Protein AF-A0A1G1E2H9-F1 (afdb_monomer_lite)

Foldseek 3Di:
DVLLCVLVVCLPDLAFEDEEDQPCVDPDLVLVLVLLLVQLVLQQPFDRYQYEYADPPVCLQVSLVSCVSTSYAYEHADFDLDQDDPDPPDDHLVVCVVSRHQAYEAPDPCCCVVVVCQQRLLSRLVSCLVSNHQYAYEAEAAAQDPDPDLVVGLVRRCSRPVSNCPPHALVSNVVSLHAYEYEYRNQAPALADDQLVVVQSNLVSNLVSCVVVNNNSCSAAHAYAYEGNDWLVHVVSNVPPPAVDCPVVGRNYRYYYYYNNSSDCRSSSNSVVVSVVVVVRDDPPDDDDDDDDDDDDDDDDDDDDDDDPDQWAKFWEADDPFWTKIFTHWDDDPFKTKIFIWTWGDDPVDTFTDRQAIWIAGNVQDTDRPPDDDPPDRDPPDLWDQHPNDIDRVNVLVVVCNPDVPVSVVVCVVVVRYQPHDPDVQVSVCSVVVPHDDD

Sequence (439 aa):
MNVFRKVWGIFSSKSWWLIGNPKVEQTQRLEILDHAQAIVKAAQDLESIAVGYAPLAELLFPVGEIFKDRPVGLGSQRIPWEPSGLHTGGTSPVILKEAGVIFGLIGHREARDDLGEGPHLNKQIRIALDYGIIPILCCGEPKGSLVESETTREKALKAELLPALEGFTAEELLQGQLTIAYEPGHVIGLDQPADMGYIRSGFSLIKKILLKHNLEGLAKKGRLLYGGGVNSDTIQQVWGLDRPTKVFSGENWAGFLVGRASASPDFMDMMEKWQAKLGRYRDRSKVFLMEEDKTGVERLEIPQIAPPQKKVRVAVYGIGEVGVGFITSVFKEDKIDIVQLFNMEVDAEDIRARIYKSLFIDKDKVFIDDHHVVIKDEVAVQDEIEIDGEIFNLRSLLNSMVNDHSKITKVLREQKMLVTPAHDPREAASQLVKDIDIV

Structure (mmCIF, N/CA/C/O backbone):
data_AF-A0A1G1E2H9-F1
#
_entry.id   AF-A0A1G1E2H9-F1
#
loop_
_atom_site.group_PDB
_atom_site.id
_atom_site.type_symbol
_atom_site.label_atom_id
_atom_site.label_alt_id
_atom_site.label_comp_id
_atom_site.label_asym_id
_atom_site.label_entity_id
_atom_site.label_seq_id
_atom_site.pdbx_PDB_ins_code
_atom_site.Cartn_x
_atom_site.Cartn_y
_atom_site.Cartn_z
_atom_site.occupancy
_atom_site.B_iso_or_equiv
_atom_site.auth_seq_id
_atom_site.auth_comp_id
_atom_site.auth_asym_id
_atom_site.auth_atom_id
_atom_site.pdbx_PDB_model_num
ATOM 1 N N . MET A 1 1 ? -14.304 -13.156 -14.893 1.00 29.22 1 MET A N 1
ATOM 2 C CA . MET A 1 1 ? -15.099 -13.114 -13.637 1.00 29.22 1 MET A CA 1
ATOM 3 C C . MET A 1 1 ? -14.547 -13.994 -12.501 1.00 29.22 1 MET A C 1
ATOM 5 O O . MET A 1 1 ? -14.810 -13.670 -11.351 1.00 29.22 1 MET A O 1
ATOM 9 N N . ASN A 1 2 ? -13.758 -15.052 -12.767 1.00 33.97 2 ASN A N 1
ATOM 10 C CA . ASN A 1 2 ? -13.226 -15.945 -11.715 1.00 33.97 2 ASN A CA 1
ATOM 11 C C . ASN A 1 2 ? -11.899 -15.502 -11.056 1.00 33.97 2 ASN A C 1
ATOM 13 O O . ASN A 1 2 ? -11.647 -15.892 -9.920 1.00 33.97 2 ASN A O 1
ATOM 17 N N . VAL A 1 3 ? -11.072 -14.663 -11.695 1.00 35.69 3 VAL A N 1
ATOM 18 C CA . VAL A 1 3 ? -9.745 -14.290 -11.149 1.00 35.69 3 VAL A CA 1
ATOM 19 C C . VAL A 1 3 ? -9.754 -12.995 -10.325 1.00 35.69 3 VAL A C 1
ATOM 21 O O . VAL A 1 3 ? -9.107 -12.941 -9.282 1.00 35.69 3 VAL A O 1
ATOM 24 N N . PHE A 1 4 ? -10.620 -12.028 -10.663 1.00 32.81 4 PHE A N 1
ATOM 25 C CA . PHE A 1 4 ? -10.966 -10.910 -9.765 1.00 32.81 4 PHE A CA 1
ATOM 26 C C . PHE A 1 4 ? -11.415 -11.412 -8.378 1.00 32.81 4 PHE A C 1
ATOM 28 O O . PHE A 1 4 ? -11.089 -10.796 -7.371 1.00 32.81 4 PHE A O 1
ATOM 35 N N . ARG A 1 5 ? -12.080 -12.579 -8.301 1.00 36.69 5 ARG A N 1
ATOM 36 C CA . ARG A 1 5 ? -12.411 -13.256 -7.033 1.00 36.69 5 ARG A CA 1
ATOM 37 C C . ARG A 1 5 ? -11.203 -13.877 -6.317 1.00 36.69 5 ARG A C 1
ATOM 39 O O . ARG A 1 5 ? -11.248 -13.968 -5.097 1.00 36.69 5 ARG A O 1
ATOM 46 N N . LYS A 1 6 ? -10.135 -14.282 -7.021 1.00 43.16 6 LYS A N 1
ATOM 47 C CA . LYS A 1 6 ? -8.913 -14.849 -6.413 1.00 43.16 6 LYS A CA 1
ATOM 48 C C . LYS A 1 6 ? -8.038 -13.775 -5.767 1.00 43.16 6 LYS A C 1
ATOM 50 O O . LYS A 1 6 ? -7.685 -13.934 -4.605 1.00 43.16 6 LYS A O 1
ATOM 55 N N . VAL A 1 7 ? -7.753 -12.666 -6.457 1.00 45.12 7 VAL A N 1
ATOM 56 C CA . VAL A 1 7 ? -6.952 -11.566 -5.876 1.00 45.12 7 VAL A CA 1
ATOM 57 C C . VAL A 1 7 ? -7.753 -10.830 -4.800 1.00 45.12 7 VAL A C 1
ATOM 59 O O . VAL A 1 7 ? -7.260 -10.648 -3.692 1.00 45.12 7 VAL A O 1
ATOM 62 N N . TRP A 1 8 ? -9.039 -10.535 -5.037 1.00 42.50 8 TRP A N 1
ATOM 63 C CA . TRP A 1 8 ? -9.923 -10.048 -3.969 1.00 42.50 8 TRP A CA 1
ATOM 64 C C . TRP A 1 8 ? -10.013 -11.045 -2.807 1.00 42.50 8 TRP A C 1
ATOM 66 O O . TRP A 1 8 ? -10.083 -10.635 -1.656 1.00 42.50 8 TRP A O 1
ATOM 76 N N . GLY A 1 9 ? -9.950 -12.352 -3.079 1.00 47.19 9 GLY A N 1
ATOM 77 C CA . GLY A 1 9 ? -9.850 -13.429 -2.089 1.00 47.19 9 GLY A CA 1
ATOM 78 C C . GLY A 1 9 ? -8.614 -13.325 -1.189 1.00 47.19 9 GLY A C 1
ATOM 79 O O . GLY A 1 9 ? -8.739 -13.473 0.020 1.00 47.19 9 GLY A O 1
ATOM 80 N N . ILE A 1 10 ? -7.451 -12.999 -1.763 1.00 51.09 10 ILE A N 1
ATOM 81 C CA . ILE A 1 10 ? -6.168 -12.830 -1.053 1.00 51.09 10 ILE A CA 1
ATOM 82 C C . ILE A 1 10 ? -6.190 -11.599 -0.131 1.00 51.09 10 ILE A C 1
ATOM 84 O O . ILE A 1 10 ? -5.690 -11.650 0.993 1.00 51.09 10 ILE A O 1
ATOM 88 N N . PHE A 1 11 ? -6.809 -10.503 -0.575 1.00 54.84 11 PHE A N 1
ATOM 89 C CA . PHE A 1 11 ? -6.974 -9.307 0.255 1.00 54.84 11 PHE A CA 1
ATOM 90 C C . PHE A 1 11 ? -8.167 -9.436 1.223 1.00 54.84 11 PHE A C 1
ATOM 92 O O . PHE A 1 11 ? -8.150 -8.863 2.305 1.00 54.84 11 PHE A O 1
ATOM 99 N N . SER A 1 12 ? -9.172 -10.265 0.930 1.00 47.94 12 SER A N 1
ATOM 100 C CA . SER A 1 12 ? -10.311 -10.516 1.831 1.00 47.94 12 SER A CA 1
ATOM 101 C C . SER A 1 12 ? -10.083 -11.635 2.856 1.00 47.94 12 SER A C 1
ATOM 103 O O . SER A 1 12 ? -10.829 -11.712 3.834 1.00 47.94 12 SER A O 1
ATOM 105 N N . SER A 1 13 ? -9.034 -12.452 2.715 1.00 53.34 13 SER A N 1
ATOM 106 C CA . SER A 1 13 ? -8.652 -13.493 3.677 1.00 53.34 13 SER A CA 1
ATOM 107 C C . SER A 1 13 ? -7.919 -12.941 4.912 1.00 53.34 13 SER A C 1
ATOM 109 O O . SER A 1 13 ? -7.622 -11.748 5.032 1.00 53.34 13 SER A O 1
ATOM 111 N N . LYS A 1 14 ? -7.611 -13.832 5.869 1.00 56.53 14 LYS A N 1
ATOM 112 C CA . LYS A 1 14 ? -6.777 -13.565 7.064 1.00 56.53 14 LYS A CA 1
ATOM 113 C C . LYS A 1 14 ? -5.277 -13.418 6.739 1.00 56.53 14 LYS A C 1
ATOM 115 O O . LYS A 1 14 ? -4.440 -13.690 7.597 1.00 56.53 14 LYS A O 1
ATOM 120 N N . SER A 1 15 ? -4.942 -13.069 5.502 1.00 67.75 15 SER A N 1
ATOM 121 C CA . SER A 1 15 ? -3.559 -12.914 5.062 1.00 67.75 15 SER A CA 1
ATOM 122 C C . SER A 1 15 ? -2.968 -11.628 5.625 1.00 67.75 15 SER A C 1
ATOM 124 O O . SER A 1 15 ? -3.672 -10.631 5.795 1.00 67.75 15 SER A O 1
ATOM 126 N N . TRP A 1 16 ? -1.669 -11.657 5.897 1.00 85.56 16 TRP A N 1
ATOM 127 C CA . TRP A 1 16 ? -0.894 -10.455 6.180 1.00 85.56 16 TRP A CA 1
ATOM 128 C C . TRP A 1 16 ? -0.722 -9.639 4.901 1.00 85.56 16 TRP A C 1
ATOM 130 O O . TRP A 1 16 ? -0.721 -10.215 3.826 1.00 85.56 16 TRP A O 1
ATOM 140 N N . TRP A 1 17 ? -0.611 -8.320 4.975 1.00 90.69 17 TRP A N 1
ATOM 141 C CA . TRP A 1 17 ? -0.518 -7.428 3.823 1.00 90.69 17 TRP A CA 1
ATOM 142 C C . TRP A 1 17 ? 0.853 -6.767 3.780 1.00 90.69 17 TRP A C 1
ATOM 144 O O . TRP A 1 17 ? 1.293 -6.169 4.763 1.00 90.69 17 TRP A O 1
ATOM 154 N N . LEU A 1 18 ? 1.505 -6.844 2.626 1.00 94.38 18 LEU A N 1
ATOM 155 C CA . LEU A 1 18 ? 2.709 -6.088 2.313 1.00 94.38 18 LEU A CA 1
ATOM 156 C C . LEU A 1 18 ? 2.390 -5.158 1.142 1.00 94.38 18 LEU A C 1
ATOM 158 O O . LEU A 1 18 ? 2.311 -5.602 -0.002 1.00 94.38 18 LEU A O 1
ATOM 162 N N . ILE A 1 19 ? 2.144 -3.883 1.438 1.00 97.50 19 ILE A N 1
ATOM 163 C CA . ILE A 1 19 ? 1.735 -2.888 0.443 1.00 97.50 19 ILE A CA 1
ATOM 164 C C . ILE A 1 19 ? 2.920 -1.993 0.108 1.00 97.50 19 ILE A C 1
ATOM 166 O O . ILE A 1 19 ? 3.430 -1.303 0.983 1.00 97.50 19 ILE A O 1
ATOM 170 N N . GLY A 1 20 ? 3.346 -1.988 -1.149 1.00 97.88 20 GLY A N 1
ATOM 171 C CA . GLY A 1 20 ? 4.383 -1.106 -1.664 1.0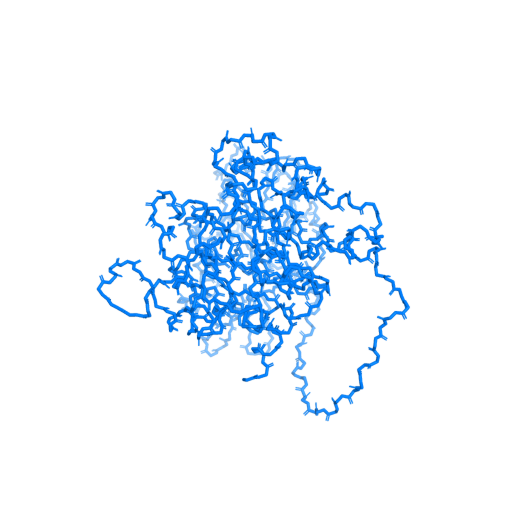0 97.88 20 GLY A CA 1
ATOM 172 C C . GLY A 1 20 ? 3.809 0.203 -2.202 1.00 97.88 20 GLY A C 1
ATOM 173 O O . GLY A 1 20 ? 2.966 0.192 -3.100 1.00 97.88 20 GLY A O 1
ATOM 174 N N . ASN A 1 21 ? 4.289 1.320 -1.665 1.00 97.38 21 ASN A N 1
ATOM 175 C CA . ASN A 1 21 ? 4.105 2.665 -2.190 1.00 97.38 21 ASN A CA 1
ATOM 176 C C . ASN A 1 21 ? 5.478 3.248 -2.591 1.00 97.38 21 ASN A C 1
ATOM 178 O O . ASN A 1 21 ? 6.122 3.906 -1.767 1.00 97.38 21 ASN A O 1
ATOM 182 N N . PRO A 1 22 ? 5.937 3.042 -3.838 1.00 95.44 22 PRO A N 1
ATOM 183 C CA . PRO A 1 22 ? 7.225 3.548 -4.313 1.00 95.44 22 PRO A CA 1
ATOM 184 C C . PRO A 1 22 ? 7.271 5.080 -4.415 1.00 95.44 22 PRO A C 1
ATOM 186 O O . PRO A 1 22 ? 8.345 5.640 -4.634 1.00 95.44 22 PRO A O 1
ATOM 189 N N . LYS A 1 23 ? 6.132 5.776 -4.259 1.00 93.50 23 LYS A N 1
ATOM 190 C CA . LYS A 1 23 ? 6.006 7.221 -4.490 1.00 93.50 23 LYS A CA 1
ATOM 191 C C . LYS A 1 23 ? 6.534 7.563 -5.890 1.00 93.50 23 LYS A C 1
ATOM 193 O O . LYS A 1 23 ? 6.144 6.913 -6.858 1.00 93.50 23 LYS A O 1
ATOM 198 N N . VAL A 1 24 ? 7.437 8.540 -5.975 1.00 92.56 24 VAL A N 1
ATOM 199 C CA . VAL A 1 24 ? 8.159 8.946 -7.191 1.00 92.56 24 VAL A CA 1
ATOM 200 C C . VAL A 1 24 ? 9.664 8.646 -7.055 1.00 92.56 24 VAL A C 1
ATOM 202 O O . VAL A 1 24 ? 10.495 9.343 -7.622 1.00 92.56 24 VAL A O 1
ATOM 205 N N . GLU A 1 25 ? 10.041 7.632 -6.263 1.00 89.81 25 GLU A N 1
ATOM 206 C CA . GLU A 1 25 ? 11.447 7.193 -6.148 1.00 89.81 25 GLU A CA 1
ATOM 207 C C . GLU A 1 25 ? 11.911 6.487 -7.433 1.00 89.81 25 GLU A C 1
ATOM 209 O O . GLU A 1 25 ? 13.059 6.618 -7.850 1.00 89.81 25 GLU A O 1
ATOM 214 N N . GLN A 1 26 ? 11.001 5.778 -8.107 1.00 84.44 26 GLN A N 1
ATOM 215 C CA . GLN A 1 26 ? 11.252 5.203 -9.427 1.00 84.44 26 GLN A CA 1
ATOM 216 C C . GLN A 1 26 ? 10.816 6.204 -10.490 1.00 84.44 26 GLN A C 1
ATOM 218 O O . GLN A 1 26 ? 9.676 6.667 -10.485 1.00 84.44 26 GLN A O 1
ATOM 223 N N . THR A 1 27 ? 11.723 6.533 -11.404 1.00 79.06 27 THR A N 1
ATOM 224 C CA . THR A 1 27 ? 11.508 7.603 -12.394 1.00 79.06 27 THR A CA 1
ATOM 225 C C . THR A 1 27 ? 11.585 7.113 -13.835 1.00 79.06 27 THR A C 1
ATOM 227 O O . THR A 1 27 ? 11.136 7.809 -14.745 1.00 79.06 27 THR A O 1
ATOM 230 N N . GLN A 1 28 ? 12.096 5.900 -14.060 1.00 83.75 28 GLN A N 1
ATOM 231 C CA . GLN A 1 28 ? 12.219 5.317 -15.389 1.00 83.75 28 GLN A CA 1
ATOM 232 C C . GLN A 1 28 ? 11.152 4.252 -15.621 1.00 83.75 28 GLN A C 1
ATOM 234 O O . GLN A 1 28 ? 11.002 3.304 -14.852 1.00 83.75 28 GLN A O 1
ATOM 239 N N . ARG A 1 29 ? 10.425 4.379 -16.737 1.00 86.25 29 ARG A N 1
ATOM 240 C CA . ARG A 1 29 ? 9.350 3.449 -17.110 1.00 86.25 29 ARG A CA 1
ATOM 241 C C . ARG A 1 29 ? 9.815 1.993 -17.124 1.00 86.25 29 ARG A C 1
ATOM 243 O O . ARG A 1 29 ? 9.108 1.152 -16.587 1.00 86.25 29 ARG A O 1
ATOM 250 N N . LEU A 1 30 ? 10.943 1.691 -17.772 1.00 80.75 30 LEU A N 1
ATOM 251 C CA . LEU A 1 30 ? 11.404 0.306 -17.933 1.00 80.75 30 LEU A CA 1
ATOM 252 C C . LEU A 1 30 ? 11.763 -0.328 -16.585 1.00 80.75 30 LEU A C 1
ATOM 254 O O . LEU A 1 30 ? 11.279 -1.415 -16.300 1.00 80.75 30 LEU A O 1
ATOM 258 N N . GLU A 1 31 ? 12.459 0.404 -15.713 1.00 82.12 31 GLU A N 1
ATOM 259 C CA . GLU A 1 31 ? 12.788 -0.061 -14.359 1.00 82.12 31 GLU A CA 1
ATOM 260 C C . GLU A 1 31 ? 11.536 -0.397 -13.537 1.00 82.12 31 GLU A C 1
ATOM 262 O O . GLU A 1 31 ? 11.511 -1.397 -12.826 1.00 82.12 31 GLU A O 1
ATOM 267 N N . ILE A 1 32 ? 10.464 0.395 -13.657 1.00 83.75 32 ILE A N 1
ATOM 268 C CA . ILE A 1 32 ? 9.198 0.128 -12.953 1.00 83.75 32 ILE A CA 1
ATOM 269 C C . ILE A 1 32 ? 8.525 -1.144 -13.481 1.00 83.75 32 ILE A C 1
ATOM 271 O O . ILE A 1 32 ? 7.952 -1.906 -12.700 1.00 83.75 32 ILE A O 1
ATOM 275 N N . LEU A 1 33 ? 8.585 -1.394 -14.793 1.00 85.00 33 LEU A N 1
ATOM 276 C CA . LEU A 1 33 ? 8.020 -2.608 -15.387 1.00 85.00 33 LEU A CA 1
ATOM 277 C C . LEU A 1 33 ? 8.833 -3.851 -15.005 1.00 85.00 33 LEU A C 1
ATOM 279 O O . LEU A 1 33 ? 8.237 -4.860 -14.628 1.00 85.00 33 LEU A O 1
ATOM 283 N N . ASP A 1 34 ? 10.163 -3.762 -15.025 1.00 81.31 34 ASP A N 1
ATOM 284 C CA . ASP A 1 34 ? 11.055 -4.842 -14.590 1.00 81.31 34 ASP A CA 1
ATOM 285 C C . ASP A 1 34 ? 10.845 -5.150 -13.103 1.00 81.31 34 ASP A C 1
ATOM 287 O O . ASP A 1 34 ? 10.695 -6.308 -12.701 1.00 81.31 34 ASP A O 1
ATOM 291 N N . HIS A 1 35 ? 10.724 -4.105 -12.281 1.00 88.88 35 HIS A N 1
ATOM 292 C CA . HIS A 1 35 ? 10.420 -4.237 -10.861 1.00 88.88 35 HIS A CA 1
ATOM 293 C C . HIS A 1 35 ? 9.055 -4.891 -10.628 1.00 88.88 35 HIS A C 1
ATOM 295 O O . HIS A 1 35 ? 8.944 -5.817 -9.828 1.00 88.88 35 HIS A O 1
ATOM 301 N N . ALA A 1 36 ? 8.015 -4.494 -11.367 1.00 89.44 36 ALA A N 1
ATOM 302 C CA . ALA A 1 36 ? 6.698 -5.126 -11.293 1.00 89.44 36 ALA A CA 1
ATOM 303 C C . ALA A 1 36 ? 6.749 -6.627 -11.640 1.00 89.44 36 ALA A C 1
ATOM 305 O O . ALA A 1 36 ? 6.133 -7.446 -10.951 1.00 89.44 36 ALA A O 1
ATOM 306 N N . GLN A 1 37 ? 7.515 -7.021 -12.660 1.00 88.62 37 GLN A N 1
ATOM 307 C CA . GLN A 1 37 ? 7.720 -8.437 -12.985 1.00 88.62 37 GLN A CA 1
ATOM 308 C C . GLN A 1 37 ? 8.442 -9.181 -11.853 1.00 88.62 37 GLN A C 1
ATOM 310 O O . GLN A 1 37 ? 8.050 -10.297 -11.494 1.00 88.62 37 GLN A O 1
ATOM 315 N N . ALA A 1 38 ? 9.451 -8.555 -11.243 1.00 88.75 38 ALA A N 1
ATOM 316 C CA . ALA A 1 38 ? 10.149 -9.112 -10.092 1.00 88.75 38 ALA A CA 1
ATOM 317 C C . ALA A 1 38 ? 9.215 -9.282 -8.876 1.00 88.75 38 ALA A C 1
ATOM 319 O O . ALA A 1 38 ? 9.267 -10.325 -8.221 1.00 88.75 38 ALA A O 1
ATOM 320 N N . ILE A 1 39 ? 8.297 -8.334 -8.624 1.00 92.88 39 ILE A N 1
ATOM 321 C CA . ILE A 1 39 ? 7.251 -8.453 -7.588 1.00 92.88 39 ILE A CA 1
ATOM 322 C C . ILE A 1 39 ? 6.380 -9.678 -7.860 1.00 92.88 39 ILE A C 1
ATOM 324 O O . ILE A 1 39 ? 6.169 -10.492 -6.964 1.00 92.88 39 ILE A O 1
ATOM 328 N N . VAL A 1 40 ? 5.898 -9.845 -9.097 1.00 89.62 40 VAL A N 1
ATOM 329 C CA . VAL A 1 40 ? 5.081 -11.008 -9.478 1.00 89.62 40 VAL A CA 1
ATOM 330 C C . VAL A 1 40 ? 5.825 -12.313 -9.232 1.00 89.62 40 VAL A C 1
ATOM 332 O O . VAL A 1 40 ? 5.230 -13.256 -8.716 1.00 89.62 40 VAL A O 1
ATOM 335 N N . LYS A 1 41 ? 7.109 -12.386 -9.592 1.00 84.94 41 LYS A N 1
ATOM 336 C CA . LYS A 1 41 ? 7.926 -13.584 -9.387 1.00 84.94 41 LYS A CA 1
ATOM 337 C C . LYS A 1 41 ? 8.100 -13.899 -7.901 1.00 84.94 41 LYS A C 1
ATOM 339 O O . LYS A 1 41 ? 7.861 -15.033 -7.504 1.00 84.94 41 LYS A O 1
ATOM 344 N N . ALA A 1 42 ? 8.455 -12.907 -7.086 1.00 86.75 42 ALA A N 1
ATOM 345 C CA . ALA A 1 42 ? 8.633 -13.085 -5.645 1.00 86.75 42 ALA A CA 1
ATOM 346 C C . ALA A 1 42 ? 7.322 -13.458 -4.930 1.00 86.75 42 ALA A C 1
ATOM 348 O O . ALA A 1 42 ? 7.332 -14.227 -3.973 1.00 86.75 42 ALA A O 1
ATOM 349 N N . ALA A 1 43 ? 6.184 -12.952 -5.414 1.00 88.12 43 ALA A N 1
ATOM 350 C CA . ALA A 1 43 ? 4.878 -13.198 -4.813 1.00 88.12 43 ALA A CA 1
ATOM 351 C C . ALA A 1 43 ? 4.262 -14.572 -5.147 1.00 88.12 43 ALA A C 1
ATOM 353 O O . ALA A 1 43 ? 3.324 -14.981 -4.464 1.00 88.12 43 ALA A O 1
ATOM 354 N N . GLN A 1 44 ? 4.748 -15.286 -6.175 1.00 80.69 44 GLN A N 1
ATOM 355 C CA . GLN A 1 44 ? 4.144 -16.544 -6.654 1.00 80.69 44 GLN A CA 1
ATOM 356 C C . GLN A 1 44 ? 4.054 -17.636 -5.585 1.00 80.69 44 GLN A C 1
ATOM 358 O O . GLN A 1 44 ? 3.042 -18.333 -5.519 1.00 80.69 44 GLN A O 1
ATOM 363 N N . ASP A 1 45 ? 5.074 -17.734 -4.734 1.00 76.31 45 ASP A N 1
ATOM 364 C CA . ASP A 1 45 ? 5.200 -18.791 -3.726 1.00 76.31 45 ASP A CA 1
ATOM 365 C C . ASP A 1 45 ? 4.794 -18.320 -2.314 1.00 76.31 45 ASP A C 1
ATOM 367 O O . ASP A 1 45 ? 4.972 -19.032 -1.320 1.00 76.31 45 ASP A O 1
ATOM 371 N N . LEU A 1 46 ? 4.244 -17.105 -2.188 1.00 80.69 46 LEU A N 1
ATOM 372 C CA . LEU A 1 46 ? 3.816 -16.569 -0.899 1.00 80.69 46 LEU A CA 1
ATOM 373 C C . LEU A 1 46 ? 2.451 -17.126 -0.506 1.00 80.69 46 LEU A C 1
ATOM 375 O O . LEU A 1 46 ? 1.439 -16.915 -1.168 1.00 80.69 46 LEU A O 1
ATOM 379 N N . GLU A 1 47 ? 2.404 -17.791 0.645 1.00 74.62 47 GLU A N 1
ATOM 380 C CA . GLU A 1 47 ? 1.170 -18.422 1.119 1.00 74.62 47 GLU A CA 1
ATOM 381 C C . GLU A 1 47 ? 0.480 -17.659 2.258 1.00 74.62 47 GLU A C 1
ATOM 383 O O . GLU A 1 47 ? -0.666 -17.954 2.599 1.00 74.62 47 GLU A O 1
ATOM 388 N N . SER A 1 48 ? 1.193 -16.751 2.933 1.00 78.88 48 SER A N 1
ATOM 389 C CA . SER A 1 48 ? 0.687 -16.061 4.135 1.00 78.88 48 SER A CA 1
ATOM 390 C C . SER A 1 48 ? 0.604 -14.543 3.981 1.00 78.88 48 SER A C 1
ATOM 392 O O . SER A 1 48 ? 0.045 -13.881 4.859 1.00 78.88 48 SER A O 1
ATOM 394 N N . ILE A 1 49 ? 1.142 -14.005 2.884 1.00 84.75 49 ILE A N 1
ATOM 395 C CA . ILE A 1 49 ? 1.255 -12.572 2.620 1.00 84.75 49 ILE A CA 1
ATOM 396 C C . ILE A 1 49 ? 0.534 -12.247 1.308 1.00 84.75 49 ILE A C 1
ATOM 398 O O . ILE A 1 49 ? 0.824 -12.823 0.267 1.00 84.75 49 ILE A O 1
ATOM 402 N N . ALA A 1 50 ? -0.400 -11.308 1.376 1.00 88.88 50 ALA A N 1
ATOM 403 C CA . ALA A 1 50 ? -0.985 -10.591 0.261 1.00 88.88 50 ALA A CA 1
ATOM 404 C C . ALA A 1 50 ? -0.061 -9.427 -0.118 1.00 88.88 50 ALA A C 1
ATOM 406 O O . ALA A 1 50 ? 0.182 -8.539 0.703 1.00 88.88 50 ALA A O 1
ATOM 407 N N . VAL A 1 51 ? 0.448 -9.424 -1.349 1.00 94.94 51 VAL A N 1
ATOM 408 C CA . VAL A 1 51 ? 1.338 -8.367 -1.845 1.00 94.94 51 VAL A CA 1
ATOM 409 C C . VAL A 1 51 ? 0.549 -7.391 -2.701 1.00 94.94 51 VAL A C 1
ATOM 411 O O . VAL A 1 51 ? -0.157 -7.798 -3.623 1.00 94.94 51 VAL A O 1
ATOM 414 N N . GLY A 1 52 ? 0.668 -6.101 -2.400 1.00 97.19 52 GLY A N 1
ATOM 415 C CA . GLY A 1 52 ? 0.112 -5.017 -3.203 1.00 97.19 52 GLY A CA 1
ATOM 416 C C . GLY A 1 52 ? 1.196 -4.031 -3.611 1.00 97.19 52 GLY A C 1
ATOM 417 O O . GLY A 1 52 ? 2.147 -3.827 -2.863 1.00 97.19 52 GLY A O 1
ATOM 418 N N . TYR A 1 53 ? 1.054 -3.399 -4.772 1.00 98.31 53 TYR A N 1
ATOM 419 C CA . TYR A 1 53 ? 2.004 -2.393 -5.243 1.00 98.31 53 TYR A CA 1
ATOM 420 C C . TYR A 1 53 ? 1.293 -1.278 -6.017 1.00 98.31 53 TYR A C 1
ATOM 422 O O . TYR A 1 53 ? 0.459 -1.553 -6.882 1.00 98.31 53 TYR A O 1
ATOM 430 N N . ALA A 1 54 ? 1.594 -0.024 -5.667 1.00 98.12 54 ALA A N 1
ATOM 431 C CA . ALA A 1 54 ? 0.962 1.175 -6.213 1.00 98.12 54 ALA A CA 1
ATOM 432 C C . ALA A 1 54 ? 1.946 1.981 -7.090 1.00 98.12 54 ALA A C 1
ATOM 434 O O . ALA A 1 54 ? 2.619 2.877 -6.576 1.00 98.12 54 ALA A O 1
ATOM 435 N N . PRO A 1 55 ? 2.067 1.684 -8.398 1.00 97.44 55 PRO A N 1
ATOM 436 C CA . PRO A 1 55 ? 2.989 2.396 -9.283 1.00 97.44 55 PRO A CA 1
ATOM 437 C C . PRO A 1 55 ? 2.556 3.852 -9.518 1.00 97.44 55 PRO A C 1
ATOM 439 O O . PRO A 1 55 ? 1.483 4.285 -9.087 1.00 97.44 55 PRO A O 1
ATOM 442 N N . LEU A 1 56 ? 3.383 4.596 -10.258 1.00 95.31 56 LEU A N 1
ATOM 443 C CA . LEU A 1 56 ? 3.000 5.891 -10.823 1.00 95.31 56 LEU A CA 1
ATOM 444 C C . LEU A 1 56 ? 1.713 5.775 -11.655 1.00 95.31 56 LEU A C 1
ATOM 446 O O . LEU A 1 56 ? 1.477 4.760 -12.317 1.00 95.31 56 LEU A O 1
ATOM 450 N N . ALA A 1 57 ? 0.894 6.829 -11.642 1.00 93.81 57 ALA A N 1
ATOM 451 C CA . ALA A 1 57 ? -0.422 6.838 -12.281 1.00 93.81 57 ALA A CA 1
ATOM 452 C C . ALA A 1 57 ? -0.345 6.548 -13.793 1.00 93.81 57 ALA A C 1
ATOM 454 O O . ALA A 1 57 ? -1.180 5.827 -14.338 1.00 93.81 57 ALA A O 1
ATOM 455 N N . GLU A 1 58 ? 0.702 7.045 -14.453 1.00 92.69 58 GLU A N 1
ATOM 456 C CA . GLU A 1 58 ? 0.999 6.860 -15.875 1.00 92.69 58 GLU A CA 1
ATOM 457 C C . GLU A 1 58 ? 1.284 5.394 -16.237 1.00 92.69 58 GLU A C 1
ATOM 459 O O . GLU A 1 58 ? 1.194 5.009 -17.404 1.00 92.69 58 GLU A O 1
ATOM 464 N N . LEU A 1 59 ? 1.624 4.567 -15.244 1.00 95.31 59 LEU A N 1
ATOM 465 C CA . LEU A 1 59 ? 2.011 3.169 -15.416 1.00 95.31 59 LEU A CA 1
ATOM 466 C C . LEU A 1 59 ? 0.979 2.180 -14.864 1.00 95.31 59 LEU A C 1
ATOM 468 O O . LEU A 1 59 ? 1.230 0.977 -14.883 1.00 95.31 59 LEU A O 1
ATOM 472 N N . LEU A 1 60 ? -0.203 2.648 -14.451 1.00 95.06 60 LEU A N 1
ATOM 473 C CA . LEU A 1 60 ? -1.271 1.778 -13.952 1.00 95.06 60 LEU A CA 1
ATOM 474 C C . LEU A 1 60 ? -1.686 0.708 -14.968 1.00 95.06 60 LEU A C 1
ATOM 476 O O . LEU A 1 60 ? -1.759 -0.460 -14.608 1.00 95.06 60 LEU A O 1
ATOM 480 N N . PHE A 1 61 ? -1.908 1.071 -16.234 1.00 94.31 61 PHE A N 1
ATOM 481 C CA . PHE A 1 61 ? -2.269 0.103 -17.278 1.00 94.31 61 PHE A CA 1
ATOM 482 C C . PHE A 1 61 ? -1.167 -0.929 -17.573 1.00 94.31 61 PHE A C 1
ATOM 484 O O . PHE A 1 61 ? -1.456 -2.123 -17.506 1.00 94.31 61 PHE A O 1
ATOM 491 N N . PRO A 1 62 ? 0.088 -0.541 -17.886 1.00 93.06 62 PRO A N 1
ATOM 492 C CA . PRO A 1 62 ? 1.118 -1.530 -18.195 1.00 93.06 62 PRO A CA 1
ATOM 493 C C . PRO A 1 62 ? 1.491 -2.405 -16.987 1.00 93.06 62 PRO A C 1
ATOM 495 O O . PRO A 1 62 ? 1.714 -3.599 -17.166 1.00 93.06 62 PRO A O 1
ATOM 498 N N . VAL A 1 63 ? 1.502 -1.868 -15.760 1.00 93.75 63 VAL A N 1
ATOM 499 C CA . VAL A 1 63 ? 1.699 -2.689 -14.550 1.00 93.75 63 VAL A CA 1
ATOM 500 C C . VAL A 1 63 ? 0.477 -3.574 -14.283 1.00 93.75 63 VAL A C 1
ATOM 502 O O . VAL A 1 63 ? 0.632 -4.733 -13.904 1.00 93.75 63 VAL A O 1
ATOM 505 N N . GLY A 1 64 ? -0.733 -3.074 -14.538 1.00 91.88 64 GLY A N 1
ATOM 506 C CA . GLY A 1 64 ? -1.971 -3.845 -14.446 1.00 91.88 64 GLY A CA 1
ATOM 507 C C . GLY A 1 64 ? -1.981 -5.070 -15.356 1.00 91.88 64 GLY A C 1
ATOM 508 O O . GLY A 1 64 ? -2.343 -6.153 -14.902 1.00 91.88 64 GLY A O 1
ATOM 509 N N . GLU A 1 65 ? -1.497 -4.949 -16.596 1.00 91.06 65 GLU A N 1
ATOM 510 C CA . GLU A 1 65 ? -1.349 -6.105 -17.492 1.00 91.06 65 GLU A CA 1
ATOM 511 C C . GLU A 1 65 ? -0.285 -7.103 -16.997 1.00 91.06 65 GLU A C 1
ATOM 513 O O . GLU A 1 65 ? -0.498 -8.307 -17.117 1.00 91.06 65 GLU A O 1
ATOM 518 N N . ILE A 1 66 ? 0.806 -6.651 -16.362 1.00 92.12 66 ILE A N 1
ATOM 519 C CA . ILE A 1 66 ? 1.796 -7.550 -15.728 1.00 92.12 66 ILE A CA 1
ATOM 520 C C . ILE A 1 66 ? 1.173 -8.315 -14.547 1.00 92.12 66 ILE A C 1
ATOM 522 O O . ILE A 1 66 ? 1.451 -9.500 -14.348 1.00 92.12 66 ILE A O 1
ATOM 526 N N . PHE A 1 67 ? 0.330 -7.653 -13.750 1.00 92.06 67 PHE A N 1
ATOM 527 C CA . PHE A 1 67 ? -0.301 -8.240 -12.559 1.00 92.06 67 PHE A CA 1
ATOM 528 C C . PHE A 1 67 ? -1.546 -9.072 -12.876 1.00 92.06 67 PHE A C 1
ATOM 530 O O . PHE A 1 67 ? -2.051 -9.793 -12.011 1.00 92.06 67 PHE A O 1
ATOM 537 N N . LYS A 1 68 ? -2.045 -9.000 -14.109 1.00 86.56 68 LYS A N 1
ATOM 538 C CA . LYS A 1 68 ? -3.244 -9.702 -14.549 1.00 86.56 68 LYS A CA 1
ATOM 539 C C . LYS A 1 68 ? -3.119 -11.202 -14.323 1.00 86.56 68 LYS A C 1
ATOM 541 O O . LYS A 1 68 ? -2.180 -11.857 -14.767 1.00 86.56 68 LYS A O 1
ATOM 546 N N . ASP A 1 69 ? -4.090 -11.733 -13.593 1.00 84.00 69 ASP A N 1
ATOM 547 C CA . ASP A 1 69 ? -4.163 -13.133 -13.184 1.00 84.00 69 ASP A CA 1
ATOM 548 C C . ASP A 1 69 ? -2.972 -13.638 -12.334 1.00 84.00 69 ASP A C 1
ATOM 550 O O . ASP A 1 69 ? -2.751 -14.846 -12.213 1.00 84.00 69 ASP A O 1
ATOM 554 N N . ARG A 1 70 ? -2.233 -12.725 -11.684 1.00 85.75 70 ARG A N 1
ATOM 555 C CA . ARG A 1 70 ? -1.110 -13.010 -10.771 1.00 85.75 70 ARG A CA 1
ATOM 556 C C . ARG A 1 70 ? -1.477 -12.716 -9.305 1.00 85.75 70 ARG A C 1
ATOM 558 O O . ARG A 1 70 ? -2.437 -11.990 -9.048 1.00 85.75 70 ARG A O 1
ATOM 565 N N . PRO A 1 71 ? -0.743 -13.256 -8.311 1.00 86.38 71 PRO A N 1
ATOM 566 C CA . PRO A 1 71 ? -1.051 -13.068 -6.887 1.00 86.38 71 PRO A CA 1
ATOM 567 C C . PRO A 1 71 ? -0.565 -11.713 -6.335 1.00 86.38 71 PRO A C 1
ATOM 569 O O . PRO A 1 71 ? -0.055 -11.637 -5.221 1.00 86.38 71 PRO A O 1
ATOM 572 N N . VAL A 1 72 ? -0.721 -10.635 -7.108 1.00 92.69 72 VAL A N 1
ATOM 573 C CA . VAL A 1 72 ? -0.310 -9.279 -6.724 1.00 92.69 72 VAL A CA 1
ATOM 574 C C . VAL A 1 72 ? -1.463 -8.312 -6.963 1.00 92.69 72 VAL A C 1
ATOM 576 O O . VAL A 1 72 ? -2.094 -8.321 -8.016 1.00 92.69 72 VAL A O 1
ATOM 579 N N . GLY A 1 73 ? -1.754 -7.479 -5.968 1.00 95.19 73 GLY A N 1
ATOM 580 C CA . GLY A 1 73 ? -2.746 -6.416 -6.074 1.00 95.19 73 GLY A CA 1
ATOM 581 C C . GLY A 1 73 ? -2.177 -5.161 -6.725 1.00 95.19 73 GLY A C 1
ATOM 582 O O . GLY A 1 73 ? -1.179 -4.624 -6.243 1.00 95.19 73 GLY A O 1
ATOM 583 N N . LEU A 1 74 ? -2.846 -4.644 -7.758 1.00 98.12 74 LEU A N 1
ATOM 584 C CA . LEU A 1 74 ? -2.557 -3.309 -8.278 1.00 98.12 74 LEU A CA 1
ATOM 585 C C . LEU A 1 74 ? -3.205 -2.243 -7.386 1.00 98.12 74 LEU A C 1
ATOM 587 O O . LEU A 1 74 ? -4.417 -2.273 -7.138 1.00 98.12 74 LEU A O 1
ATOM 591 N N . GLY A 1 75 ? -2.393 -1.297 -6.926 1.00 98.00 75 GLY A N 1
ATOM 592 C CA . GLY A 1 75 ? -2.823 -0.141 -6.152 1.00 98.00 75 GLY A CA 1
ATOM 593 C C . GLY A 1 75 ? -2.769 1.163 -6.938 1.00 98.00 75 GLY A C 1
ATOM 594 O O . GLY A 1 75 ? -1.998 1.293 -7.881 1.00 98.00 75 GLY A O 1
ATOM 595 N N . SER A 1 76 ? -3.532 2.159 -6.497 1.00 98.06 76 SER A N 1
ATOM 596 C CA . SER A 1 76 ? -3.312 3.560 -6.871 1.00 98.06 76 SER A CA 1
ATOM 597 C C . SER A 1 76 ? -2.704 4.328 -5.700 1.00 98.06 76 SER A C 1
ATOM 599 O O . SER A 1 76 ? -3.148 4.169 -4.561 1.00 98.06 76 SER A O 1
ATOM 601 N N . GLN A 1 77 ? -1.738 5.209 -5.968 1.00 97.12 77 GLN A N 1
ATOM 602 C CA . GLN A 1 77 ? -1.180 6.107 -4.945 1.00 97.12 77 GLN A CA 1
ATOM 603 C C . GLN A 1 77 ? -2.175 7.186 -4.493 1.00 97.12 77 GLN A C 1
ATOM 605 O O . GLN A 1 77 ? -1.936 7.867 -3.498 1.00 97.12 77 GLN A O 1
ATOM 610 N N . ARG A 1 78 ? -3.282 7.358 -5.227 1.00 94.94 78 ARG A N 1
ATOM 611 C CA . ARG A 1 78 ? -4.292 8.382 -4.959 1.00 94.94 78 ARG A CA 1
ATOM 612 C C . ARG A 1 78 ? -5.660 7.984 -5.501 1.00 94.94 78 ARG A C 1
ATOM 614 O O . ARG A 1 78 ? -5.768 7.423 -6.593 1.00 94.94 78 ARG A O 1
ATOM 621 N N . ILE A 1 79 ? -6.714 8.330 -4.770 1.00 96.75 79 ILE A N 1
ATOM 622 C CA . ILE A 1 79 ? -8.100 8.234 -5.236 1.00 96.75 79 ILE A CA 1
ATOM 623 C C . ILE A 1 79 ? -8.610 9.641 -5.580 1.00 96.75 79 ILE A C 1
ATOM 625 O O . ILE A 1 79 ? -8.388 10.573 -4.807 1.00 96.75 79 ILE A O 1
ATOM 629 N N . PRO A 1 80 ? -9.281 9.849 -6.726 1.00 94.81 80 PRO A N 1
ATOM 630 C CA . PRO A 1 80 ? -9.877 11.145 -7.033 1.00 94.81 80 PRO A CA 1
ATOM 631 C C . PRO A 1 80 ? -11.017 11.469 -6.057 1.00 94.81 80 PRO A C 1
ATOM 633 O O . PRO A 1 80 ? -11.730 10.579 -5.606 1.00 94.81 80 PRO A O 1
ATOM 636 N N . TRP A 1 81 ? -11.202 12.749 -5.726 1.00 92.62 81 TRP A N 1
ATOM 637 C CA . TRP A 1 81 ? -12.269 13.202 -4.816 1.00 92.62 81 TRP A CA 1
ATOM 638 C C . TRP A 1 81 ? -13.597 13.501 -5.516 1.00 92.62 81 TRP A C 1
ATOM 640 O O . TRP A 1 81 ? -14.600 13.759 -4.852 1.00 92.62 81 TRP A O 1
ATOM 650 N N . GLU A 1 82 ? -13.604 13.468 -6.846 1.00 91.81 82 GLU A N 1
ATOM 651 C CA . GLU A 1 82 ? -14.791 13.527 -7.693 1.00 91.81 82 GLU A CA 1
ATOM 652 C C . GLU A 1 82 ? -14.664 12.480 -8.808 1.00 91.81 82 GLU A C 1
ATOM 654 O O . GLU A 1 82 ? -13.563 12.266 -9.318 1.00 91.81 82 GLU A O 1
ATOM 659 N N . PRO A 1 83 ? -15.761 11.816 -9.212 1.00 89.06 83 PRO A N 1
ATOM 660 C CA . PRO A 1 83 ? -15.705 10.780 -10.243 1.00 89.06 83 PRO A CA 1
ATOM 661 C C . PRO A 1 83 ? -15.391 11.335 -11.643 1.00 89.06 83 PRO A C 1
ATOM 663 O O . PRO A 1 83 ? -14.868 10.618 -12.494 1.00 89.06 83 PRO A O 1
ATOM 666 N N . SER A 1 84 ? -15.709 12.607 -11.889 1.00 91.69 84 SER A N 1
ATOM 667 C CA . SER A 1 84 ? -15.462 13.327 -13.141 1.00 91.69 84 SER A CA 1
ATOM 668 C C . SER A 1 84 ? -15.577 14.832 -12.902 1.00 91.69 84 SER A C 1
ATOM 670 O O . SER A 1 84 ? -16.321 15.242 -12.015 1.00 91.69 84 SER A O 1
ATOM 672 N N . GLY A 1 85 ? -14.920 15.657 -13.716 1.00 90.44 85 GLY A N 1
ATOM 673 C CA . GLY A 1 85 ? -15.027 17.114 -13.626 1.00 90.44 85 GLY A CA 1
ATOM 674 C C . GLY A 1 85 ? -13.837 17.825 -14.264 1.00 90.44 85 GLY A C 1
ATOM 675 O O . GLY A 1 85 ? -13.022 17.201 -14.943 1.00 90.44 85 GLY A O 1
ATOM 676 N N . LEU A 1 86 ? -13.726 19.132 -14.027 1.00 92.44 86 LEU A N 1
ATOM 677 C CA . LEU A 1 86 ? -12.635 19.976 -14.528 1.00 92.44 86 LEU A CA 1
ATOM 678 C C . LEU A 1 86 ? -11.372 19.835 -13.656 1.00 92.44 86 LEU A C 1
ATOM 680 O O . LEU A 1 86 ? -10.898 20.802 -13.066 1.00 92.44 86 LEU A O 1
ATOM 684 N N . HIS A 1 87 ? -10.842 18.612 -13.573 1.00 88.19 87 HIS A N 1
ATOM 685 C CA . HIS A 1 87 ? -9.702 18.241 -12.724 1.00 88.19 87 HIS A CA 1
ATOM 686 C C . HIS A 1 87 ? -8.476 17.889 -13.574 1.00 88.19 87 HIS A C 1
ATOM 688 O O . HIS A 1 87 ? -8.079 16.728 -13.664 1.00 88.19 87 HIS A O 1
ATOM 694 N N . THR A 1 88 ? -7.890 18.884 -14.244 1.00 89.81 88 THR A N 1
ATOM 695 C CA . THR A 1 88 ? -6.689 18.701 -15.080 1.00 89.81 88 THR A CA 1
ATOM 696 C C . THR A 1 88 ? -5.548 18.064 -14.281 1.00 89.81 88 THR A C 1
ATOM 698 O O . THR A 1 88 ? -5.223 18.525 -13.190 1.00 89.81 88 THR A O 1
ATOM 701 N N . GLY A 1 89 ? -4.940 17.005 -14.825 1.00 87.44 89 GLY A N 1
ATOM 702 C CA . GLY A 1 89 ? -3.897 16.222 -14.145 1.00 87.44 89 GLY A CA 1
ATOM 703 C C . GLY A 1 89 ? -4.425 15.223 -13.106 1.00 87.44 89 GLY A C 1
ATOM 704 O O . GLY A 1 89 ? -3.640 14.522 -12.475 1.00 87.44 89 GLY A O 1
ATOM 705 N N . GLY A 1 90 ? -5.744 15.147 -12.910 1.00 88.00 90 GLY A N 1
ATOM 706 C CA . GLY A 1 90 ? -6.391 14.123 -12.097 1.00 88.00 90 GLY A CA 1
ATOM 707 C C . GLY A 1 90 ? -6.590 12.801 -12.843 1.00 88.00 90 GLY A C 1
ATOM 708 O O . GLY A 1 90 ? -6.353 12.686 -14.043 1.00 88.00 90 GLY A O 1
ATOM 709 N N . THR A 1 91 ? -7.084 11.803 -12.114 1.00 90.38 91 THR A N 1
ATOM 710 C CA . THR A 1 91 ? -7.548 10.522 -12.667 1.00 90.38 91 THR A CA 1
ATOM 711 C C . THR A 1 91 ? -9.048 10.355 -12.416 1.00 90.38 91 THR A C 1
ATOM 713 O O . THR A 1 91 ? -9.645 11.147 -11.686 1.00 90.38 91 THR A O 1
ATOM 716 N N . SER A 1 92 ? -9.668 9.326 -12.991 1.00 92.31 92 SER A N 1
ATOM 717 C CA . SER A 1 92 ? -11.060 8.961 -12.711 1.00 92.31 92 SER A CA 1
ATOM 718 C C . SER A 1 92 ? -11.131 7.576 -12.062 1.00 92.31 92 SER A C 1
ATOM 720 O O . SER A 1 92 ? -10.317 6.704 -12.374 1.00 92.31 92 SER A O 1
ATOM 722 N N . PRO A 1 93 ? -12.110 7.318 -11.178 1.00 93.38 93 PRO A N 1
ATOM 723 C CA . PRO A 1 93 ? -12.260 6.003 -10.563 1.00 93.38 93 PRO A CA 1
ATOM 724 C C . PRO A 1 93 ? -12.618 4.920 -11.593 1.00 93.38 93 PRO A C 1
ATOM 726 O O . PRO A 1 93 ? -12.288 3.756 -11.390 1.00 93.38 93 PRO A O 1
ATOM 729 N N . VAL A 1 94 ? -13.222 5.300 -12.726 1.00 93.81 94 VAL A N 1
ATOM 730 C CA . VAL A 1 94 ? -13.465 4.398 -13.864 1.00 93.81 94 VAL A CA 1
ATOM 731 C C . VAL A 1 94 ? -12.143 3.939 -14.478 1.00 93.81 94 VAL A C 1
ATOM 733 O O . VAL A 1 94 ? -11.934 2.739 -14.614 1.00 93.81 94 VAL A O 1
ATOM 736 N N . ILE A 1 95 ? -11.219 4.867 -14.754 1.00 91.44 95 ILE A N 1
ATOM 737 C CA . ILE A 1 95 ? -9.893 4.544 -15.302 1.00 91.44 95 ILE A CA 1
ATOM 738 C C . ILE A 1 95 ? -9.101 3.656 -14.337 1.00 91.44 95 ILE A C 1
ATOM 740 O O . ILE A 1 95 ? -8.477 2.687 -14.765 1.00 91.44 95 ILE A O 1
ATOM 744 N N . LEU A 1 96 ? -9.172 3.924 -13.027 1.00 95.81 96 LEU A N 1
ATOM 745 C CA . LEU A 1 96 ? -8.555 3.050 -12.024 1.00 95.81 96 LEU A CA 1
ATOM 746 C C . LEU A 1 96 ? -9.102 1.614 -12.119 1.00 95.81 96 LEU A C 1
ATOM 748 O O . LEU A 1 96 ? -8.334 0.653 -12.105 1.00 95.81 96 LEU A O 1
ATOM 752 N N . LYS A 1 97 ? -10.422 1.451 -12.261 1.00 91.88 97 LYS A N 1
ATOM 753 C CA . LYS A 1 97 ? -11.049 0.128 -12.402 1.00 91.88 97 LYS A CA 1
ATOM 754 C C . LYS A 1 97 ? -10.679 -0.570 -13.704 1.00 91.88 97 LYS A C 1
ATOM 756 O O . LYS A 1 97 ? -10.433 -1.773 -13.671 1.00 91.88 97 LYS A O 1
ATOM 761 N N . GLU A 1 98 ? -10.627 0.159 -14.814 1.00 89.25 98 GLU A N 1
ATOM 762 C CA . GLU A 1 98 ? -10.214 -0.375 -16.117 1.00 89.25 98 GLU A CA 1
ATOM 763 C C . GLU A 1 98 ? -8.762 -0.863 -16.103 1.00 89.25 98 GLU A C 1
ATOM 765 O O . GLU A 1 98 ? -8.472 -1.910 -16.674 1.00 89.25 98 GLU A O 1
ATOM 770 N N . ALA A 1 99 ? -7.874 -0.177 -15.376 1.00 91.69 99 ALA A N 1
ATOM 771 C CA . ALA A 1 99 ? -6.495 -0.619 -15.167 1.00 91.69 99 ALA A CA 1
ATOM 772 C C . ALA A 1 99 ? -6.367 -1.837 -14.227 1.00 91.69 99 ALA A C 1
ATOM 774 O O . ALA A 1 99 ? -5.283 -2.397 -14.088 1.00 91.69 99 ALA A O 1
ATOM 775 N N . GLY A 1 100 ? -7.450 -2.260 -13.566 1.00 94.31 100 GLY A N 1
ATOM 776 C CA . GLY A 1 100 ? -7.440 -3.380 -12.624 1.00 94.31 100 GLY A CA 1
ATOM 777 C C . GLY A 1 100 ? -7.029 -3.004 -11.198 1.00 94.31 100 GLY A C 1
ATOM 778 O O . GLY A 1 100 ? -6.664 -3.887 -10.422 1.00 94.31 100 GLY A O 1
ATOM 779 N N . VAL A 1 101 ? -7.100 -1.721 -10.824 1.00 96.44 101 VAL A N 1
ATOM 780 C CA . VAL A 1 101 ? -6.812 -1.268 -9.455 1.00 96.44 101 VAL A CA 1
ATOM 781 C C . VAL A 1 101 ? -7.816 -1.873 -8.476 1.00 96.44 101 VAL A C 1
ATOM 783 O O . VAL A 1 101 ? -9.033 -1.784 -8.665 1.00 96.44 101 VAL A O 1
ATOM 786 N N . ILE A 1 102 ? -7.298 -2.457 -7.395 1.00 95.12 102 ILE A N 1
ATOM 787 C CA . ILE A 1 102 ? -8.107 -3.083 -6.343 1.00 95.12 102 ILE A CA 1
ATOM 788 C C . ILE A 1 102 ? -8.006 -2.380 -4.989 1.00 95.12 102 ILE A C 1
ATOM 790 O O . ILE A 1 102 ? -8.886 -2.575 -4.156 1.00 95.12 102 ILE A O 1
ATOM 794 N N . PHE A 1 103 ? -6.978 -1.558 -4.761 1.00 97.81 103 PHE A N 1
ATOM 795 C CA . PHE A 1 103 ? -6.848 -0.727 -3.563 1.00 97.81 103 PHE A CA 1
ATOM 796 C C . PHE A 1 103 ? -6.316 0.666 -3.910 1.00 97.81 103 PHE A C 1
ATOM 798 O O . PHE A 1 103 ? -5.675 0.860 -4.940 1.00 97.81 103 PHE A O 1
ATOM 805 N N . GLY A 1 104 ? -6.566 1.649 -3.052 1.00 97.88 104 GLY A N 1
ATOM 806 C CA . GLY A 1 104 ? -6.065 3.006 -3.246 1.00 97.88 104 GLY A CA 1
ATOM 807 C C . GLY A 1 104 ? -5.640 3.650 -1.944 1.00 97.88 104 GLY A C 1
ATOM 808 O O . GLY A 1 104 ? -6.328 3.516 -0.931 1.00 97.88 104 GLY A O 1
ATOM 809 N N . LEU A 1 105 ? -4.510 4.348 -1.983 1.00 98.31 105 LEU A N 1
ATOM 810 C CA . LEU A 1 105 ? -4.039 5.144 -0.859 1.00 98.31 105 LEU A CA 1
ATOM 811 C C . LEU A 1 105 ? -4.843 6.446 -0.790 1.00 98.31 105 LEU A C 1
ATOM 813 O O . LEU A 1 105 ? -5.111 7.087 -1.809 1.00 98.31 105 LEU A O 1
ATOM 817 N N . ILE A 1 106 ? -5.249 6.811 0.421 1.00 98.19 106 ILE A N 1
ATOM 818 C CA . ILE A 1 106 ? -6.056 7.996 0.705 1.00 98.19 106 ILE A CA 1
ATOM 819 C C . ILE A 1 106 ? -5.372 8.783 1.808 1.00 98.19 106 ILE A C 1
ATOM 821 O O . ILE A 1 106 ? -5.122 8.264 2.898 1.00 98.19 106 ILE A O 1
ATOM 825 N N . GLY A 1 107 ? -5.096 10.055 1.525 1.00 94.81 107 GLY A N 1
ATOM 826 C CA . GLY A 1 107 ? -4.507 10.963 2.495 1.00 94.81 107 GLY A CA 1
ATOM 827 C C . GLY A 1 107 ? -3.090 10.583 2.886 1.00 94.81 107 GLY A C 1
ATOM 828 O O . GLY A 1 107 ? -2.737 10.752 4.044 1.00 94.81 107 GLY A O 1
ATOM 829 N N . HIS A 1 108 ? -2.265 10.080 1.969 1.00 93.44 108 HIS A N 1
ATOM 830 C CA . HIS A 1 108 ? -0.837 9.934 2.254 1.00 93.44 108 HIS A CA 1
ATOM 831 C C . HIS A 1 108 ? -0.244 11.296 2.657 1.00 93.44 108 HIS A C 1
ATOM 833 O O . HIS A 1 108 ? -0.703 12.340 2.187 1.00 93.44 108 HIS A O 1
ATOM 839 N N . ARG A 1 109 ? 0.756 11.312 3.544 1.00 87.94 109 ARG A N 1
ATOM 840 C CA . ARG A 1 109 ? 1.266 12.556 4.144 1.00 87.94 109 ARG A CA 1
ATOM 841 C C . ARG A 1 109 ? 1.672 13.608 3.102 1.00 87.94 109 ARG A C 1
ATOM 843 O O . ARG A 1 109 ? 1.224 14.744 3.203 1.00 87.94 109 ARG A O 1
ATOM 850 N N . GLU A 1 110 ? 2.467 13.221 2.107 1.00 90.06 110 GLU A N 1
ATOM 851 C CA . GLU A 1 110 ? 2.882 14.078 0.988 1.00 90.06 110 GLU A CA 1
ATOM 852 C C . GLU A 1 110 ? 1.671 14.614 0.217 1.00 90.06 110 GLU A C 1
ATOM 854 O O . GLU A 1 110 ? 1.609 15.796 -0.085 1.00 90.06 110 GLU A O 1
ATOM 859 N N . ALA A 1 111 ? 0.641 13.798 -0.021 1.00 91.25 111 ALA A N 1
ATOM 860 C CA . ALA A 1 111 ? -0.564 14.265 -0.703 1.00 91.25 111 ALA A CA 1
ATOM 861 C C . ALA A 1 111 ? -1.361 15.282 0.139 1.00 91.25 111 ALA A C 1
ATOM 863 O O . ALA A 1 111 ? -1.913 16.245 -0.394 1.00 91.25 111 ALA A O 1
ATOM 864 N N . ARG A 1 112 ? -1.399 15.129 1.469 1.00 90.69 112 ARG A N 1
ATOM 865 C CA . ARG A 1 112 ? -2.038 16.121 2.351 1.00 90.69 112 ARG A CA 1
ATOM 866 C C . ARG A 1 112 ? -1.278 17.443 2.377 1.00 90.69 112 ARG A C 1
ATOM 868 O O . ARG A 1 112 ? -1.920 18.489 2.322 1.00 90.69 112 ARG A O 1
ATOM 875 N N . ASP A 1 113 ? 0.047 17.377 2.466 1.00 89.69 113 ASP A N 1
ATOM 876 C CA . ASP A 1 113 ? 0.910 18.553 2.587 1.00 89.69 113 ASP A CA 1
ATOM 877 C C . ASP A 1 113 ? 1.068 19.289 1.246 1.00 89.69 113 ASP A C 1
ATOM 879 O O . ASP A 1 113 ? 0.912 20.508 1.198 1.00 89.69 113 ASP A O 1
ATOM 883 N N . ASP A 1 114 ? 1.315 18.554 0.159 1.00 90.38 114 ASP A N 1
ATOM 884 C CA . ASP A 1 114 ? 1.687 19.118 -1.143 1.00 90.38 114 ASP A CA 1
ATOM 885 C C . ASP A 1 114 ? 0.468 19.358 -2.047 1.00 90.38 114 ASP A C 1
ATOM 887 O O . ASP A 1 114 ? 0.457 20.300 -2.840 1.00 90.38 114 ASP A O 1
ATOM 891 N N . LEU A 1 115 ? -0.575 18.520 -1.938 1.00 88.69 115 LEU A N 1
ATOM 892 C CA . LEU A 1 115 ? -1.769 18.577 -2.799 1.00 88.69 115 LEU A CA 1
ATOM 893 C C . LEU A 1 115 ? -3.031 19.053 -2.067 1.00 88.69 115 LEU A C 1
ATOM 895 O O . LEU A 1 115 ? -4.077 19.217 -2.697 1.00 88.69 115 LEU A O 1
ATOM 899 N N . GLY A 1 116 ? -2.962 19.265 -0.749 1.00 90.50 116 GLY A N 1
ATOM 900 C CA . GLY A 1 116 ? -4.086 19.770 0.039 1.00 90.50 116 GLY A CA 1
ATOM 901 C C . GLY A 1 116 ? -5.273 18.805 0.134 1.00 90.50 116 GLY A C 1
ATOM 902 O O . GLY A 1 116 ? -6.411 19.253 0.240 1.00 90.50 116 GLY A O 1
ATOM 903 N N . GLU A 1 117 ? -5.048 17.486 0.110 1.00 90.12 117 GLU A N 1
ATOM 904 C CA . GLU A 1 117 ? -6.136 16.488 0.078 1.00 90.12 117 GLU A CA 1
ATOM 905 C C . GLU A 1 117 ? -6.979 16.385 1.359 1.00 90.12 117 GLU A C 1
ATOM 907 O O . GLU A 1 117 ? -8.035 15.752 1.349 1.00 90.12 117 GLU A O 1
ATOM 912 N N . GLY A 1 118 ? -6.540 16.987 2.469 1.00 91.19 118 GLY A N 1
ATOM 913 C CA . GLY A 1 118 ? -7.175 16.850 3.789 1.00 91.19 118 GLY A CA 1
ATOM 914 C C . GLY A 1 118 ? -8.705 17.034 3.798 1.00 91.19 118 GLY A C 1
ATOM 915 O O . GLY A 1 118 ? -9.408 16.164 4.313 1.00 91.19 118 GLY A O 1
ATOM 916 N N . PRO A 1 119 ? -9.265 18.096 3.186 1.00 94.25 119 PRO A N 1
ATOM 917 C CA . PRO A 1 119 ? -10.715 18.308 3.113 1.00 94.25 119 PRO A CA 1
ATOM 918 C C . PRO A 1 119 ? -11.476 17.308 2.225 1.00 94.25 119 PRO A C 1
ATOM 920 O O . PRO A 1 119 ? -12.706 17.334 2.177 1.00 94.25 119 PRO A O 1
ATOM 923 N N . HIS A 1 120 ? -10.774 16.458 1.475 1.00 95.88 120 HIS A N 1
ATOM 924 C CA . HIS A 1 120 ? -11.346 15.606 0.435 1.00 95.88 120 HIS A CA 1
ATOM 925 C C . HIS A 1 120 ? -11.310 14.109 0.761 1.00 95.88 120 HIS A C 1
ATOM 927 O O . HIS A 1 120 ? -11.941 13.327 0.049 1.00 95.88 120 HIS A O 1
ATOM 933 N N . LEU A 1 121 ? -10.656 13.707 1.855 1.00 97.69 121 LEU A N 1
ATOM 934 C CA . LEU A 1 121 ? -10.474 12.297 2.222 1.00 97.69 121 LEU A CA 1
ATOM 935 C C . LEU A 1 121 ? -11.799 11.531 2.341 1.00 97.69 121 LEU A C 1
ATOM 937 O O . LEU A 1 121 ? -11.911 10.414 1.846 1.00 97.69 121 LEU A O 1
ATOM 941 N N . ASN A 1 122 ? -12.832 12.149 2.923 1.00 98.31 122 ASN A N 1
ATOM 942 C CA . ASN A 1 122 ? -14.164 11.549 3.035 1.00 98.31 122 ASN A CA 1
ATOM 943 C C . ASN A 1 122 ? -14.768 11.207 1.659 1.00 98.31 122 ASN A C 1
ATOM 945 O O . ASN A 1 122 ? -15.236 10.089 1.435 1.00 98.31 122 ASN A O 1
ATOM 949 N N . LYS A 1 123 ? -14.679 12.145 0.704 1.00 97.69 123 LYS A N 1
ATOM 950 C CA . LYS A 1 123 ? -15.155 11.944 -0.672 1.00 97.69 123 LYS A CA 1
ATOM 951 C C . LYS A 1 123 ? -14.358 10.856 -1.389 1.00 97.69 123 LYS A C 1
ATOM 953 O O . LYS A 1 123 ? -14.939 10.046 -2.101 1.00 97.69 123 LYS A O 1
ATOM 958 N N . GLN A 1 124 ? -13.043 10.818 -1.179 1.00 98.00 124 GLN A N 1
ATOM 959 C CA . GLN A 1 124 ? -12.185 9.776 -1.742 1.00 98.00 124 GLN A CA 1
ATOM 960 C C . GLN A 1 124 ? -12.561 8.392 -1.205 1.00 98.00 124 GLN A C 1
ATOM 962 O O . GLN A 1 124 ? -12.665 7.451 -1.986 1.00 98.00 124 GLN A O 1
ATOM 967 N N . ILE A 1 125 ? -12.836 8.261 0.100 1.00 98.50 125 ILE A N 1
ATOM 968 C CA . ILE A 1 125 ? -13.307 6.994 0.682 1.00 98.50 125 ILE A CA 1
ATOM 969 C C . ILE A 1 125 ? -14.631 6.597 0.035 1.00 98.50 125 ILE A C 1
ATOM 971 O O . ILE A 1 125 ? -14.749 5.472 -0.435 1.00 98.50 125 ILE A O 1
ATOM 975 N N . ARG A 1 126 ? -15.594 7.522 -0.063 1.00 98.12 126 ARG A N 1
ATOM 976 C CA . ARG A 1 126 ? -16.889 7.278 -0.717 1.00 98.12 126 ARG A CA 1
ATOM 977 C C . ARG A 1 126 ? -16.705 6.740 -2.139 1.00 98.12 126 ARG A C 1
ATOM 979 O O . ARG A 1 126 ? -17.248 5.691 -2.460 1.00 98.12 126 ARG A O 1
ATOM 986 N N . ILE A 1 127 ? -15.871 7.397 -2.945 1.00 97.44 127 ILE A N 1
ATOM 987 C CA . ILE A 1 127 ? -15.560 6.972 -4.316 1.00 97.44 127 ILE A CA 1
ATOM 988 C C . ILE A 1 127 ? -14.886 5.599 -4.339 1.00 97.44 127 ILE A C 1
ATOM 990 O O . ILE A 1 127 ? -15.247 4.756 -5.154 1.00 97.44 127 ILE A O 1
ATOM 994 N N . ALA A 1 128 ? -13.930 5.335 -3.450 1.00 97.50 128 ALA A N 1
ATOM 995 C CA . ALA A 1 128 ? -13.301 4.023 -3.378 1.00 97.50 128 ALA A CA 1
ATOM 996 C C . ALA A 1 128 ? -14.351 2.926 -3.122 1.00 97.50 128 ALA A C 1
ATOM 998 O O . ALA A 1 128 ? -14.402 1.943 -3.860 1.00 97.50 128 ALA A O 1
ATOM 999 N N . LEU A 1 129 ? -15.250 3.137 -2.155 1.00 95.31 129 LEU A N 1
ATOM 1000 C CA . LEU A 1 129 ? -16.328 2.198 -1.837 1.00 95.31 129 LEU A CA 1
ATOM 1001 C C . LEU A 1 129 ? -17.302 2.001 -3.005 1.00 95.31 129 LEU A C 1
ATOM 1003 O O . LEU A 1 129 ? -17.555 0.859 -3.392 1.00 95.31 129 LEU A O 1
ATOM 1007 N N . ASP A 1 130 ? -17.790 3.091 -3.600 1.00 94.31 130 ASP A N 1
ATOM 1008 C CA . ASP A 1 130 ? -18.782 3.061 -4.682 1.00 94.31 130 ASP A CA 1
ATOM 1009 C C . ASP A 1 130 ? -18.257 2.331 -5.930 1.00 94.31 130 ASP A C 1
ATOM 1011 O O . ASP A 1 130 ? -19.014 1.673 -6.645 1.00 94.31 130 ASP A O 1
ATOM 1015 N N . TYR A 1 131 ? -16.944 2.393 -6.175 1.00 93.44 131 TYR A N 1
ATOM 1016 C CA . TYR A 1 131 ? -16.293 1.717 -7.298 1.00 93.44 131 TYR A CA 1
ATOM 1017 C C . TYR A 1 131 ? -15.663 0.370 -6.907 1.00 93.44 131 TYR A C 1
ATOM 1019 O O . TYR A 1 131 ? -15.083 -0.312 -7.755 1.00 93.44 131 TYR A O 1
ATOM 1027 N N . GLY A 1 132 ? -15.793 -0.080 -5.656 1.00 92.19 132 GLY A N 1
ATOM 1028 C CA . GLY A 1 132 ? -15.231 -1.350 -5.187 1.00 92.19 132 GLY A CA 1
ATOM 1029 C C . GLY A 1 132 ? -13.703 -1.391 -5.271 1.00 92.19 132 GLY A C 1
ATOM 1030 O O . GLY A 1 132 ? -13.135 -2.368 -5.764 1.00 92.19 132 GLY A O 1
ATOM 1031 N N . ILE A 1 133 ? -13.061 -0.300 -4.862 1.00 95.88 133 ILE A N 1
ATOM 1032 C CA . ILE A 1 133 ? -11.626 -0.167 -4.614 1.00 95.88 133 ILE A CA 1
ATOM 1033 C C . ILE A 1 133 ? -11.447 -0.139 -3.096 1.00 95.88 133 ILE A C 1
ATOM 1035 O O . ILE A 1 133 ? -12.123 0.622 -2.413 1.00 95.88 133 ILE A O 1
ATOM 1039 N N . ILE A 1 134 ? -10.543 -0.951 -2.555 1.00 96.88 134 ILE A N 1
ATOM 1040 C CA . ILE A 1 134 ? -10.294 -0.994 -1.114 1.00 96.88 134 ILE A CA 1
ATOM 1041 C C . ILE A 1 134 ? -9.575 0.297 -0.679 1.00 96.88 134 ILE A C 1
ATOM 1043 O O . ILE A 1 134 ? -8.443 0.531 -1.116 1.00 96.88 134 ILE A O 1
ATOM 1047 N N . PRO A 1 135 ? -10.174 1.135 0.185 1.00 97.81 135 PRO A N 1
ATOM 1048 C CA . PRO A 1 135 ? -9.508 2.333 0.670 1.00 97.81 135 PRO A CA 1
ATOM 1049 C C . PRO A 1 135 ? -8.467 1.985 1.743 1.00 97.81 135 PRO A C 1
ATOM 1051 O O . PRO A 1 135 ? -8.775 1.318 2.735 1.00 97.81 135 PRO A O 1
ATOM 1054 N N . ILE A 1 136 ? -7.240 2.478 1.561 1.00 98.38 136 ILE A N 1
ATOM 1055 C CA . ILE A 1 136 ? -6.180 2.485 2.574 1.00 98.38 136 ILE A CA 1
ATOM 1056 C C . ILE A 1 136 ? -6.013 3.929 3.055 1.00 98.38 136 ILE A C 1
ATOM 1058 O O . ILE A 1 136 ? -5.361 4.742 2.403 1.00 98.38 136 ILE A O 1
ATOM 1062 N N . LEU A 1 137 ? -6.644 4.254 4.183 1.00 98.44 137 LEU A N 1
ATOM 1063 C CA . LEU A 1 137 ? -6.593 5.578 4.802 1.00 98.44 137 LEU A CA 1
ATOM 1064 C C . LEU A 1 137 ? -5.305 5.727 5.620 1.00 98.44 137 LEU A C 1
ATOM 1066 O O . LEU A 1 137 ? -5.154 5.088 6.663 1.00 98.44 137 LEU A O 1
ATOM 1070 N N . CYS A 1 138 ? -4.399 6.587 5.169 1.00 97.19 138 CYS A N 1
ATOM 1071 C CA . CYS A 1 138 ? -3.178 6.925 5.892 1.00 97.19 138 CYS A CA 1
ATOM 1072 C C . CYS A 1 138 ? -3.469 7.935 7.010 1.00 97.19 138 CYS A C 1
ATOM 1074 O O . CYS A 1 138 ? -4.189 8.913 6.808 1.00 97.19 138 CYS A O 1
ATOM 1076 N N . CYS A 1 139 ? -2.889 7.744 8.193 1.00 96.19 139 CYS A N 1
ATOM 1077 C CA . CYS A 1 139 ? -3.013 8.671 9.318 1.00 96.19 139 CYS A CA 1
ATOM 1078 C C . CYS A 1 139 ? -1.760 8.681 10.201 1.00 96.19 139 CYS A C 1
ATOM 1080 O O . CYS A 1 139 ? -1.029 7.696 10.252 1.00 96.19 139 CYS A O 1
ATOM 1082 N N . GLY A 1 140 ? -1.515 9.771 10.922 1.00 93.94 140 GLY A N 1
ATOM 1083 C CA . GLY A 1 140 ? -0.370 9.879 11.823 1.00 93.94 140 GLY A CA 1
ATOM 1084 C C . GLY A 1 140 ? -0.192 11.266 12.427 1.00 93.94 140 GLY A C 1
ATOM 1085 O O . GLY A 1 140 ? -0.892 12.218 12.091 1.00 93.94 140 GLY A O 1
ATOM 1086 N N . GLU A 1 141 ? 0.752 11.395 13.355 1.00 91.56 141 GLU A N 1
ATOM 1087 C CA . GLU A 1 141 ? 1.154 12.697 13.882 1.00 91.56 141 GLU A CA 1
ATOM 1088 C C . GLU A 1 141 ? 1.884 13.547 12.821 1.00 91.56 141 GLU A C 1
ATOM 1090 O O . GLU A 1 141 ? 2.380 13.018 11.822 1.00 91.56 141 GLU A O 1
ATOM 1095 N N . PRO A 1 142 ? 2.004 14.874 13.026 1.00 85.12 142 PRO A N 1
ATOM 1096 C CA . PRO A 1 142 ? 2.735 15.732 12.106 1.00 85.12 142 PRO A CA 1
ATOM 1097 C C . PRO A 1 142 ? 4.176 15.287 11.820 1.00 85.12 142 PRO A C 1
ATOM 1099 O O . PRO A 1 142 ? 4.894 14.853 12.724 1.00 85.12 142 PRO A O 1
ATOM 1102 N N . LYS A 1 143 ? 4.620 15.432 10.561 1.00 79.81 143 LYS A N 1
ATOM 1103 C CA . LYS A 1 143 ? 5.981 15.065 10.133 1.00 79.81 143 LYS A CA 1
ATOM 1104 C C . LYS A 1 143 ? 7.036 15.747 11.011 1.00 79.81 143 LYS A C 1
ATOM 1106 O O . LYS A 1 143 ? 6.897 16.916 11.366 1.00 79.81 143 LYS A O 1
ATOM 1111 N N . GLY A 1 144 ? 8.079 15.004 11.377 1.00 75.00 144 GLY A N 1
ATOM 1112 C CA . GLY A 1 144 ? 9.176 15.490 12.221 1.00 75.00 144 GLY A CA 1
ATOM 1113 C C . GLY A 1 144 ? 8.812 15.693 13.696 1.00 75.00 144 GLY A C 1
ATOM 1114 O O . GLY A 1 144 ? 9.661 16.114 14.474 1.00 75.00 144 GLY A O 1
ATOM 1115 N N . SER A 1 145 ? 7.576 15.388 14.107 1.00 73.25 145 SER A N 1
ATOM 1116 C CA . SER A 1 145 ? 7.139 15.538 15.497 1.00 73.25 145 SER A CA 1
ATOM 1117 C C . SER A 1 145 ? 7.176 14.198 16.225 1.00 73.25 145 SER A C 1
ATOM 1119 O O . SER A 1 145 ? 6.322 13.339 15.998 1.00 73.25 145 SER A O 1
ATOM 1121 N N . LEU A 1 146 ? 8.126 14.026 17.149 1.00 83.38 146 LEU A N 1
ATOM 1122 C CA . LEU A 1 146 ? 7.988 13.011 18.193 1.00 83.38 146 LEU A CA 1
ATOM 1123 C C . LEU A 1 146 ? 7.013 13.555 19.234 1.00 83.38 146 LEU A C 1
ATOM 1125 O O . LEU A 1 146 ? 7.347 14.422 20.039 1.00 83.38 146 LEU A O 1
ATOM 1129 N N . VAL A 1 147 ? 5.777 13.074 19.191 1.00 81.94 147 VAL A N 1
ATOM 1130 C CA . VAL A 1 147 ? 4.766 13.463 20.171 1.00 81.94 147 VAL A CA 1
ATOM 1131 C C . VAL A 1 147 ? 4.760 12.417 21.276 1.00 81.94 147 VAL A C 1
ATOM 1133 O O . VAL A 1 147 ? 4.297 11.306 21.047 1.00 81.94 147 VAL A O 1
ATOM 1136 N N . GLU A 1 148 ? 5.273 12.747 22.460 1.00 82.62 148 GLU A N 1
ATOM 1137 C CA . GLU A 1 148 ? 5.318 11.808 23.596 1.00 82.62 148 GLU A CA 1
ATOM 1138 C C . GLU A 1 148 ? 3.983 11.730 24.355 1.00 82.62 148 GLU A C 1
ATOM 1140 O O . GLU A 1 148 ? 3.598 10.679 24.863 1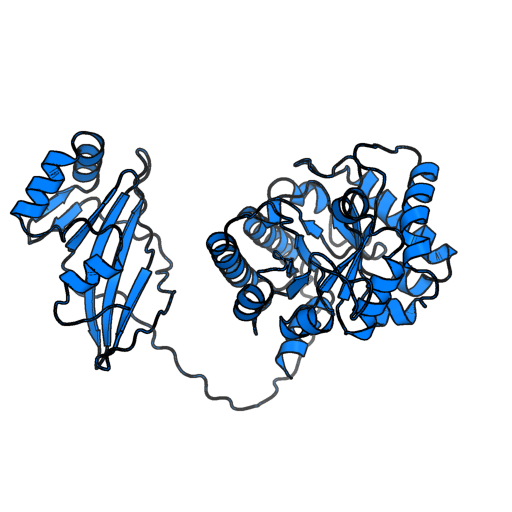.00 82.62 148 GLU A O 1
ATOM 1145 N N . SER A 1 149 ? 3.237 12.838 24.403 1.00 90.19 149 SER A N 1
ATOM 1146 C CA . SER A 1 149 ? 1.948 12.912 25.098 1.00 90.19 149 SER A CA 1
ATOM 1147 C C . SER A 1 149 ? 0.858 12.137 24.353 1.00 90.19 149 SER A C 1
ATOM 1149 O O . SER A 1 149 ? 0.461 12.523 23.250 1.00 90.19 149 SER A O 1
ATOM 1151 N N . GLU A 1 150 ? 0.302 11.103 24.995 1.00 88.19 150 GLU A N 1
ATOM 1152 C CA . GLU A 1 150 ? -0.832 10.328 24.470 1.00 88.19 150 GLU A CA 1
ATOM 1153 C C . GLU A 1 150 ? -2.017 11.235 24.096 1.00 88.19 150 GLU A C 1
ATOM 1155 O O . GLU A 1 150 ? -2.609 11.070 23.033 1.00 88.19 150 GLU A O 1
ATOM 1160 N N . THR A 1 151 ? -2.333 12.243 24.916 1.00 91.69 151 THR A N 1
ATOM 1161 C CA . THR A 1 151 ? -3.435 13.185 24.654 1.00 91.69 151 THR A CA 1
ATOM 1162 C C . THR A 1 151 ? -3.211 13.982 23.371 1.00 91.69 151 THR A C 1
ATOM 1164 O O . THR A 1 151 ? -4.142 14.190 22.590 1.00 91.69 151 THR A O 1
ATOM 1167 N N . THR A 1 152 ? -1.975 14.429 23.136 1.00 91.62 152 THR A N 1
ATOM 1168 C CA . THR A 1 152 ? -1.627 15.193 21.933 1.00 91.62 152 THR A CA 1
ATOM 1169 C C . THR A 1 152 ? -1.663 14.302 20.692 1.00 91.62 152 THR A C 1
ATOM 1171 O O . THR A 1 152 ? -2.189 14.724 19.662 1.00 91.62 152 THR A O 1
ATOM 1174 N N . ARG A 1 153 ? -1.200 13.051 20.803 1.00 93.19 153 ARG A N 1
ATOM 1175 C CA . ARG A 1 153 ? -1.309 12.045 19.733 1.00 93.19 153 ARG A CA 1
ATOM 1176 C C . ARG A 1 153 ? -2.759 11.700 19.414 1.00 93.19 1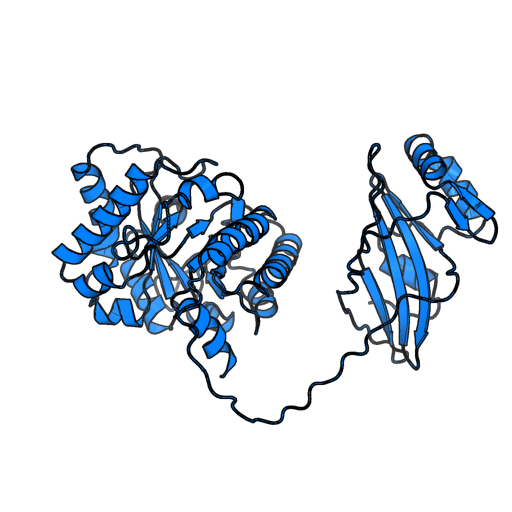53 ARG A C 1
ATOM 1178 O O . ARG A 1 153 ? -3.153 11.737 18.254 1.00 93.19 153 ARG A O 1
ATOM 1185 N N . GLU A 1 154 ? -3.584 11.444 20.434 1.00 94.88 154 GLU A N 1
ATOM 1186 C CA . GLU A 1 154 ? -5.019 11.173 20.265 1.00 94.88 154 GLU A CA 1
ATOM 1187 C C . GLU A 1 154 ? -5.700 12.342 19.542 1.00 94.88 154 GLU A C 1
ATOM 1189 O O . GLU A 1 154 ? -6.534 12.124 18.666 1.00 94.88 154 GLU A O 1
ATOM 1194 N N . LYS A 1 155 ? -5.327 13.589 19.863 1.00 95.00 155 LYS A N 1
ATOM 1195 C CA . LYS A 1 155 ? -5.843 14.779 19.177 1.00 95.00 155 LYS A CA 1
ATOM 1196 C C . LYS A 1 155 ? -5.416 14.837 17.707 1.00 95.00 155 LYS A C 1
ATOM 1198 O O . LYS A 1 155 ? -6.266 15.129 16.869 1.00 95.00 155 LYS A O 1
ATOM 1203 N N . ALA A 1 156 ? -4.149 14.558 17.396 1.00 93.75 156 ALA A N 1
ATOM 1204 C CA . ALA A 1 156 ? -3.652 14.532 16.019 1.00 93.75 156 ALA A CA 1
ATOM 1205 C C . ALA A 1 156 ? -4.372 13.461 15.183 1.00 93.75 156 ALA A C 1
ATOM 1207 O O . ALA A 1 156 ? -4.934 13.771 14.137 1.00 93.75 156 ALA A O 1
ATOM 1208 N N . LEU A 1 157 ? -4.472 12.236 15.705 1.00 95.75 157 LEU A N 1
ATOM 1209 C CA . LEU A 1 157 ? -5.172 11.137 15.039 1.00 95.75 157 LEU A CA 1
ATOM 1210 C C . LEU A 1 157 ? -6.665 11.430 14.841 1.00 95.75 157 LEU A C 1
ATOM 1212 O O . LEU A 1 157 ? -7.212 11.138 13.782 1.00 95.75 157 LEU A O 1
ATOM 1216 N N . LYS A 1 158 ? -7.340 12.047 15.821 1.00 96.25 158 LYS A N 1
ATOM 1217 C CA . LYS A 1 158 ? -8.744 12.470 15.666 1.00 96.25 158 LYS A CA 1
ATOM 1218 C C . LYS A 1 158 ? -8.930 13.493 14.554 1.00 96.25 158 LYS A C 1
ATOM 1220 O O . LYS A 1 158 ? -9.934 13.419 13.851 1.00 96.25 158 LYS A O 1
ATOM 1225 N N . ALA A 1 159 ? -8.000 14.438 14.427 1.00 93.50 159 ALA A N 1
ATOM 1226 C CA . ALA A 1 159 ? -8.080 15.496 13.426 1.00 93.50 159 ALA A CA 1
ATOM 1227 C C . ALA A 1 159 ? -8.028 14.946 11.992 1.00 93.50 159 ALA A C 1
ATOM 1229 O O . ALA A 1 159 ? -8.635 15.536 11.106 1.00 93.50 159 ALA A O 1
ATOM 1230 N N . GLU A 1 160 ? -7.360 13.810 11.777 1.00 93.44 160 GLU A N 1
ATOM 1231 C CA . GLU A 1 160 ? -7.304 13.149 10.470 1.00 93.44 160 GLU A CA 1
ATOM 1232 C C . GLU A 1 160 ? -8.438 12.127 10.282 1.00 93.44 160 GLU A C 1
ATOM 1234 O O . GLU A 1 160 ? -9.098 12.115 9.245 1.00 93.44 160 GLU A O 1
ATOM 1239 N N . LEU A 1 161 ? -8.710 11.289 11.290 1.00 96.81 161 LEU A N 1
ATOM 1240 C CA . LEU A 1 161 ? -9.654 10.175 11.160 1.00 96.81 161 LEU A CA 1
ATOM 1241 C C . LEU A 1 161 ? -11.121 10.610 11.161 1.00 96.81 161 LEU A C 1
ATOM 1243 O O . LEU A 1 161 ? -11.905 10.100 10.366 1.00 96.81 161 LEU A O 1
ATOM 1247 N N . LEU A 1 162 ? -11.529 11.508 12.064 1.00 96.94 162 LEU A N 1
ATOM 1248 C CA . LEU A 1 162 ? -12.957 11.792 12.246 1.00 96.94 162 LEU A CA 1
ATOM 1249 C C . LEU A 1 162 ? -13.584 12.495 11.035 1.00 96.94 162 LEU A C 1
ATOM 1251 O O . LEU A 1 162 ? -14.632 12.027 10.597 1.00 96.94 162 LEU A O 1
ATOM 1255 N N . PRO A 1 163 ? -12.964 13.535 10.439 1.00 97.44 163 PRO A N 1
ATOM 1256 C CA . PRO A 1 163 ? -13.508 14.141 9.224 1.00 97.44 163 PRO A CA 1
ATOM 1257 C C . PRO A 1 163 ? -13.524 13.159 8.046 1.00 97.44 163 PRO A C 1
ATOM 1259 O O . PRO A 1 163 ? -14.487 13.114 7.287 1.00 97.44 163 PRO A O 1
ATOM 1262 N N . ALA A 1 164 ? -12.488 12.322 7.907 1.00 97.94 164 ALA A N 1
ATOM 1263 C CA . ALA A 1 164 ? -12.425 11.327 6.839 1.00 97.94 164 ALA A CA 1
ATOM 1264 C C . ALA A 1 164 ? -13.548 10.279 6.947 1.00 97.94 164 ALA A C 1
ATOM 1266 O O . ALA A 1 164 ? -14.072 9.843 5.928 1.00 97.94 164 ALA A O 1
ATOM 1267 N N . LEU A 1 165 ? -13.951 9.906 8.165 1.00 98.12 165 LEU A N 1
ATOM 1268 C CA . LEU A 1 165 ? -14.933 8.845 8.421 1.00 98.12 165 LEU A CA 1
ATOM 1269 C C . LEU A 1 165 ? -16.348 9.356 8.736 1.00 98.12 165 LEU A C 1
ATOM 1271 O O . LEU A 1 165 ? -17.239 8.558 9.029 1.00 98.12 165 LEU A O 1
ATOM 1275 N N . GLU A 1 166 ? -16.577 10.666 8.669 1.00 97.31 166 GLU A N 1
ATOM 1276 C CA . GLU A 1 166 ? -17.883 11.263 8.937 1.00 97.31 166 GLU A CA 1
ATOM 1277 C C . GLU A 1 166 ? -18.975 10.707 8.005 1.00 97.31 166 GLU A C 1
ATOM 1279 O O . GLU A 1 166 ? -18.792 10.576 6.795 1.00 97.31 166 GLU A O 1
ATOM 1284 N N . GLY A 1 167 ? -20.130 10.361 8.576 1.00 96.62 167 GLY A N 1
ATOM 1285 C CA . GLY A 1 167 ? -21.288 9.868 7.824 1.00 96.62 167 GLY A CA 1
ATOM 1286 C C . GLY A 1 167 ? -21.211 8.406 7.367 1.00 96.62 167 GLY A C 1
ATOM 1287 O O . GLY A 1 167 ? -22.216 7.892 6.884 1.00 96.62 167 GLY A O 1
ATOM 1288 N N . PHE A 1 168 ? -20.081 7.716 7.552 1.00 97.75 168 PHE A N 1
ATOM 1289 C CA . PHE A 1 168 ? -19.973 6.283 7.273 1.00 97.75 168 PHE A CA 1
ATOM 1290 C C . PHE A 1 168 ? -20.430 5.432 8.459 1.00 97.75 168 PHE A C 1
ATOM 1292 O O . PHE A 1 168 ? -20.189 5.761 9.623 1.00 97.75 168 PHE A O 1
ATOM 1299 N N . THR A 1 169 ? -21.030 4.277 8.170 1.00 97.12 169 THR A N 1
ATOM 1300 C CA . THR A 1 169 ? -21.293 3.262 9.204 1.00 97.12 169 THR A CA 1
ATOM 1301 C C . THR A 1 169 ? -20.129 2.278 9.320 1.00 97.12 169 THR A C 1
ATOM 1303 O O . THR A 1 169 ? -19.411 2.018 8.356 1.00 97.12 169 THR A O 1
ATOM 1306 N N . ALA A 1 170 ? -19.945 1.659 10.492 1.00 94.00 170 ALA A N 1
ATOM 1307 C CA . ALA A 1 170 ? -18.933 0.609 10.648 1.00 94.00 170 ALA A CA 1
ATOM 1308 C C . ALA A 1 170 ? -19.150 -0.568 9.686 1.00 94.00 170 ALA A C 1
ATOM 1310 O O . ALA A 1 170 ? -18.182 -1.170 9.233 1.00 94.00 170 ALA A O 1
ATOM 1311 N N . GLU A 1 171 ? -20.407 -0.916 9.411 1.00 94.31 171 GLU A N 1
ATOM 1312 C CA . GLU A 1 171 ? -20.754 -2.010 8.507 1.00 94.31 171 GLU A CA 1
ATOM 1313 C C . GLU A 1 171 ? -20.323 -1.700 7.075 1.00 94.31 171 GLU A C 1
ATOM 1315 O O . GLU A 1 171 ? -19.621 -2.502 6.467 1.00 94.31 171 GLU A O 1
ATOM 1320 N N . GLU A 1 172 ? -20.666 -0.515 6.580 1.00 94.62 172 GLU A N 1
ATOM 1321 C CA . GLU A 1 172 ? -20.273 -0.029 5.260 1.00 94.62 172 GLU A CA 1
ATOM 1322 C C . GLU A 1 172 ? -18.748 -0.031 5.076 1.00 94.62 172 GLU A C 1
ATOM 1324 O O . GLU A 1 172 ? -18.235 -0.581 4.101 1.00 94.62 172 GLU A O 1
ATOM 1329 N N . LEU A 1 173 ? -18.004 0.498 6.053 1.00 95.94 173 LEU A N 1
ATOM 1330 C CA . LEU A 1 173 ? -16.539 0.520 6.006 1.00 95.94 173 LEU A CA 1
ATOM 1331 C C . LEU A 1 173 ? -15.932 -0.889 6.037 1.00 95.94 173 LEU A C 1
ATOM 1333 O O . LEU A 1 173 ? -14.932 -1.145 5.367 1.00 95.94 173 LEU A O 1
ATOM 1337 N N . LEU A 1 174 ? -16.525 -1.817 6.794 1.00 90.44 174 LEU A N 1
ATOM 1338 C CA . LEU A 1 174 ? -16.079 -3.211 6.844 1.00 90.44 174 LEU A CA 1
ATOM 1339 C C . LEU A 1 174 ? -16.385 -3.970 5.551 1.00 90.44 174 LEU A C 1
ATOM 1341 O O . LEU A 1 174 ? -15.535 -4.731 5.091 1.00 90.44 174 LEU A O 1
ATOM 1345 N N . GLN A 1 175 ? -17.566 -3.769 4.963 1.00 88.06 175 GLN A N 1
ATOM 1346 C CA . GLN A 1 175 ? -17.930 -4.349 3.666 1.00 88.06 175 GLN A CA 1
ATOM 1347 C C . GLN A 1 175 ? -16.986 -3.848 2.565 1.00 88.06 175 GLN A C 1
ATOM 1349 O O . GLN A 1 175 ? -16.516 -4.633 1.742 1.00 88.06 175 GLN A O 1
ATOM 1354 N N . GLY A 1 176 ? -16.632 -2.563 2.626 1.00 89.44 176 GLY A N 1
ATOM 1355 C CA . GLY A 1 176 ? -15.617 -1.923 1.794 1.00 89.44 176 GLY A CA 1
ATOM 1356 C C . GLY A 1 176 ? -14.169 -2.318 2.078 1.00 89.44 176 GLY A C 1
ATOM 1357 O O . GLY A 1 176 ? -13.269 -1.917 1.344 1.00 89.44 176 GLY A O 1
ATOM 1358 N N . GLN A 1 177 ? -13.931 -3.086 3.143 1.00 90.88 177 GLN A N 1
ATOM 1359 C CA . GLN A 1 177 ? -12.605 -3.468 3.628 1.00 90.88 177 GLN A CA 1
ATOM 1360 C C . GLN A 1 177 ? -11.666 -2.287 3.921 1.00 90.88 177 GLN A C 1
ATOM 1362 O O . GLN A 1 177 ? -10.449 -2.429 3.767 1.00 90.88 177 GLN A O 1
ATOM 1367 N N . LEU A 1 178 ? -12.206 -1.147 4.377 1.00 95.75 178 LEU A N 1
ATOM 1368 C CA . LEU A 1 178 ? -11.394 0.002 4.780 1.00 95.75 178 LEU A CA 1
ATOM 1369 C C . LEU A 1 178 ? -10.260 -0.458 5.702 1.00 95.75 178 LEU A C 1
ATOM 1371 O O . LEU A 1 178 ? -10.472 -1.107 6.732 1.00 95.75 178 LEU A O 1
ATOM 1375 N N . THR A 1 179 ? -9.052 -0.082 5.308 1.00 95.75 179 THR A N 1
ATOM 1376 C CA . THR A 1 179 ? -7.818 -0.364 6.028 1.00 95.75 179 THR A CA 1
ATOM 1377 C C . THR A 1 179 ? -7.205 0.961 6.455 1.00 95.75 179 THR A C 1
ATOM 1379 O O . THR A 1 179 ? -7.194 1.913 5.680 1.00 95.75 179 THR A O 1
ATOM 1382 N N . ILE A 1 180 ? -6.712 1.049 7.689 1.00 97.75 180 ILE A N 1
ATOM 1383 C CA . ILE A 1 180 ? -6.048 2.257 8.191 1.00 97.75 180 ILE A CA 1
ATOM 1384 C C . ILE A 1 180 ? -4.547 1.984 8.270 1.00 97.75 180 ILE A C 1
ATOM 1386 O O . ILE A 1 180 ? -4.124 1.053 8.954 1.00 97.75 180 ILE A O 1
ATOM 1390 N N . ALA A 1 181 ? -3.744 2.789 7.583 1.00 96.94 181 ALA A N 1
ATOM 1391 C CA . ALA A 1 181 ? -2.293 2.776 7.701 1.00 96.94 181 ALA A CA 1
ATOM 1392 C C . ALA A 1 181 ? -1.861 3.860 8.693 1.00 96.94 181 ALA A C 1
ATOM 1394 O O . ALA A 1 181 ? -2.146 5.039 8.499 1.00 96.94 181 ALA A O 1
ATOM 1395 N N . TYR A 1 182 ? -1.212 3.456 9.780 1.00 95.88 182 TYR A N 1
ATOM 1396 C CA . TYR A 1 182 ? -0.654 4.373 10.764 1.00 95.88 182 TYR A CA 1
ATOM 1397 C C . TYR A 1 182 ? 0.816 4.643 10.446 1.00 95.88 182 TYR A C 1
ATOM 1399 O O . TYR A 1 182 ? 1.631 3.718 10.439 1.00 95.88 182 TYR A O 1
ATOM 1407 N N . GLU A 1 183 ? 1.134 5.912 10.214 1.00 94.19 183 GLU A N 1
ATOM 1408 C CA . GLU A 1 183 ? 2.440 6.406 9.789 1.00 94.19 183 GLU A CA 1
ATOM 1409 C C . GLU A 1 183 ? 2.944 7.477 10.771 1.00 94.19 183 GLU A C 1
ATOM 1411 O O . GLU A 1 183 ? 2.646 8.662 10.599 1.00 94.19 183 GLU A O 1
ATOM 1416 N N . PRO A 1 184 ? 3.687 7.103 11.832 1.00 91.69 184 PRO A N 1
ATOM 1417 C CA . PRO A 1 184 ? 4.155 8.060 12.828 1.00 91.69 184 PRO A CA 1
ATOM 1418 C C . PRO A 1 184 ? 5.036 9.144 12.210 1.00 91.69 184 PRO A C 1
ATOM 1420 O O . PRO A 1 184 ? 6.078 8.852 11.619 1.00 91.69 184 PRO A O 1
ATOM 1423 N N . GLY A 1 185 ? 4.674 10.409 12.422 1.00 88.00 185 GLY A N 1
ATOM 1424 C CA . GLY A 1 185 ? 5.315 11.539 11.745 1.00 88.00 185 GLY A CA 1
ATOM 1425 C C . GLY A 1 185 ? 6.830 11.661 11.953 1.00 88.00 185 GLY A C 1
ATOM 1426 O O . GLY A 1 185 ? 7.528 12.174 11.078 1.00 88.00 185 GLY A O 1
ATOM 1427 N N . HIS A 1 186 ? 7.360 11.178 13.080 1.00 85.19 186 HIS A N 1
ATOM 1428 C CA . HIS A 1 186 ? 8.787 11.255 13.415 1.00 85.19 186 HIS A CA 1
ATOM 1429 C C . HIS A 1 186 ? 9.682 10.259 12.659 1.00 85.19 186 HIS A C 1
ATOM 1431 O O . HIS A 1 186 ? 10.892 10.458 12.650 1.00 85.19 186 HIS A O 1
ATOM 1437 N N . VAL A 1 187 ? 9.119 9.226 12.014 1.00 84.69 187 VAL A N 1
ATOM 1438 C CA . VAL A 1 187 ? 9.894 8.235 11.231 1.00 84.69 187 VAL A CA 1
ATOM 1439 C C . VAL A 1 187 ? 9.627 8.282 9.727 1.00 84.69 187 VAL A C 1
ATOM 1441 O O . VAL A 1 187 ? 10.185 7.494 8.964 1.00 84.69 187 VAL A O 1
ATOM 1444 N N . ILE A 1 188 ? 8.793 9.215 9.261 1.00 80.94 188 ILE A N 1
ATOM 1445 C CA . ILE A 1 188 ? 8.522 9.376 7.829 1.00 80.94 188 ILE A CA 1
ATOM 1446 C C . ILE A 1 188 ? 9.798 9.832 7.109 1.00 80.94 188 ILE A C 1
ATOM 1448 O O . ILE A 1 188 ? 10.293 10.936 7.337 1.00 80.94 188 ILE A O 1
ATOM 1452 N N . GLY A 1 189 ? 10.281 8.998 6.185 1.00 78.69 189 GLY A N 1
ATOM 1453 C CA . GLY A 1 189 ? 11.462 9.271 5.357 1.00 78.69 189 GLY A CA 1
ATOM 1454 C C . GLY A 1 189 ? 12.800 8.881 5.989 1.00 78.69 189 GLY A C 1
ATOM 1455 O O . GLY A 1 189 ? 13.834 9.128 5.374 1.00 78.69 189 GLY A O 1
ATOM 1456 N N . LEU A 1 190 ? 12.785 8.283 7.183 1.00 84.25 190 LEU A N 1
ATOM 1457 C CA . LEU A 1 190 ? 13.959 7.655 7.793 1.00 84.25 190 LEU A CA 1
ATOM 1458 C C . LEU A 1 190 ? 14.026 6.178 7.392 1.00 84.25 190 LEU A C 1
ATOM 1460 O O . LEU A 1 190 ? 12.999 5.602 7.050 1.00 84.25 190 LEU A O 1
ATOM 1464 N N . ASP A 1 191 ? 15.199 5.555 7.508 1.00 83.94 191 ASP A N 1
ATOM 1465 C CA . ASP A 1 191 ? 15.399 4.113 7.267 1.00 83.94 191 ASP A CA 1
ATOM 1466 C C . ASP A 1 191 ? 15.299 3.279 8.560 1.00 83.94 191 ASP A C 1
ATOM 1468 O O . ASP A 1 191 ? 15.839 2.179 8.654 1.00 83.94 191 ASP A O 1
ATOM 1472 N N . GLN A 1 192 ? 14.620 3.821 9.576 1.00 86.62 192 GLN A N 1
ATOM 1473 C CA . GLN A 1 192 ? 14.472 3.222 10.899 1.00 86.62 192 GLN A CA 1
ATOM 1474 C C . GLN A 1 192 ? 13.008 3.321 11.361 1.00 86.62 192 GLN A C 1
ATOM 1476 O O . GLN A 1 192 ? 12.448 4.424 11.342 1.00 86.62 192 GLN A O 1
ATOM 1481 N N . PRO A 1 193 ? 12.378 2.212 11.795 1.00 89.31 193 PRO A N 1
ATOM 1482 C CA . PRO A 1 193 ? 11.009 2.234 12.286 1.00 89.31 193 PRO A CA 1
ATOM 1483 C C . PRO A 1 193 ? 10.910 2.924 13.648 1.00 89.31 193 PRO A C 1
ATOM 1485 O O . PRO A 1 193 ? 11.892 3.087 14.378 1.00 89.31 193 PRO A O 1
ATOM 1488 N N . ALA A 1 194 ? 9.684 3.294 14.005 1.00 88.19 194 ALA A N 1
ATOM 1489 C CA . ALA A 1 194 ? 9.357 3.781 15.336 1.00 88.19 194 ALA A CA 1
ATOM 1490 C C . ALA A 1 194 ? 9.503 2.651 16.363 1.00 88.19 194 ALA A C 1
ATOM 1492 O O . ALA A 1 194 ? 9.369 1.470 16.036 1.00 88.19 194 ALA A O 1
ATOM 1493 N N . ASP A 1 195 ? 9.722 3.021 17.626 1.00 86.69 195 ASP A N 1
ATOM 1494 C CA . ASP A 1 195 ? 9.748 2.047 18.715 1.00 86.69 195 ASP A CA 1
ATOM 1495 C C . ASP A 1 195 ? 8.430 1.255 18.795 1.00 86.69 195 ASP A C 1
ATOM 1497 O O . ASP A 1 195 ? 7.330 1.785 18.597 1.00 86.69 195 ASP A O 1
ATOM 1501 N N . MET A 1 196 ? 8.531 -0.026 19.148 1.00 83.19 196 MET A N 1
ATOM 1502 C CA . MET A 1 196 ? 7.383 -0.929 19.210 1.00 83.19 196 MET A CA 1
ATOM 1503 C C . MET A 1 196 ? 6.308 -0.488 20.205 1.00 83.19 196 MET A C 1
ATOM 1505 O O . MET A 1 196 ? 5.115 -0.673 19.947 1.00 83.19 196 MET A O 1
ATOM 1509 N N . GLY A 1 197 ? 6.696 0.119 21.329 1.00 85.38 197 GLY A N 1
ATOM 1510 C CA . GLY A 1 197 ? 5.760 0.724 22.272 1.00 85.38 197 GLY A CA 1
ATOM 1511 C C . GLY A 1 197 ? 4.995 1.891 21.645 1.00 85.38 197 GLY A C 1
ATOM 1512 O O . GLY A 1 197 ? 3.782 2.013 21.841 1.00 85.38 197 GLY A O 1
ATOM 1513 N N . TYR A 1 198 ? 5.667 2.697 20.818 1.00 87.69 198 TYR A N 1
ATOM 1514 C CA . TYR A 1 198 ? 5.047 3.811 20.098 1.00 87.69 198 TYR A CA 1
ATOM 1515 C C . TYR A 1 198 ? 4.015 3.332 19.071 1.00 87.69 198 TYR A C 1
ATOM 1517 O O . TYR A 1 198 ? 2.908 3.883 19.008 1.00 87.69 198 TYR A O 1
ATOM 1525 N N . ILE A 1 199 ? 4.352 2.287 18.307 1.00 88.00 199 ILE A N 1
ATOM 1526 C CA . ILE A 1 199 ? 3.470 1.675 17.300 1.00 88.00 199 ILE A CA 1
ATOM 1527 C C . ILE A 1 199 ? 2.206 1.113 17.967 1.00 88.00 199 ILE A C 1
ATOM 1529 O O . ILE A 1 199 ? 1.094 1.498 17.598 1.00 88.00 199 ILE A O 1
ATOM 1533 N N . ARG A 1 200 ? 2.359 0.278 19.007 1.00 86.00 200 ARG A N 1
ATOM 1534 C CA . ARG A 1 200 ? 1.230 -0.321 19.753 1.00 86.00 200 ARG A CA 1
ATOM 1535 C C . ARG A 1 200 ? 0.317 0.730 20.376 1.00 86.00 200 ARG A C 1
ATOM 1537 O O . ARG A 1 200 ? -0.910 0.625 20.311 1.00 86.00 200 ARG A O 1
ATOM 1544 N N . SER A 1 201 ? 0.914 1.766 20.962 1.00 89.31 201 SER A N 1
ATOM 1545 C CA . SER A 1 201 ? 0.172 2.896 21.519 1.00 89.31 201 SER A CA 1
ATOM 1546 C C . SER A 1 201 ? -0.641 3.619 20.435 1.00 89.31 201 SER A C 1
ATOM 1548 O O . SER A 1 201 ? -1.813 3.916 20.656 1.00 89.31 201 SER A O 1
ATOM 1550 N N . GLY A 1 202 ? -0.083 3.804 19.233 1.00 91.75 202 GLY A N 1
ATOM 1551 C CA . GLY A 1 202 ? -0.794 4.395 18.095 1.00 91.75 202 GLY A CA 1
ATOM 1552 C C . GLY A 1 202 ? -1.997 3.562 17.649 1.00 91.75 202 GLY A C 1
ATOM 1553 O O . GLY A 1 202 ? -3.112 4.076 17.575 1.00 91.75 202 GLY A O 1
ATOM 1554 N N . PHE A 1 203 ? -1.819 2.253 17.449 1.00 91.75 203 PHE A N 1
ATOM 1555 C CA . PHE A 1 203 ? -2.928 1.345 17.120 1.00 91.75 203 PHE A CA 1
ATOM 1556 C C . PHE A 1 203 ? -4.018 1.322 18.198 1.00 91.75 203 PHE A C 1
ATOM 1558 O O . PHE A 1 203 ? -5.212 1.348 17.884 1.00 91.75 203 PHE A O 1
ATOM 1565 N N . SER A 1 204 ? -3.620 1.327 19.471 1.00 91.56 204 SER A N 1
ATOM 1566 C CA . SER A 1 204 ? -4.547 1.400 20.604 1.00 91.56 204 SER A CA 1
ATOM 1567 C C . SER A 1 204 ? -5.346 2.705 20.607 1.00 91.56 204 SER A C 1
ATOM 1569 O O . SER A 1 204 ? -6.560 2.683 20.826 1.00 91.56 204 SER A O 1
ATOM 1571 N N . LEU A 1 205 ? -4.702 3.836 20.305 1.00 94.69 205 LEU A N 1
ATOM 1572 C CA . LEU A 1 205 ? -5.364 5.133 20.171 1.00 94.69 205 LEU A CA 1
ATOM 1573 C C . LEU A 1 205 ? -6.358 5.156 19.011 1.00 94.69 205 LEU A C 1
ATOM 1575 O O . LEU A 1 205 ? -7.494 5.584 19.210 1.00 94.69 205 LEU A O 1
ATOM 1579 N N . ILE A 1 206 ? -5.981 4.646 17.837 1.00 95.81 206 ILE A N 1
ATOM 1580 C CA . ILE A 1 206 ? -6.884 4.543 16.681 1.00 95.81 206 ILE A CA 1
ATOM 1581 C C . ILE A 1 206 ? -8.132 3.743 17.070 1.00 95.81 206 ILE A C 1
ATOM 1583 O O . ILE A 1 206 ? -9.254 4.216 16.897 1.00 95.81 206 ILE A O 1
ATOM 1587 N N . LYS A 1 207 ? -7.967 2.575 17.699 1.00 93.62 207 LYS A N 1
ATOM 1588 C CA . LYS A 1 207 ? -9.096 1.759 18.180 1.00 93.62 207 LYS A CA 1
ATOM 1589 C C . LYS A 1 207 ? -9.965 2.490 19.194 1.00 93.62 207 LYS A C 1
ATOM 1591 O O . LYS A 1 207 ? -11.187 2.460 19.081 1.00 93.62 207 LYS A O 1
ATOM 1596 N N . LYS A 1 208 ? -9.349 3.155 20.174 1.00 94.56 208 LYS A N 1
ATOM 1597 C CA . LYS A 1 208 ? -10.039 3.958 21.195 1.00 94.56 208 LYS A CA 1
ATOM 1598 C C . LYS A 1 208 ? -10.875 5.065 20.552 1.00 94.56 208 LYS A C 1
ATOM 1600 O O . LYS A 1 208 ? -12.002 5.291 20.985 1.00 94.56 208 LYS A O 1
ATOM 1605 N N . ILE A 1 209 ? -10.351 5.729 19.522 1.00 96.50 209 ILE A N 1
ATOM 1606 C CA . ILE A 1 209 ? -11.074 6.745 18.750 1.00 96.50 209 ILE A CA 1
ATOM 1607 C C . ILE A 1 209 ? -12.268 6.102 18.039 1.00 96.50 209 ILE A C 1
ATOM 1609 O O . ILE A 1 209 ? -13.398 6.527 18.258 1.00 96.50 209 ILE A O 1
ATOM 1613 N N . LEU A 1 210 ? -12.055 5.033 17.269 1.00 96.06 210 LEU A N 1
ATOM 1614 C CA . LEU A 1 210 ? -13.130 4.359 16.534 1.00 96.06 210 LEU A CA 1
ATOM 1615 C C . LEU A 1 210 ? -14.253 3.852 17.461 1.00 96.06 210 LEU A C 1
ATOM 1617 O O . LEU A 1 210 ? -15.431 4.063 17.176 1.00 96.06 210 LEU A O 1
ATOM 1621 N N . LEU A 1 211 ? -13.910 3.254 18.608 1.00 94.75 211 LEU A N 1
ATOM 1622 C CA . LEU A 1 211 ? -14.884 2.792 19.609 1.00 94.75 211 LEU A CA 1
ATOM 1623 C C . LEU A 1 211 ? -15.742 3.933 20.168 1.00 94.75 211 LEU A C 1
ATOM 1625 O O . LEU A 1 211 ? -16.949 3.771 20.324 1.00 94.75 211 LEU A O 1
ATOM 1629 N N . LYS A 1 212 ? -15.136 5.090 20.460 1.00 96.00 212 LYS A N 1
ATOM 1630 C CA . LYS A 1 212 ? -15.842 6.254 21.021 1.00 96.00 212 LYS A CA 1
ATOM 1631 C C . LYS A 1 212 ? -16.766 6.953 20.021 1.00 96.00 212 LYS A C 1
ATOM 1633 O O . LYS A 1 212 ? -17.625 7.718 20.443 1.00 96.00 212 LYS A O 1
ATOM 1638 N N . HIS A 1 213 ? -16.578 6.716 18.725 1.00 95.12 213 HIS A N 1
ATOM 1639 C CA . HIS A 1 213 ? -17.278 7.416 17.649 1.00 95.12 213 HIS A CA 1
ATOM 1640 C C . HIS A 1 213 ? -18.175 6.476 16.824 1.00 95.12 213 HIS A C 1
ATOM 1642 O O . HIS A 1 213 ? -18.309 6.645 15.619 1.00 95.12 213 HIS A O 1
ATOM 1648 N N . ASN A 1 214 ? -18.809 5.492 17.477 1.00 93.50 214 ASN A N 1
ATOM 1649 C CA . ASN A 1 214 ? -19.779 4.561 16.875 1.00 93.50 214 ASN A CA 1
ATOM 1650 C C . ASN A 1 214 ? -19.228 3.696 15.721 1.00 93.50 214 ASN A C 1
ATOM 1652 O O . ASN A 1 214 ? -19.993 3.146 14.931 1.00 93.50 214 ASN A O 1
ATOM 1656 N N . LEU A 1 215 ? -17.905 3.510 15.647 1.00 95.31 215 LEU A N 1
ATOM 1657 C CA . LEU A 1 215 ? -17.229 2.668 14.653 1.00 95.31 215 LEU A CA 1
ATOM 1658 C C . LEU A 1 215 ? -16.695 1.363 15.269 1.00 95.31 215 LEU A C 1
ATOM 1660 O O . LEU A 1 215 ? -15.630 0.863 14.905 1.00 95.31 215 LEU A O 1
ATOM 1664 N N . GLU A 1 216 ? -17.438 0.783 16.217 1.00 91.88 216 GLU A N 1
ATOM 1665 C CA . GLU A 1 216 ? -17.015 -0.392 16.995 1.00 91.88 216 GLU A CA 1
ATOM 1666 C C . GLU A 1 216 ? -16.684 -1.613 16.125 1.00 91.88 216 GLU A C 1
ATOM 1668 O O . GLU A 1 216 ? -15.692 -2.304 16.376 1.00 91.88 216 GLU A O 1
ATOM 1673 N N . GLY A 1 217 ? -17.474 -1.864 15.076 1.00 89.50 217 GLY A N 1
ATOM 1674 C CA . GLY A 1 217 ? -17.199 -2.940 14.124 1.00 89.50 217 GLY A CA 1
ATOM 1675 C C . GLY A 1 217 ? -15.820 -2.785 13.478 1.00 89.50 217 GLY A C 1
ATOM 1676 O O . GLY A 1 217 ? -15.038 -3.739 13.461 1.00 89.50 217 GLY A O 1
ATOM 1677 N N . LEU A 1 218 ? -15.495 -1.573 13.021 1.00 90.62 218 LEU A N 1
ATOM 1678 C CA . LEU A 1 218 ? -14.202 -1.259 12.421 1.00 90.62 218 LEU A CA 1
ATOM 1679 C C . LEU A 1 218 ? -13.072 -1.352 13.456 1.00 90.62 218 LEU A C 1
ATOM 1681 O O . LEU A 1 218 ? -12.042 -1.957 13.182 1.00 90.62 218 LEU A O 1
ATOM 1685 N N . ALA A 1 219 ? -13.277 -0.870 14.683 1.00 90.44 219 ALA A N 1
ATOM 1686 C CA . ALA A 1 219 ? -12.282 -0.987 15.752 1.00 90.44 219 ALA A CA 1
ATOM 1687 C C . ALA A 1 219 ? -11.916 -2.449 16.086 1.00 90.44 219 ALA A C 1
ATOM 1689 O O . ALA A 1 219 ? -10.769 -2.758 16.429 1.00 90.44 219 ALA A O 1
ATOM 1690 N N . LYS A 1 220 ? -12.890 -3.362 15.987 1.00 86.00 220 LYS A N 1
ATOM 1691 C CA . LYS A 1 220 ? -12.741 -4.787 16.325 1.00 86.00 220 LYS A CA 1
ATOM 1692 C C . LYS A 1 220 ? -12.309 -5.677 15.161 1.00 86.00 220 LYS A C 1
ATOM 1694 O O . LYS A 1 220 ? -11.748 -6.736 15.415 1.00 86.00 220 LYS A O 1
ATOM 1699 N N . LYS A 1 221 ? -12.608 -5.297 13.915 1.00 86.06 221 LYS A N 1
ATOM 1700 C CA . LYS A 1 221 ? -12.379 -6.149 12.731 1.00 86.06 221 LYS A CA 1
ATOM 1701 C C . LYS A 1 221 ? -11.613 -5.470 11.592 1.00 86.06 221 LYS A C 1
ATOM 1703 O O . LYS A 1 221 ? -11.095 -6.172 10.732 1.00 86.06 221 LYS A O 1
ATOM 1708 N N . GLY A 1 222 ? -11.564 -4.141 11.564 1.00 86.69 222 GLY A N 1
ATOM 1709 C CA . GLY A 1 222 ? -10.882 -3.362 10.530 1.00 86.69 222 GLY A CA 1
ATOM 1710 C C . GLY A 1 222 ? -9.373 -3.524 10.608 1.00 86.69 222 GLY A C 1
ATOM 1711 O O . GLY A 1 222 ? -8.825 -3.619 11.704 1.00 86.69 222 GLY A O 1
ATOM 1712 N N . ARG A 1 223 ? -8.711 -3.563 9.453 1.00 89.81 223 ARG A N 1
ATOM 1713 C CA . ARG A 1 223 ? -7.272 -3.823 9.346 1.00 89.81 223 ARG A CA 1
ATOM 1714 C C . ARG A 1 223 ? -6.452 -2.582 9.691 1.00 89.81 223 ARG A C 1
ATOM 1716 O O . ARG A 1 223 ? -6.798 -1.476 9.276 1.00 89.81 223 ARG A O 1
ATOM 1723 N N . LEU A 1 224 ? -5.346 -2.792 10.402 1.00 92.62 224 LEU A N 1
ATOM 1724 C CA . LEU A 1 224 ? -4.337 -1.770 10.674 1.00 92.62 224 LEU A CA 1
ATOM 1725 C C . LEU A 1 224 ? -3.013 -2.134 10.004 1.00 92.62 224 LEU A C 1
ATOM 1727 O O . LEU A 1 224 ? -2.488 -3.223 10.227 1.00 92.62 224 LEU A O 1
ATOM 1731 N N . LEU A 1 225 ? -2.457 -1.225 9.211 1.00 94.06 225 LEU A N 1
ATOM 1732 C CA . LEU A 1 225 ? -1.105 -1.335 8.668 1.00 94.06 225 LEU A CA 1
ATOM 1733 C C . LEU A 1 225 ? -0.179 -0.382 9.414 1.00 94.06 225 LEU A C 1
ATOM 1735 O O . LEU A 1 225 ? -0.598 0.685 9.858 1.00 94.06 225 LEU A O 1
ATOM 1739 N N . TYR A 1 226 ? 1.082 -0.769 9.534 1.00 94.44 226 TYR A N 1
ATOM 1740 C CA . TYR A 1 226 ? 2.143 0.125 9.975 1.00 94.44 226 TYR A CA 1
ATOM 1741 C C . TYR A 1 226 ? 2.929 0.636 8.766 1.00 94.44 226 TYR A C 1
ATOM 1743 O O . TYR A 1 226 ? 3.324 -0.165 7.920 1.00 94.44 226 TYR A O 1
ATOM 1751 N N . GLY A 1 227 ? 3.182 1.941 8.698 1.00 93.38 227 GLY A N 1
ATOM 1752 C CA . GLY A 1 227 ? 4.110 2.534 7.738 1.00 93.38 227 GLY A CA 1
ATOM 1753 C C . GLY A 1 227 ? 5.121 3.455 8.418 1.00 93.38 227 GLY A C 1
ATOM 1754 O O . GLY A 1 227 ? 4.837 4.056 9.452 1.00 93.38 227 GLY A O 1
ATOM 1755 N N . GLY A 1 228 ? 6.319 3.551 7.843 1.00 89.44 228 GLY A N 1
ATOM 1756 C CA . GLY A 1 228 ? 7.403 4.410 8.334 1.00 89.44 228 GLY A CA 1
ATOM 1757 C C . GLY A 1 228 ? 8.685 3.644 8.662 1.00 89.44 228 GLY A C 1
ATOM 1758 O O . GLY A 1 228 ? 8.707 2.813 9.561 1.00 89.44 228 GLY A O 1
ATOM 1759 N N . GLY A 1 229 ? 9.756 3.927 7.920 1.00 86.44 229 GLY A N 1
ATOM 1760 C CA . GLY A 1 229 ? 11.113 3.433 8.182 1.00 86.44 229 GLY A CA 1
ATOM 1761 C C . GLY A 1 229 ? 11.333 1.924 8.178 1.00 86.44 229 GLY A C 1
ATOM 1762 O O . GLY A 1 229 ? 12.328 1.450 8.715 1.00 86.44 229 GLY A O 1
ATOM 1763 N N . VAL A 1 230 ? 10.429 1.165 7.560 1.00 88.81 230 VAL A N 1
ATOM 1764 C CA . VAL A 1 230 ? 10.558 -0.285 7.401 1.00 88.81 230 VAL A CA 1
ATOM 1765 C C . VAL A 1 230 ? 11.237 -0.619 6.070 1.00 88.81 230 VAL A C 1
ATOM 1767 O O . VAL A 1 230 ? 10.785 -0.161 5.021 1.00 88.81 230 VAL A O 1
ATOM 1770 N N . ASN A 1 231 ? 12.273 -1.454 6.131 1.00 91.50 231 ASN A N 1
ATOM 1771 C CA . ASN A 1 231 ? 13.005 -2.065 5.012 1.00 91.50 231 ASN A CA 1
ATOM 1772 C C . ASN A 1 231 ? 13.389 -3.511 5.386 1.00 91.50 231 ASN A C 1
ATOM 1774 O O . ASN A 1 231 ? 13.084 -3.950 6.498 1.00 91.50 231 ASN A O 1
ATOM 1778 N N . SER A 1 232 ? 14.054 -4.269 4.514 1.00 91.38 232 SER A N 1
ATOM 1779 C CA . SER A 1 232 ? 14.358 -5.683 4.780 1.00 91.38 232 SER A CA 1
ATOM 1780 C C . SER A 1 232 ? 15.276 -5.921 5.990 1.00 91.38 232 SER A C 1
ATOM 1782 O O . SER A 1 232 ? 15.250 -7.014 6.566 1.00 91.38 232 SER A O 1
ATOM 1784 N N . ASP A 1 233 ? 16.045 -4.926 6.430 1.00 88.56 233 ASP A N 1
ATOM 1785 C CA . ASP A 1 233 ? 16.935 -5.027 7.593 1.00 88.56 233 ASP A CA 1
ATOM 1786 C C . ASP A 1 233 ? 16.218 -4.710 8.910 1.00 88.56 233 ASP A C 1
ATOM 1788 O O . ASP A 1 233 ? 16.477 -5.329 9.953 1.00 88.56 233 ASP A O 1
ATOM 1792 N N . THR A 1 234 ? 15.277 -3.766 8.874 1.00 86.75 234 THR A N 1
ATOM 1793 C CA . THR A 1 234 ? 14.575 -3.267 10.063 1.00 86.75 234 THR A CA 1
ATOM 1794 C C . THR A 1 234 ? 13.217 -3.908 10.283 1.00 86.75 234 THR A C 1
ATOM 1796 O O . THR A 1 234 ? 12.702 -3.889 11.400 1.00 86.75 234 THR A O 1
ATOM 1799 N N . ILE A 1 235 ? 12.635 -4.538 9.267 1.00 86.44 235 ILE A N 1
ATOM 1800 C CA . ILE A 1 235 ? 11.291 -5.112 9.344 1.00 86.44 235 ILE A CA 1
ATOM 1801 C C . ILE A 1 235 ? 11.157 -6.163 10.465 1.00 86.44 235 ILE A C 1
ATOM 1803 O O . ILE A 1 235 ? 10.121 -6.247 11.125 1.00 86.44 235 ILE A O 1
ATOM 1807 N N . GLN A 1 236 ? 12.240 -6.870 10.799 1.00 83.50 236 GLN A N 1
ATOM 1808 C CA . GLN A 1 236 ? 12.297 -7.794 11.936 1.00 83.50 236 GLN A CA 1
ATOM 1809 C C . GLN A 1 236 ? 12.146 -7.128 13.307 1.00 83.50 236 GLN A C 1
ATOM 1811 O O . GLN A 1 236 ? 11.634 -7.758 14.234 1.00 83.50 236 GLN A O 1
ATOM 1816 N N . GLN A 1 237 ? 12.534 -5.856 13.429 1.00 81.44 237 GLN A N 1
ATOM 1817 C CA . GLN A 1 237 ? 12.345 -5.060 14.643 1.00 81.44 237 GLN A CA 1
ATOM 1818 C C . GLN A 1 237 ? 10.853 -4.808 14.892 1.00 81.44 237 GLN A C 1
ATOM 1820 O O . GLN A 1 237 ? 10.423 -4.734 16.040 1.00 81.44 237 GLN A O 1
ATOM 1825 N N . VAL A 1 238 ? 10.056 -4.771 13.817 1.00 77.31 238 VAL A N 1
ATOM 1826 C CA . VAL A 1 238 ? 8.598 -4.624 13.883 1.00 77.31 238 VAL A CA 1
ATOM 1827 C C . VAL A 1 238 ? 7.878 -5.978 13.937 1.00 77.31 238 VAL A C 1
ATOM 1829 O O . VAL A 1 238 ? 6.829 -6.104 14.568 1.00 77.31 238 VAL A O 1
ATOM 1832 N N . TRP A 1 239 ? 8.466 -7.041 13.369 1.00 68.75 239 TRP A N 1
ATOM 1833 C CA . TRP A 1 239 ? 7.966 -8.421 13.499 1.00 68.75 239 TRP A CA 1
ATOM 1834 C C . TRP A 1 239 ? 8.054 -8.993 14.920 1.00 68.75 239 TRP A C 1
ATOM 1836 O O . TRP A 1 239 ? 7.456 -10.044 15.167 1.00 68.75 239 TRP A O 1
ATOM 1846 N N . GLY A 1 240 ? 8.827 -8.353 15.813 1.00 52.09 240 GLY A N 1
ATOM 1847 C CA . GLY A 1 240 ? 9.191 -8.733 17.192 1.00 52.09 240 GLY A CA 1
ATOM 1848 C C . GLY A 1 240 ? 8.036 -8.761 18.196 1.00 52.09 240 GLY A C 1
ATOM 1849 O O . GLY A 1 240 ? 8.084 -8.205 19.291 1.00 52.09 240 GLY A O 1
ATOM 1850 N N . LEU A 1 241 ? 6.967 -9.429 17.804 1.00 50.59 241 LEU A N 1
ATOM 1851 C CA . LEU A 1 241 ? 5.825 -9.783 18.613 1.00 50.59 241 LEU A CA 1
ATOM 1852 C C . LEU A 1 241 ? 6.098 -11.210 19.024 1.00 50.59 241 LEU A C 1
ATOM 1854 O O . LEU A 1 241 ? 5.894 -12.144 18.249 1.00 50.59 241 LEU A O 1
ATOM 1858 N N . ASP A 1 242 ? 6.702 -11.369 20.192 1.00 40.34 242 ASP A N 1
ATOM 1859 C CA . ASP A 1 242 ? 7.100 -12.678 20.670 1.00 40.34 242 ASP A CA 1
ATOM 1860 C C . ASP A 1 242 ? 5.888 -13.620 20.680 1.00 40.34 242 ASP A C 1
ATOM 1862 O O . ASP A 1 242 ? 4.974 -13.505 21.499 1.00 40.34 242 ASP A O 1
ATOM 1866 N N . ARG A 1 243 ? 5.935 -14.585 19.746 1.00 36.78 243 ARG A N 1
ATOM 1867 C CA . ARG A 1 243 ? 4.959 -15.652 19.448 1.00 36.78 243 ARG A CA 1
ATOM 1868 C C . ARG A 1 243 ? 3.757 -15.171 18.604 1.00 36.78 243 ARG A C 1
ATOM 1870 O O . ARG A 1 243 ? 3.362 -14.013 18.705 1.00 36.78 243 ARG A O 1
ATOM 1877 N N . PRO A 1 244 ? 3.020 -16.074 17.921 1.00 39.28 244 PRO A N 1
ATOM 1878 C CA . PRO A 1 244 ? 1.614 -15.836 17.637 1.00 39.28 244 PRO A CA 1
ATOM 1879 C C . PRO A 1 244 ? 0.872 -16.007 18.976 1.00 39.28 244 PRO A C 1
ATOM 1881 O O . PRO A 1 244 ? 0.046 -16.895 19.153 1.00 39.28 244 PRO A O 1
ATOM 1884 N N . THR A 1 245 ? 1.265 -15.239 19.997 1.00 32.97 245 THR A N 1
ATOM 1885 C CA . THR A 1 245 ? 0.525 -15.144 21.242 1.00 32.97 245 THR A CA 1
ATOM 1886 C C . THR A 1 245 ? -0.433 -13.987 21.154 1.00 32.97 245 THR A C 1
ATOM 1888 O O . THR A 1 245 ? -0.298 -13.063 20.358 1.00 32.97 245 THR A O 1
ATOM 1891 N N . LYS A 1 246 ? -1.436 -14.092 22.012 1.00 34.12 246 LYS A N 1
ATOM 1892 C CA . LYS A 1 246 ? -2.650 -13.300 22.125 1.00 34.12 246 LYS A CA 1
ATOM 1893 C C . LYS A 1 246 ? -2.490 -11.763 22.197 1.00 34.12 246 LYS A C 1
ATOM 1895 O O . LYS A 1 246 ? -3.483 -11.074 22.386 1.00 34.12 246 LYS A O 1
ATOM 1900 N N . VAL A 1 247 ? -1.287 -11.212 22.029 1.00 35.66 247 VAL A N 1
ATOM 1901 C CA . VAL A 1 247 ? -1.023 -9.767 21.951 1.00 35.66 247 VAL A CA 1
ATOM 1902 C C . VAL A 1 247 ? -1.630 -9.168 20.674 1.00 35.66 247 VAL A C 1
ATOM 1904 O O . VAL A 1 247 ? -2.257 -8.120 20.735 1.00 35.66 247 VAL A O 1
ATOM 1907 N N . PHE A 1 248 ? -1.579 -9.881 19.541 1.00 42.25 248 PHE A N 1
ATOM 1908 C CA . PHE A 1 248 ? -2.184 -9.416 18.275 1.00 42.25 248 PHE A CA 1
ATOM 1909 C C . PHE A 1 248 ? -3.596 -9.910 18.039 1.00 42.25 248 PHE A C 1
ATOM 1911 O O . PHE A 1 248 ? -4.310 -9.356 17.204 1.00 42.25 248 PHE A O 1
ATOM 1918 N N . SER A 1 249 ? -4.055 -10.880 18.833 1.00 38.09 249 SER A N 1
ATOM 1919 C CA . SER A 1 249 ? -5.447 -11.332 18.776 1.00 38.09 249 SER A CA 1
ATOM 1920 C C . SER A 1 249 ? -6.459 -10.269 19.234 1.00 38.09 249 SER A C 1
ATOM 1922 O O . SER A 1 249 ? -7.648 -10.566 19.275 1.00 38.09 249 SER A O 1
ATOM 1924 N N . GLY A 1 250 ? -6.012 -9.048 19.564 1.00 45.53 250 GLY A N 1
ATOM 1925 C CA . GLY A 1 250 ? -6.862 -7.886 19.830 1.00 45.53 250 GLY A CA 1
ATOM 1926 C C . GLY A 1 250 ? -6.507 -6.615 19.047 1.00 45.53 250 GLY A C 1
ATOM 1927 O O . GLY A 1 250 ? -7.265 -5.649 19.133 1.00 45.53 250 GLY A O 1
ATOM 1928 N N . GLU A 1 251 ? -5.407 -6.574 18.280 1.00 58.19 251 GLU A N 1
ATOM 1929 C CA . GLU A 1 251 ? -4.904 -5.328 17.671 1.00 58.19 251 GLU A CA 1
ATOM 1930 C C . GLU A 1 251 ? -5.245 -5.144 16.180 1.00 58.19 251 GLU A C 1
ATOM 1932 O O . GLU A 1 251 ? -5.027 -4.068 15.647 1.00 58.19 251 GLU A O 1
ATOM 1937 N N . ASN A 1 252 ? -5.890 -6.108 15.516 1.00 74.31 252 ASN A N 1
ATOM 1938 C CA . ASN A 1 252 ? -6.233 -6.074 14.075 1.00 74.31 252 ASN A CA 1
ATOM 1939 C C . ASN A 1 252 ? -5.078 -5.668 13.134 1.00 74.31 252 ASN A C 1
ATOM 1941 O O . ASN A 1 252 ? -5.319 -5.289 11.984 1.00 74.31 252 ASN A O 1
ATOM 1945 N N . TRP A 1 253 ? -3.837 -5.713 13.616 1.00 85.12 253 TRP A N 1
ATOM 1946 C CA . TRP A 1 253 ? -2.676 -5.454 12.788 1.00 85.12 253 TRP A CA 1
ATOM 1947 C C . TRP A 1 253 ? -2.648 -6.484 11.667 1.00 85.12 253 TRP A C 1
ATOM 1949 O O . TRP A 1 253 ? -2.795 -7.683 11.906 1.00 85.12 253 TRP A O 1
ATOM 1959 N N . ALA A 1 254 ? -2.507 -5.982 10.453 1.00 86.56 254 ALA A N 1
ATOM 1960 C CA . ALA A 1 254 ? -2.608 -6.743 9.230 1.00 86.56 254 ALA A CA 1
ATOM 1961 C C . ALA A 1 254 ? -1.328 -6.667 8.403 1.00 86.56 254 ALA A C 1
ATOM 1963 O O . ALA A 1 254 ? -1.232 -7.412 7.442 1.00 86.56 254 ALA A O 1
ATOM 1964 N N . GLY A 1 255 ? -0.336 -5.843 8.763 1.00 90.75 255 GLY A N 1
ATOM 1965 C CA . GLY A 1 255 ? 0.936 -5.793 8.045 1.00 90.75 255 GLY A CA 1
ATOM 1966 C C . GLY A 1 255 ? 1.514 -4.399 7.855 1.00 90.75 255 GLY A C 1
ATOM 1967 O O . GLY A 1 255 ? 1.500 -3.586 8.783 1.00 90.75 255 GLY A O 1
ATOM 1968 N N . PHE A 1 256 ? 2.042 -4.142 6.659 1.00 94.19 256 PHE A N 1
ATOM 1969 C CA . PHE A 1 256 ? 2.897 -2.994 6.376 1.00 94.19 256 PHE A CA 1
ATOM 1970 C C . PHE A 1 256 ? 2.462 -2.199 5.143 1.00 94.19 256 PHE A C 1
ATOM 1972 O O . PHE A 1 256 ? 2.041 -2.772 4.137 1.00 94.19 256 PHE A O 1
ATOM 1979 N N . LEU A 1 257 ? 2.647 -0.881 5.226 1.00 96.38 257 LEU A N 1
ATOM 1980 C CA . LEU A 1 257 ? 2.716 0.044 4.099 1.00 96.38 257 LEU A CA 1
ATOM 1981 C C . LEU A 1 257 ? 4.173 0.516 3.967 1.00 96.38 257 LEU A C 1
ATOM 1983 O O . LEU A 1 257 ? 4.709 1.172 4.858 1.00 96.38 257 LEU A O 1
ATOM 1987 N N . VAL A 1 258 ? 4.830 0.138 2.877 1.00 96.50 258 VAL A N 1
ATOM 1988 C CA . VAL A 1 258 ? 6.270 0.297 2.660 1.00 96.50 258 VAL A CA 1
ATOM 1989 C C . VAL A 1 258 ? 6.509 1.409 1.647 1.00 96.50 258 VAL A C 1
ATOM 1991 O O . VAL A 1 258 ? 5.976 1.360 0.546 1.00 96.50 258 VAL A O 1
ATOM 1994 N N . GLY A 1 259 ? 7.313 2.406 2.020 1.00 94.19 259 GLY A N 1
ATOM 1995 C CA . GLY A 1 259 ? 7.666 3.546 1.168 1.00 94.19 259 GLY A CA 1
ATOM 1996 C C . GLY A 1 259 ? 8.816 3.231 0.207 1.00 94.19 259 GLY A C 1
ATOM 1997 O O . GLY A 1 259 ? 8.722 2.317 -0.606 1.00 94.19 259 GLY A O 1
ATOM 1998 N N . ARG A 1 260 ? 9.934 3.957 0.343 1.00 91.06 260 ARG A N 1
ATOM 1999 C CA . ARG A 1 260 ? 11.128 3.863 -0.522 1.00 91.06 260 ARG A CA 1
ATOM 2000 C C . ARG A 1 260 ? 11.645 2.439 -0.734 1.00 91.06 260 ARG A C 1
ATOM 2002 O O . ARG A 1 260 ? 11.965 2.085 -1.857 1.00 91.06 260 ARG A O 1
ATOM 2009 N N . ALA A 1 261 ? 11.678 1.606 0.304 1.00 93.94 261 ALA A N 1
ATOM 2010 C CA . ALA A 1 261 ? 12.095 0.206 0.179 1.00 93.94 261 ALA A CA 1
ATOM 2011 C C . ALA A 1 261 ? 11.259 -0.589 -0.845 1.00 93.94 261 ALA A C 1
ATOM 2013 O O . ALA A 1 261 ? 11.755 -1.525 -1.459 1.00 93.94 261 ALA A O 1
ATOM 2014 N N . SER A 1 262 ? 10.009 -0.182 -1.100 1.00 96.50 262 SER A N 1
ATOM 2015 C CA . SER A 1 262 ? 9.159 -0.824 -2.109 1.00 96.50 262 SER A CA 1
ATOM 2016 C C . SER A 1 262 ? 9.538 -0.505 -3.560 1.00 96.50 262 SER A C 1
ATOM 2018 O O . SER A 1 262 ? 9.025 -1.153 -4.471 1.00 96.50 262 SER A O 1
ATOM 2020 N N . ALA A 1 263 ? 10.426 0.468 -3.781 1.00 93.44 263 ALA A N 1
ATOM 2021 C CA . ALA A 1 263 ? 10.939 0.875 -5.088 1.00 93.44 263 ALA A CA 1
ATOM 2022 C C . ALA A 1 263 ? 12.200 0.104 -5.528 1.00 93.44 263 ALA A C 1
ATOM 2024 O O . ALA A 1 263 ? 12.706 0.351 -6.622 1.00 93.44 263 ALA A O 1
ATOM 2025 N N . SER A 1 264 ? 12.729 -0.791 -4.691 1.00 92.62 264 SER A N 1
ATOM 2026 C CA . SER A 1 264 ? 13.986 -1.508 -4.932 1.00 92.62 264 SER A CA 1
ATOM 2027 C C . SER A 1 264 ? 13.850 -3.007 -4.624 1.00 92.62 264 SER A C 1
ATOM 2029 O O . SER A 1 264 ? 12.838 -3.418 -4.042 1.00 92.62 264 SER A O 1
ATOM 2031 N N . PRO A 1 265 ? 14.856 -3.840 -4.967 1.00 91.69 265 PRO A N 1
ATOM 2032 C CA . PRO A 1 265 ? 14.858 -5.269 -4.638 1.00 91.69 265 PRO A CA 1
ATOM 2033 C C . PRO A 1 265 ? 14.658 -5.589 -3.147 1.00 91.69 265 PRO A C 1
ATOM 2035 O O . PRO A 1 265 ? 14.199 -6.681 -2.819 1.00 91.69 265 PRO A O 1
ATOM 2038 N N . ASP A 1 266 ? 14.905 -4.623 -2.255 1.00 92.62 266 ASP A N 1
ATOM 2039 C CA . ASP A 1 266 ? 14.648 -4.740 -0.815 1.00 92.62 266 ASP A CA 1
ATOM 2040 C C . ASP A 1 266 ? 13.200 -5.168 -0.514 1.00 92.62 266 ASP A C 1
ATOM 2042 O O . ASP A 1 266 ? 12.944 -5.915 0.428 1.00 92.62 266 ASP A O 1
ATOM 2046 N N . PHE A 1 267 ? 12.238 -4.781 -1.358 1.00 95.50 267 PHE A N 1
ATOM 2047 C CA . PHE A 1 267 ? 10.846 -5.202 -1.217 1.00 95.50 267 PHE A CA 1
ATOM 2048 C C . PHE A 1 267 ? 10.660 -6.722 -1.316 1.00 95.50 267 PHE A C 1
ATOM 2050 O O . PHE A 1 267 ? 9.828 -7.292 -0.608 1.00 95.50 267 PHE A O 1
ATOM 2057 N N . MET A 1 268 ? 11.433 -7.388 -2.174 1.00 94.19 268 MET A N 1
ATOM 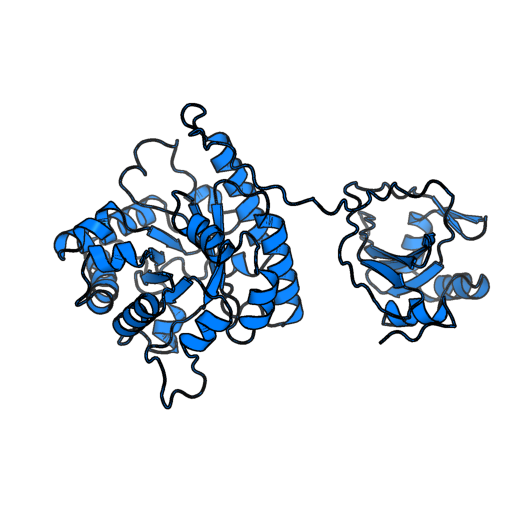2058 C CA . MET A 1 268 ? 11.411 -8.841 -2.347 1.00 94.19 268 MET A CA 1
ATOM 2059 C C . MET A 1 268 ? 12.101 -9.518 -1.168 1.00 94.19 268 MET A C 1
ATOM 2061 O O . MET A 1 268 ? 11.568 -10.488 -0.629 1.00 94.19 268 MET A O 1
ATOM 2065 N N . ASP A 1 269 ? 13.208 -8.950 -0.689 1.00 92.50 269 ASP A N 1
ATOM 2066 C CA . ASP A 1 269 ? 13.882 -9.424 0.521 1.00 92.50 269 ASP A CA 1
ATOM 2067 C C . ASP A 1 269 ? 12.949 -9.331 1.740 1.00 92.50 269 ASP A C 1
ATOM 2069 O O . ASP A 1 269 ? 12.904 -10.235 2.578 1.00 92.50 269 ASP A O 1
ATOM 2073 N N . MET A 1 270 ? 12.135 -8.272 1.832 1.00 92.06 270 MET A N 1
ATOM 2074 C CA . MET A 1 270 ? 11.081 -8.152 2.843 1.00 92.06 270 MET A CA 1
ATOM 2075 C C . MET A 1 270 ? 10.034 -9.265 2.713 1.00 92.06 270 MET A C 1
ATOM 2077 O O . MET A 1 270 ? 9.646 -9.838 3.735 1.00 92.06 270 MET A O 1
ATOM 2081 N N . MET A 1 271 ? 9.578 -9.585 1.494 1.00 91.00 271 MET A N 1
ATOM 2082 C CA . MET A 1 271 ? 8.637 -10.690 1.253 1.00 91.00 271 MET A CA 1
ATOM 2083 C C . MET A 1 271 ? 9.212 -12.017 1.744 1.00 91.00 271 MET A C 1
ATOM 2085 O O . MET A 1 271 ? 8.557 -12.718 2.517 1.00 91.00 271 MET A O 1
ATOM 2089 N N . GLU A 1 272 ? 10.440 -12.339 1.335 1.00 89.50 272 GLU A N 1
ATOM 2090 C CA . GLU A 1 272 ? 11.111 -13.590 1.679 1.00 89.50 272 GLU A CA 1
ATOM 2091 C C . GLU A 1 272 ? 11.321 -13.709 3.190 1.00 89.50 272 GLU A C 1
ATOM 2093 O O . GLU A 1 272 ? 10.851 -14.664 3.823 1.00 89.50 272 GLU A O 1
ATOM 2098 N N . LYS A 1 273 ? 11.972 -12.710 3.799 1.00 87.44 273 LYS A N 1
ATOM 2099 C CA . LYS A 1 273 ? 12.276 -12.710 5.233 1.00 87.44 273 LYS A CA 1
ATOM 2100 C C . LYS A 1 273 ? 10.982 -12.769 6.065 1.00 87.44 273 LYS A C 1
ATOM 2102 O O . LYS A 1 273 ? 10.920 -13.508 7.058 1.00 87.44 273 LYS A O 1
ATOM 2107 N N . TRP A 1 274 ? 9.917 -12.065 5.657 1.00 87.31 274 TRP A N 1
ATOM 2108 C CA . TRP A 1 274 ? 8.645 -12.092 6.385 1.00 87.31 274 TRP A CA 1
ATOM 2109 C C . TRP A 1 274 ? 7.910 -13.425 6.227 1.00 87.31 274 TRP A C 1
ATOM 2111 O O . TRP A 1 274 ? 7.440 -13.994 7.216 1.00 87.31 274 TRP A O 1
ATOM 2121 N N . GLN A 1 275 ? 7.847 -13.970 5.011 1.00 84.62 275 GLN A N 1
ATOM 2122 C CA . GLN A 1 275 ? 7.237 -15.273 4.749 1.00 84.62 275 GLN A CA 1
ATOM 2123 C C . GLN A 1 275 ? 7.968 -16.378 5.511 1.00 84.62 275 GLN A C 1
ATOM 2125 O O . GLN A 1 275 ? 7.315 -17.213 6.137 1.00 84.62 275 GLN A O 1
ATOM 2130 N N . ALA A 1 276 ? 9.303 -16.358 5.547 1.00 83.38 276 ALA A N 1
ATOM 2131 C CA . ALA A 1 276 ? 10.097 -17.302 6.328 1.00 83.38 276 ALA A CA 1
ATOM 2132 C C . ALA A 1 276 ? 9.765 -17.226 7.829 1.00 83.38 276 ALA A C 1
ATOM 2134 O O . ALA A 1 276 ? 9.643 -18.255 8.503 1.00 83.38 276 ALA A O 1
ATOM 2135 N N . LYS A 1 277 ? 9.554 -16.015 8.363 1.00 79.94 277 LYS A N 1
ATOM 2136 C CA . LYS A 1 277 ? 9.098 -15.815 9.745 1.00 79.94 277 LYS A CA 1
ATOM 2137 C C . LYS A 1 277 ? 7.697 -16.394 9.961 1.00 79.94 277 LYS A C 1
ATOM 2139 O O . LYS A 1 277 ? 7.507 -17.129 10.927 1.00 79.94 277 LYS A O 1
ATOM 2144 N N . LEU A 1 278 ? 6.737 -16.110 9.079 1.00 77.38 278 LEU A N 1
ATOM 2145 C CA . LEU A 1 278 ? 5.347 -16.579 9.188 1.00 77.38 278 LEU A CA 1
ATOM 2146 C C . LEU A 1 278 ? 5.210 -18.099 9.001 1.00 77.38 278 LEU A C 1
ATOM 2148 O O . LEU A 1 278 ? 4.453 -18.742 9.730 1.00 77.38 278 LEU A O 1
ATOM 2152 N N . GLY A 1 279 ? 5.976 -18.693 8.084 1.00 66.25 279 GLY A N 1
ATOM 2153 C CA . GLY A 1 279 ? 6.003 -20.135 7.826 1.00 66.25 279 GLY A CA 1
ATOM 2154 C C . GLY A 1 279 ? 6.474 -20.954 9.031 1.00 66.25 279 GLY A C 1
ATOM 2155 O O . GLY A 1 279 ? 5.955 -22.041 9.278 1.00 66.25 279 GLY A O 1
ATOM 2156 N N . ARG A 1 280 ? 7.365 -20.397 9.865 1.00 56.41 280 ARG A N 1
ATOM 2157 C CA . ARG A 1 280 ? 7.763 -20.994 11.157 1.00 56.41 280 ARG A CA 1
ATOM 2158 C C . ARG A 1 280 ? 6.648 -20.974 12.215 1.00 56.41 280 ARG A C 1
ATOM 2160 O O . ARG A 1 280 ? 6.775 -21.659 13.226 1.00 56.41 280 ARG A O 1
ATOM 2167 N N . TYR A 1 281 ? 5.571 -20.212 12.003 1.00 48.78 281 TYR A N 1
ATOM 2168 C CA . TYR A 1 281 ? 4.471 -20.025 12.958 1.00 48.78 281 TYR A CA 1
ATOM 2169 C C . TYR A 1 281 ? 3.137 -20.652 12.546 1.00 48.78 281 TYR A C 1
ATOM 2171 O O . TYR A 1 281 ? 2.170 -20.538 13.304 1.00 48.78 281 TYR A O 1
ATOM 2179 N N . ARG A 1 282 ? 3.045 -21.327 11.392 1.00 48.09 282 ARG A N 1
ATOM 2180 C CA . ARG A 1 282 ? 1.815 -22.044 11.030 1.00 48.09 282 ARG A CA 1
ATOM 2181 C C . ARG A 1 282 ? 1.542 -23.178 12.023 1.00 48.09 282 ARG A C 1
ATOM 2183 O O . ARG A 1 282 ? 2.247 -24.183 12.065 1.00 48.09 282 ARG A O 1
ATOM 2190 N N . ASP A 1 283 ? 0.482 -23.001 12.807 1.00 37.84 283 ASP A N 1
ATOM 2191 C CA . ASP A 1 283 ? -0.129 -24.037 13.632 1.00 37.84 283 ASP A CA 1
ATOM 2192 C C . ASP A 1 283 ? -0.681 -25.145 12.719 1.00 37.84 283 ASP A C 1
ATOM 2194 O O . ASP A 1 283 ? -1.632 -24.938 11.963 1.00 37.84 283 ASP A O 1
ATOM 2198 N N . ARG A 1 284 ? -0.064 -26.331 12.775 1.00 34.16 284 ARG A N 1
ATOM 2199 C CA . ARG A 1 284 ? -0.437 -27.510 11.973 1.00 34.16 284 ARG A CA 1
ATOM 2200 C C . ARG A 1 284 ? -1.822 -28.083 12.319 1.00 34.16 284 ARG A C 1
ATOM 2202 O O . ARG A 1 284 ? -2.231 -29.057 11.697 1.00 34.16 284 ARG A O 1
ATOM 2209 N N . SER A 1 285 ? -2.551 -27.520 13.286 1.00 29.00 285 SER A N 1
ATOM 2210 C CA . SER A 1 285 ? -3.835 -28.068 13.746 1.00 29.00 285 SER A CA 1
ATOM 2211 C C . SER A 1 285 ? -5.074 -27.597 12.971 1.00 29.00 285 SER A C 1
ATOM 2213 O O . SER A 1 285 ? -6.164 -28.115 13.216 1.00 29.00 285 SER A O 1
ATOM 2215 N N . LYS A 1 286 ? -4.960 -26.645 12.030 1.00 31.97 286 LYS A N 1
ATOM 2216 C CA . LYS A 1 286 ? -6.117 -26.142 11.262 1.00 31.97 286 LYS A CA 1
ATOM 2217 C C . LYS A 1 286 ? -5.791 -25.861 9.798 1.00 31.97 286 LYS A C 1
ATOM 2219 O O . LYS A 1 286 ? -5.677 -24.707 9.394 1.00 31.97 286 LYS A O 1
ATOM 2224 N N . VAL A 1 287 ? -5.738 -26.912 8.986 1.00 31.58 287 VAL A N 1
ATOM 2225 C CA . VAL A 1 287 ? -5.998 -26.785 7.546 1.00 31.58 287 VAL A CA 1
ATOM 2226 C C . VAL A 1 287 ? -7.367 -27.402 7.290 1.00 31.58 287 VAL A C 1
ATOM 2228 O O . VAL A 1 287 ? -7.567 -28.601 7.462 1.00 31.58 287 VAL A O 1
ATOM 2231 N N . PHE A 1 288 ? -8.332 -26.537 6.977 1.00 28.31 288 PHE A N 1
ATOM 2232 C CA . PHE A 1 288 ? -9.649 -26.929 6.495 1.00 28.31 288 PHE A CA 1
ATOM 2233 C C . PHE A 1 288 ? -9.482 -27.718 5.194 1.00 28.31 288 PHE A C 1
ATOM 2235 O O . PHE A 1 288 ? -8.837 -27.247 4.259 1.00 28.31 288 PHE A O 1
ATOM 2242 N N . LEU A 1 289 ? -10.088 -28.901 5.162 1.00 27.64 289 LEU A N 1
ATOM 2243 C CA . LEU A 1 289 ? -10.358 -29.658 3.949 1.00 27.64 289 LEU A CA 1
ATOM 2244 C C . LEU A 1 289 ? -11.232 -28.786 3.037 1.00 27.64 289 LEU A C 1
ATOM 2246 O O . LEU A 1 289 ? -12.330 -28.393 3.428 1.00 27.64 289 LEU A O 1
ATOM 2250 N N . MET A 1 290 ? -10.732 -28.457 1.851 1.00 26.78 290 MET A N 1
ATOM 2251 C CA . MET A 1 290 ? -11.555 -28.003 0.733 1.00 26.78 290 MET A CA 1
ATOM 2252 C C . MET A 1 290 ? -11.578 -29.156 -0.263 1.00 26.78 290 MET A C 1
ATOM 2254 O O . MET A 1 290 ? -10.525 -29.616 -0.705 1.00 26.78 290 MET A O 1
ATOM 2258 N N . GLU A 1 291 ? -12.783 -29.664 -0.503 1.00 28.27 291 GLU A N 1
ATOM 2259 C CA . GLU A 1 291 ? -13.087 -30.747 -1.431 1.00 28.27 291 GLU A CA 1
ATOM 2260 C C . GLU A 1 291 ? -12.606 -30.419 -2.848 1.00 28.27 291 GLU A C 1
ATOM 2262 O O . GLU A 1 291 ? -12.677 -29.280 -3.313 1.00 28.27 291 GLU A O 1
ATOM 2267 N N . GLU A 1 292 ? -12.110 -31.455 -3.521 1.00 27.75 292 GLU A N 1
ATOM 2268 C CA . GLU A 1 292 ? -11.732 -31.441 -4.928 1.00 27.75 292 GLU A CA 1
ATOM 2269 C C . GLU A 1 292 ? -12.953 -31.142 -5.805 1.00 27.75 292 GLU A C 1
ATOM 2271 O O . GLU A 1 292 ? -13.866 -31.964 -5.908 1.00 27.75 292 GLU A O 1
ATOM 2276 N N . ASP A 1 293 ? -12.950 -29.996 -6.488 1.00 28.42 293 ASP A N 1
ATOM 2277 C CA . ASP A 1 293 ? -13.893 -29.748 -7.575 1.00 28.42 293 ASP A CA 1
ATOM 2278 C C . ASP A 1 293 ? -13.296 -30.241 -8.900 1.00 28.42 293 ASP A C 1
ATOM 2280 O O . ASP A 1 293 ? -12.286 -29.739 -9.405 1.00 28.42 293 ASP A O 1
ATOM 2284 N N . LYS A 1 294 ? -13.925 -31.287 -9.438 1.00 33.94 294 LYS A N 1
ATOM 2285 C CA . LYS A 1 294 ? -13.588 -31.937 -10.702 1.00 33.94 294 LYS A CA 1
ATOM 2286 C C . LYS A 1 294 ? -14.091 -31.078 -11.856 1.00 33.94 294 LYS A C 1
ATOM 2288 O O . LYS A 1 294 ? -15.225 -31.236 -12.297 1.00 33.94 294 LYS A O 1
ATOM 2293 N N . THR A 1 295 ? -13.233 -30.237 -12.421 1.00 27.28 295 THR A N 1
ATOM 2294 C CA . THR A 1 295 ? -13.464 -29.697 -13.769 1.00 27.28 295 THR A CA 1
ATOM 2295 C C . THR A 1 295 ? -12.241 -29.955 -14.638 1.00 27.28 295 THR A C 1
ATOM 2297 O O . THR A 1 295 ? -11.147 -29.456 -14.390 1.00 27.28 295 THR A O 1
ATOM 2300 N N . GLY A 1 296 ? -12.428 -30.836 -15.624 1.00 33.53 296 GLY A N 1
ATOM 2301 C CA . GLY A 1 296 ? -11.406 -31.246 -16.579 1.00 33.53 296 GLY A CA 1
ATOM 2302 C C . GLY A 1 296 ? -11.010 -30.098 -17.496 1.00 33.53 296 GLY A C 1
ATOM 2303 O O . GLY A 1 296 ? -11.650 -29.865 -18.517 1.00 33.53 296 GLY A O 1
ATOM 2304 N N . VAL A 1 297 ? -9.938 -29.404 -17.128 1.00 25.41 297 VAL A N 1
ATOM 2305 C CA . VAL A 1 297 ? -9.167 -28.558 -18.037 1.00 25.41 297 VAL A CA 1
ATOM 2306 C C . VAL A 1 297 ? -7.893 -29.329 -18.354 1.00 25.41 297 VAL A C 1
ATOM 2308 O O . VAL A 1 297 ? -7.086 -29.582 -17.457 1.00 25.41 297 VAL A O 1
ATOM 2311 N N . GLU A 1 298 ? -7.726 -29.743 -19.610 1.00 27.44 298 GLU A N 1
ATOM 2312 C CA . GLU A 1 298 ? -6.447 -30.270 -20.083 1.00 27.44 298 GLU A CA 1
ATOM 2313 C C . GLU A 1 298 ? -5.371 -29.197 -19.887 1.00 27.44 298 GLU A C 1
ATOM 2315 O O . GLU A 1 298 ? -5.460 -28.086 -20.412 1.00 27.44 298 GLU A O 1
ATOM 2320 N N . ARG A 1 299 ? -4.359 -29.527 -19.077 1.00 25.42 299 ARG A N 1
ATOM 2321 C CA . ARG A 1 299 ? -3.115 -28.762 -19.010 1.00 25.42 299 ARG A CA 1
ATOM 2322 C C . ARG A 1 299 ? -2.437 -28.869 -20.373 1.00 25.42 299 ARG A C 1
ATOM 2324 O O . ARG A 1 299 ? -2.152 -29.976 -20.816 1.00 25.42 299 ARG A O 1
ATOM 2331 N N . LEU A 1 300 ? -2.121 -27.734 -20.991 1.00 24.19 300 LEU A N 1
ATOM 2332 C CA . LEU A 1 300 ? -1.078 -27.696 -22.013 1.00 24.19 300 LEU A CA 1
ATOM 2333 C C . LEU A 1 300 ? 0.242 -28.090 -21.338 1.00 24.19 300 LEU A C 1
ATOM 2335 O O . LEU A 1 300 ? 0.699 -27.406 -20.420 1.00 24.19 300 LEU A O 1
ATOM 2339 N N . GLU A 1 301 ? 0.814 -29.222 -21.747 1.00 23.73 301 GLU A N 1
ATOM 2340 C CA . GLU A 1 301 ? 2.156 -29.620 -21.333 1.00 23.73 301 GLU A CA 1
ATOM 2341 C C . GLU A 1 301 ? 3.175 -28.689 -21.991 1.00 23.73 301 GLU A C 1
ATOM 2343 O O . GLU A 1 301 ? 3.321 -28.653 -23.210 1.00 23.73 301 GLU A O 1
ATOM 2348 N N . ILE A 1 302 ? 3.874 -27.919 -21.160 1.00 28.61 302 ILE A N 1
ATOM 2349 C CA . ILE A 1 302 ? 5.055 -27.166 -21.573 1.00 28.61 302 ILE A CA 1
ATOM 2350 C C . ILE A 1 302 ? 6.207 -28.179 -21.653 1.00 28.61 302 ILE A C 1
ATOM 2352 O O . ILE A 1 302 ? 6.497 -28.816 -20.632 1.00 28.61 302 ILE A O 1
ATOM 2356 N N . PRO A 1 303 ? 6.860 -28.369 -22.815 1.00 28.05 303 PRO A N 1
ATOM 2357 C CA . PRO A 1 303 ? 7.963 -29.312 -22.931 1.00 28.05 303 PRO A CA 1
ATOM 2358 C C . PRO A 1 303 ? 9.114 -28.904 -22.003 1.00 28.05 303 PRO A C 1
ATOM 2360 O O . PRO A 1 303 ? 9.593 -27.770 -22.028 1.00 28.05 303 PRO A O 1
ATOM 2363 N N . GLN A 1 304 ? 9.563 -29.837 -21.161 1.00 29.70 304 GLN A N 1
ATOM 2364 C CA . GLN A 1 304 ? 10.785 -29.661 -20.381 1.00 29.70 304 GLN A CA 1
ATOM 2365 C C . GLN A 1 304 ? 11.992 -29.765 -21.318 1.00 29.70 304 GLN A C 1
ATOM 2367 O O . GLN A 1 304 ? 12.314 -30.848 -21.803 1.00 29.70 304 GLN A O 1
ATOM 2372 N N . ILE A 1 305 ? 12.670 -28.642 -21.558 1.00 35.75 305 ILE A N 1
ATOM 2373 C CA . ILE A 1 305 ? 13.903 -28.607 -22.349 1.00 35.75 305 ILE A CA 1
ATOM 2374 C C . ILE A 1 305 ? 15.058 -29.100 -21.469 1.00 35.75 305 ILE A C 1
ATOM 2376 O O . ILE A 1 305 ? 15.392 -28.486 -20.454 1.00 35.75 305 ILE A O 1
ATOM 2380 N N . ALA A 1 306 ? 15.667 -30.224 -21.848 1.00 34.06 306 ALA A N 1
ATOM 2381 C CA . ALA A 1 306 ? 16.866 -30.737 -21.193 1.00 34.06 306 ALA A CA 1
ATOM 2382 C C . ALA A 1 306 ? 18.100 -29.883 -21.559 1.00 34.06 306 ALA A C 1
ATOM 2384 O O . ALA A 1 306 ? 18.185 -29.391 -22.687 1.00 34.06 306 ALA A O 1
ATOM 2385 N N . PRO A 1 307 ? 19.086 -29.723 -20.654 1.00 34.72 307 PRO A N 1
ATOM 2386 C CA . PRO A 1 307 ? 20.316 -29.000 -20.964 1.00 34.72 307 PRO A CA 1
ATOM 2387 C C . PRO A 1 307 ? 21.059 -29.640 -22.154 1.00 34.72 307 PRO A C 1
ATOM 2389 O O . PRO A 1 307 ? 21.005 -30.863 -22.337 1.00 34.72 307 PRO A O 1
ATOM 2392 N N . PRO A 1 308 ? 21.757 -28.834 -22.977 1.00 35.50 308 PRO A N 1
ATOM 2393 C CA . PRO A 1 308 ? 22.303 -29.295 -24.245 1.00 35.50 308 PRO A CA 1
ATOM 2394 C C . PRO A 1 308 ? 23.371 -30.372 -24.050 1.00 35.50 308 PRO A C 1
ATOM 2396 O O . PRO A 1 308 ? 24.361 -30.183 -23.350 1.00 35.50 308 PRO A O 1
ATOM 2399 N N . GLN A 1 309 ? 23.186 -31.512 -24.719 1.00 35.12 309 GLN A N 1
ATOM 2400 C CA . GLN A 1 309 ? 24.070 -32.679 -24.596 1.00 35.12 309 GLN A CA 1
ATOM 2401 C C . GLN A 1 309 ? 25.242 -32.702 -25.597 1.00 35.12 309 GLN A C 1
ATOM 2403 O O . GLN A 1 309 ? 25.973 -33.690 -25.668 1.00 35.12 309 GLN A O 1
ATOM 2408 N N . LYS A 1 310 ? 25.450 -31.644 -26.396 1.00 39.25 310 LYS A N 1
ATOM 2409 C CA . LYS A 1 310 ? 26.568 -31.544 -27.355 1.00 39.25 310 LYS A CA 1
ATOM 2410 C C . LYS A 1 310 ? 27.350 -30.245 -27.188 1.00 39.25 310 LYS A C 1
ATOM 2412 O O . LYS A 1 310 ? 26.761 -29.213 -26.888 1.00 39.25 310 LYS A O 1
ATOM 2417 N N . LYS A 1 311 ? 28.667 -30.323 -27.440 1.00 40.69 311 LYS A N 1
ATOM 2418 C CA . LYS A 1 311 ? 29.606 -29.188 -27.458 1.00 40.69 311 LYS A CA 1
ATOM 2419 C C . LYS A 1 311 ? 29.074 -28.059 -28.344 1.00 40.69 311 LYS A C 1
ATOM 2421 O O . LYS A 1 311 ? 28.663 -28.306 -29.479 1.00 40.69 311 LYS A O 1
ATOM 2426 N N . VAL A 1 312 ? 29.110 -26.841 -27.818 1.00 43.81 312 VAL A N 1
ATOM 2427 C CA . VAL A 1 312 ? 28.447 -25.673 -28.394 1.00 43.81 312 VAL A CA 1
ATOM 2428 C C . VAL A 1 312 ? 29.477 -24.694 -28.967 1.00 43.81 312 VAL A C 1
ATOM 2430 O O . VAL A 1 312 ? 30.515 -24.483 -28.347 1.00 43.81 312 VAL A O 1
ATOM 2433 N N . ARG A 1 313 ? 29.231 -24.123 -30.157 1.00 43.00 313 ARG A N 1
ATOM 2434 C CA . ARG A 1 313 ? 30.100 -23.084 -30.745 1.00 43.00 313 ARG A CA 1
ATOM 2435 C C . ARG A 1 313 ? 29.695 -21.719 -30.206 1.00 43.00 313 ARG A C 1
ATOM 2437 O O . ARG A 1 313 ? 28.587 -21.272 -30.485 1.00 43.00 313 ARG A O 1
ATOM 2444 N N . VAL A 1 314 ? 30.607 -21.068 -29.492 1.00 46.81 314 VAL A N 1
ATOM 2445 C CA . VAL A 1 314 ? 30.366 -19.778 -28.841 1.00 46.81 314 VAL A CA 1
ATOM 2446 C C . VAL A 1 314 ? 30.891 -18.637 -29.714 1.00 46.81 314 VAL A C 1
ATOM 2448 O O . VAL A 1 314 ? 32.067 -18.647 -30.049 1.00 46.81 314 VAL A O 1
ATOM 2451 N N . ALA A 1 315 ? 30.067 -17.646 -30.059 1.00 50.50 315 ALA A N 1
ATOM 2452 C CA . ALA A 1 315 ? 30.495 -16.414 -30.737 1.00 50.50 315 ALA A CA 1
ATOM 2453 C C . ALA A 1 315 ? 30.447 -15.219 -29.773 1.00 50.50 315 ALA A C 1
ATOM 2455 O O . ALA A 1 315 ? 29.527 -15.120 -28.965 1.00 50.50 315 ALA A O 1
ATOM 2456 N N . VAL A 1 316 ? 31.411 -14.300 -29.848 1.00 51.59 316 VAL A N 1
ATOM 2457 C CA . VAL A 1 316 ? 31.437 -13.096 -28.997 1.00 51.59 316 VAL A CA 1
ATOM 2458 C C . VAL A 1 316 ? 30.791 -11.951 -29.768 1.00 51.59 316 VAL A C 1
ATOM 2460 O O . VAL A 1 316 ? 31.194 -11.662 -30.895 1.00 51.59 316 VAL A O 1
ATOM 2463 N N . TYR A 1 317 ? 29.785 -11.299 -29.187 1.00 53.50 317 TYR A N 1
ATOM 2464 C CA . TYR A 1 317 ? 29.038 -10.247 -29.887 1.00 53.50 317 TYR A CA 1
ATOM 2465 C C . TYR A 1 317 ? 29.312 -8.829 -29.381 1.00 53.50 317 TYR A C 1
ATOM 2467 O O . TYR A 1 317 ? 29.006 -7.860 -30.072 1.00 53.50 317 TYR A O 1
ATOM 2475 N N . GLY A 1 318 ? 29.902 -8.681 -28.197 1.00 52.47 318 GLY A N 1
ATOM 2476 C CA . GLY A 1 318 ? 30.198 -7.367 -27.644 1.00 52.47 318 GLY A CA 1
ATOM 2477 C C . GLY A 1 318 ? 31.126 -7.443 -26.445 1.00 52.47 318 GLY A C 1
ATOM 2478 O O . GLY A 1 318 ? 31.101 -8.409 -25.684 1.00 52.47 318 GLY A O 1
ATOM 2479 N N . ILE A 1 319 ? 31.952 -6.411 -26.295 1.00 50.56 319 ILE A N 1
ATOM 2480 C CA . ILE A 1 319 ? 32.827 -6.228 -25.141 1.00 50.56 319 ILE A CA 1
ATOM 2481 C C . ILE A 1 319 ? 32.639 -4.788 -24.656 1.00 50.56 319 ILE A C 1
ATOM 2483 O O . ILE A 1 319 ? 32.910 -3.850 -25.409 1.00 50.56 319 ILE A O 1
ATOM 2487 N N . GLY A 1 320 ? 32.149 -4.624 -23.427 1.00 50.06 320 GLY A N 1
ATOM 2488 C CA . GLY A 1 320 ? 31.927 -3.326 -22.782 1.00 50.06 320 GLY A CA 1
ATOM 2489 C C . GLY A 1 320 ? 32.682 -3.204 -21.457 1.00 50.06 320 GLY A C 1
ATOM 2490 O O . GLY A 1 320 ? 33.311 -4.156 -21.008 1.00 50.06 320 GLY A O 1
ATOM 2491 N N . GLU A 1 321 ? 32.596 -2.039 -20.809 1.00 40.00 321 GLU A N 1
ATOM 2492 C CA . GLU A 1 321 ? 33.339 -1.745 -19.566 1.00 40.00 321 GLU A CA 1
ATOM 2493 C C . GLU A 1 321 ? 32.970 -2.651 -18.378 1.00 40.00 321 GLU A C 1
ATOM 2495 O O . GLU A 1 321 ? 33.764 -2.792 -17.454 1.00 40.00 321 GLU A O 1
ATOM 2500 N N . VAL A 1 322 ? 31.789 -3.279 -18.403 1.00 37.28 322 VAL A N 1
ATOM 2501 C CA . VAL A 1 322 ? 31.243 -4.081 -17.292 1.00 37.28 322 VAL A CA 1
ATOM 2502 C C . VAL A 1 322 ? 31.066 -5.571 -17.619 1.00 37.28 322 VAL A C 1
ATOM 2504 O O . VAL A 1 322 ? 30.585 -6.328 -16.777 1.00 37.28 322 VAL A O 1
ATOM 2507 N N . GLY A 1 323 ? 31.437 -6.028 -18.825 1.00 53.75 323 GLY A N 1
ATOM 2508 C CA . GLY A 1 323 ? 31.248 -7.436 -19.185 1.00 53.75 323 GLY A CA 1
ATOM 2509 C C . GLY A 1 323 ? 31.423 -7.808 -20.659 1.00 53.75 323 GLY A C 1
ATOM 2510 O O . GLY A 1 323 ? 31.711 -6.971 -21.520 1.00 53.75 323 GLY A O 1
ATOM 2511 N N . VAL A 1 324 ? 31.230 -9.102 -20.940 1.00 54.31 324 VAL A N 1
ATOM 2512 C CA . VAL A 1 324 ? 31.384 -9.716 -22.272 1.00 54.31 324 VAL A CA 1
ATOM 2513 C C . VAL A 1 324 ? 30.103 -10.434 -22.688 1.00 54.31 324 VAL A C 1
ATOM 2515 O O . VAL A 1 324 ? 29.590 -11.288 -21.964 1.00 54.31 324 VAL A O 1
ATOM 2518 N N . GLY A 1 325 ? 29.615 -10.120 -23.888 1.00 58.06 325 GLY A N 1
ATOM 2519 C CA . GLY A 1 325 ? 28.456 -10.761 -24.497 1.00 58.06 325 GLY A CA 1
ATOM 2520 C C . GLY A 1 325 ? 28.840 -11.983 -25.336 1.00 58.06 325 GLY A C 1
ATOM 2521 O O . GLY A 1 325 ? 29.614 -11.863 -26.290 1.00 58.06 325 GLY A O 1
ATOM 2522 N N . PHE A 1 326 ? 28.253 -13.143 -25.038 1.00 56.53 326 PHE A N 1
ATOM 2523 C CA . PHE A 1 326 ? 28.424 -14.391 -25.786 1.00 56.53 326 PHE A CA 1
ATOM 2524 C C . PHE A 1 326 ? 27.106 -14.869 -26.404 1.00 56.53 326 PHE A C 1
ATOM 2526 O O . PHE A 1 326 ? 26.038 -14.760 -25.811 1.00 56.53 326 PHE A O 1
ATOM 2533 N N . ILE A 1 327 ? 27.186 -15.480 -27.577 1.00 55.62 327 ILE A N 1
ATOM 2534 C CA . ILE A 1 327 ? 26.142 -16.317 -28.168 1.00 55.62 327 ILE A CA 1
ATOM 2535 C C . ILE A 1 327 ? 26.647 -17.741 -28.033 1.00 55.62 327 ILE A C 1
ATOM 2537 O O . ILE A 1 327 ? 27.619 -18.084 -28.700 1.00 55.62 327 ILE A O 1
ATOM 2541 N N . THR A 1 328 ? 26.069 -18.561 -27.156 1.00 49.56 328 THR A N 1
ATOM 2542 C CA . THR A 1 328 ? 26.679 -19.875 -26.898 1.00 49.56 328 THR A CA 1
ATOM 2543 C C . THR A 1 328 ? 26.171 -20.952 -27.832 1.00 49.56 328 THR A C 1
ATOM 2545 O O . THR A 1 328 ? 26.956 -21.840 -28.119 1.00 49.56 328 THR A O 1
ATOM 2548 N N . SER A 1 329 ? 24.925 -20.879 -28.324 1.00 49.56 329 SER A N 1
ATOM 2549 C CA . SER A 1 329 ? 24.279 -21.905 -29.161 1.00 49.56 329 SER A CA 1
ATOM 2550 C C . SER A 1 329 ? 23.279 -21.344 -30.167 1.00 49.56 329 SER A C 1
ATOM 2552 O O . SER A 1 329 ? 22.564 -20.384 -29.883 1.00 49.56 329 SER A O 1
ATOM 2554 N N . VAL A 1 330 ? 23.153 -22.058 -31.293 1.00 53.12 330 VAL A N 1
ATOM 2555 C CA . VAL A 1 330 ? 21.958 -22.056 -32.144 1.00 53.12 330 VAL A CA 1
ATOM 2556 C C . VAL A 1 330 ? 21.436 -23.491 -32.222 1.00 53.12 330 VAL A C 1
ATOM 2558 O O . VAL A 1 330 ? 22.120 -24.359 -32.773 1.00 53.12 330 VAL A O 1
ATOM 2561 N N . PHE A 1 331 ? 20.259 -23.766 -31.658 1.00 54.97 331 PHE A N 1
ATOM 2562 C CA . PHE A 1 331 ? 19.608 -25.078 -31.762 1.00 54.97 331 PHE A CA 1
ATOM 2563 C C . PHE A 1 331 ? 18.452 -25.020 -32.756 1.00 54.97 331 PHE A C 1
ATOM 2565 O O . PHE A 1 331 ? 17.785 -23.997 -32.873 1.00 54.97 331 PHE A O 1
ATOM 2572 N N . LYS A 1 332 ? 18.224 -26.122 -33.476 1.00 49.56 332 LYS A N 1
ATOM 2573 C CA . LYS A 1 332 ? 17.089 -26.275 -34.389 1.00 49.56 332 LYS A CA 1
ATOM 2574 C C . LYS A 1 332 ? 16.167 -27.349 -33.851 1.00 49.56 332 LYS A C 1
ATOM 2576 O O . LYS A 1 332 ? 16.583 -28.505 -33.778 1.00 49.56 332 LYS A O 1
ATOM 2581 N N . GLU A 1 333 ? 14.938 -26.978 -33.528 1.00 45.50 333 GLU A N 1
ATOM 2582 C CA . GLU A 1 333 ? 13.898 -27.921 -33.129 1.00 45.50 333 GLU A CA 1
ATOM 2583 C C . GLU A 1 333 ? 12.657 -27.663 -33.994 1.00 45.50 333 GLU A C 1
ATOM 2585 O O . GLU A 1 333 ? 12.074 -26.581 -33.994 1.00 45.50 333 GLU A O 1
ATOM 2590 N N . ASP A 1 334 ? 12.323 -28.636 -34.845 1.00 55.62 334 ASP A N 1
ATOM 2591 C CA . ASP A 1 334 ? 11.276 -28.555 -35.870 1.00 55.62 334 ASP A CA 1
ATOM 2592 C C . ASP A 1 334 ? 11.295 -27.275 -36.737 1.00 55.62 334 ASP A C 1
ATOM 2594 O O . ASP A 1 334 ? 12.052 -27.173 -37.715 1.00 55.62 334 ASP A O 1
ATOM 2598 N N . LYS A 1 335 ? 10.406 -26.317 -36.442 1.00 49.12 335 LYS A N 1
ATOM 2599 C CA . LYS A 1 335 ? 10.234 -25.043 -37.160 1.00 49.12 335 LYS A CA 1
ATOM 2600 C C . LYS A 1 335 ? 10.845 -23.841 -36.437 1.00 49.12 335 LYS A C 1
ATOM 2602 O O . LYS A 1 335 ? 10.744 -22.743 -36.969 1.00 49.12 335 LYS A O 1
ATOM 2607 N N . ILE A 1 336 ? 11.481 -24.040 -35.288 1.00 46.03 336 ILE A N 1
ATOM 2608 C CA . ILE A 1 336 ? 11.985 -22.957 -34.447 1.00 46.03 336 ILE A CA 1
ATOM 2609 C C . ILE A 1 336 ? 13.509 -23.077 -34.337 1.00 46.03 336 ILE A C 1
ATOM 2611 O O . ILE A 1 336 ? 14.049 -24.118 -33.956 1.00 46.03 336 ILE A O 1
ATOM 2615 N N . ASP A 1 337 ? 14.199 -21.999 -34.695 1.00 53.97 337 ASP A N 1
ATOM 2616 C CA . ASP A 1 337 ? 15.617 -21.805 -34.422 1.00 53.97 337 ASP A CA 1
ATOM 2617 C C . ASP A 1 337 ? 15.738 -21.053 -33.078 1.00 53.97 337 ASP A C 1
ATOM 2619 O O . ASP A 1 337 ? 15.113 -20.016 -32.866 1.00 53.97 337 ASP A O 1
ATOM 2623 N N . ILE A 1 338 ? 16.519 -21.577 -32.134 1.00 52.47 338 ILE A N 1
ATOM 2624 C CA . ILE A 1 338 ? 16.709 -20.989 -30.798 1.00 52.47 338 ILE A CA 1
ATOM 2625 C C . ILE A 1 338 ? 18.125 -20.431 -30.719 1.00 52.47 338 ILE A C 1
ATOM 2627 O O . ILE A 1 338 ? 19.086 -21.186 -30.864 1.00 52.47 338 ILE A O 1
ATOM 2631 N N . VAL A 1 339 ? 18.257 -19.128 -30.469 1.00 56.53 339 VAL A N 1
ATOM 2632 C CA . VAL A 1 339 ? 19.542 -18.437 -30.300 1.00 56.53 339 VAL A CA 1
ATOM 2633 C C . VAL A 1 339 ? 19.702 -18.047 -28.837 1.00 56.53 339 VAL A C 1
ATOM 2635 O O . VAL A 1 339 ? 18.942 -17.237 -28.307 1.00 56.53 339 VAL A O 1
ATOM 2638 N N . GLN A 1 340 ? 20.701 -18.612 -28.165 1.00 53.50 340 GLN A N 1
ATOM 2639 C CA . GLN A 1 340 ? 20.902 -18.372 -26.738 1.00 53.50 340 GLN A CA 1
ATOM 2640 C C . GLN A 1 340 ? 21.976 -17.297 -26.509 1.00 53.50 340 GLN A C 1
ATOM 2642 O O . GLN A 1 340 ? 23.132 -17.473 -26.909 1.00 53.50 340 GLN A O 1
ATOM 2647 N N . LEU A 1 341 ? 21.591 -16.184 -25.868 1.00 54.22 341 LEU A N 1
ATOM 2648 C CA . LEU A 1 341 ? 22.453 -15.029 -25.598 1.00 54.22 341 LEU A CA 1
ATOM 2649 C C . LEU A 1 341 ? 22.850 -14.970 -24.115 1.00 54.22 341 LEU A C 1
ATOM 2651 O O . LEU A 1 341 ? 22.045 -15.189 -23.210 1.00 54.22 341 LEU A O 1
ATOM 2655 N N . PHE A 1 342 ? 24.106 -14.637 -23.853 1.00 58.81 342 PHE A N 1
ATOM 2656 C CA . PHE A 1 342 ? 24.698 -14.592 -22.522 1.00 58.81 342 PHE A CA 1
ATOM 2657 C C . PHE A 1 342 ? 25.407 -13.260 -22.357 1.00 58.81 342 PHE A C 1
ATOM 2659 O O . PHE A 1 342 ? 26.120 -12.829 -23.260 1.00 58.81 342 PHE A O 1
ATOM 2666 N N . ASN A 1 343 ? 25.250 -12.632 -21.196 1.00 52.84 343 ASN A N 1
ATOM 2667 C CA . ASN A 1 343 ? 26.076 -11.499 -20.813 1.00 52.84 343 ASN A CA 1
ATOM 2668 C C . ASN A 1 343 ? 26.803 -11.870 -19.522 1.00 52.84 343 ASN A C 1
ATOM 2670 O O . ASN A 1 343 ? 26.176 -12.263 -18.540 1.00 52.84 343 ASN A O 1
ATOM 2674 N N . MET A 1 344 ? 28.128 -11.829 -19.546 1.00 53.38 344 MET A N 1
ATOM 2675 C CA . MET A 1 344 ? 28.942 -12.165 -18.388 1.00 53.38 344 MET A CA 1
ATOM 2676 C C . MET A 1 344 ? 29.388 -10.872 -17.720 1.00 53.38 344 MET A C 1
ATOM 2678 O O . MET A 1 344 ? 30.209 -10.147 -18.280 1.00 53.38 344 MET A O 1
ATOM 2682 N N . GLU A 1 345 ? 28.823 -10.592 -16.546 1.00 48.44 345 GLU A N 1
ATOM 2683 C CA . GLU A 1 345 ? 29.278 -9.518 -15.662 1.00 48.44 345 GLU A CA 1
ATOM 2684 C C . GLU A 1 345 ? 30.579 -9.974 -14.993 1.00 48.44 345 GLU A C 1
ATOM 2686 O O . GLU A 1 345 ? 30.664 -11.089 -14.471 1.00 48.44 345 GLU A O 1
ATOM 2691 N N . VAL A 1 346 ? 31.615 -9.138 -15.052 1.00 48.09 346 VAL A N 1
ATOM 2692 C CA . VAL A 1 346 ? 32.941 -9.486 -14.529 1.00 48.09 346 VAL A CA 1
ATOM 2693 C C . VAL A 1 346 ? 33.318 -8.498 -13.440 1.00 48.09 346 VAL A C 1
ATOM 2695 O O . VAL A 1 346 ? 33.581 -7.332 -13.726 1.00 48.09 346 VAL A O 1
ATOM 2698 N N . ASP A 1 347 ? 33.360 -8.979 -12.199 1.00 45.12 347 ASP A N 1
ATOM 2699 C CA . ASP A 1 347 ? 34.002 -8.292 -11.081 1.00 45.12 347 ASP A CA 1
ATOM 2700 C C . ASP A 1 347 ? 35.460 -8.784 -10.967 1.00 45.12 347 ASP A C 1
ATOM 2702 O O . ASP A 1 347 ? 35.786 -9.915 -11.339 1.00 45.12 347 ASP A O 1
ATOM 2706 N N . ALA A 1 348 ? 36.354 -7.935 -10.463 1.00 39.84 348 ALA A N 1
ATOM 2707 C CA . ALA A 1 348 ? 37.755 -8.266 -10.225 1.00 39.84 348 ALA A CA 1
ATOM 2708 C C . ALA A 1 348 ? 37.940 -9.397 -9.192 1.00 39.84 348 ALA A C 1
ATOM 2710 O O . ALA A 1 348 ? 38.973 -10.071 -9.213 1.00 39.84 348 ALA A O 1
ATOM 2711 N N . GLU A 1 349 ? 36.960 -9.619 -8.309 1.00 40.62 349 GLU A N 1
ATOM 2712 C CA . GLU A 1 349 ? 37.021 -10.648 -7.259 1.00 40.62 349 GLU A CA 1
ATOM 2713 C C . GLU A 1 349 ? 36.104 -11.862 -7.509 1.00 40.62 349 GLU A C 1
ATOM 2715 O O . GLU A 1 349 ? 36.332 -12.921 -6.920 1.00 40.62 349 GLU A O 1
ATOM 2720 N N . ASP A 1 350 ? 35.112 -11.758 -8.403 1.00 44.50 350 ASP A N 1
ATOM 2721 C CA . ASP A 1 350 ? 34.122 -12.814 -8.651 1.00 44.50 350 ASP A CA 1
ATOM 2722 C C . ASP A 1 350 ? 33.598 -12.784 -10.104 1.00 44.50 350 ASP A C 1
ATOM 2724 O O . ASP A 1 350 ? 32.998 -11.806 -10.555 1.00 44.50 350 ASP A O 1
ATOM 2728 N N . ILE A 1 351 ? 33.817 -13.865 -10.861 1.00 45.47 351 ILE A N 1
ATOM 2729 C CA . ILE A 1 351 ? 33.318 -13.993 -12.240 1.00 45.47 351 ILE A CA 1
ATOM 2730 C C . ILE A 1 351 ? 32.001 -14.761 -12.190 1.00 45.47 351 ILE A C 1
ATOM 2732 O O . ILE A 1 351 ? 31.997 -15.984 -12.044 1.00 45.47 351 ILE A O 1
ATOM 2736 N N . ARG A 1 352 ? 30.876 -14.058 -12.364 1.00 44.94 352 ARG A N 1
ATOM 2737 C CA . ARG A 1 352 ? 29.545 -14.676 -12.410 1.00 44.94 352 ARG A CA 1
ATOM 2738 C C . ARG A 1 352 ? 28.909 -14.491 -13.783 1.00 44.94 352 ARG A C 1
ATOM 2740 O O . ARG A 1 352 ? 28.581 -13.385 -14.196 1.00 44.94 352 ARG A O 1
ATOM 2747 N N . ALA A 1 353 ? 28.660 -15.594 -14.483 1.00 43.03 353 ALA A N 1
ATOM 2748 C CA . ALA A 1 353 ? 27.874 -15.567 -15.712 1.00 43.03 353 ALA A CA 1
ATOM 2749 C C . ALA A 1 353 ? 26.376 -15.575 -15.379 1.00 43.03 353 ALA A C 1
ATOM 2751 O O . ALA A 1 353 ? 25.873 -16.519 -14.770 1.00 43.03 353 ALA A O 1
ATOM 2752 N N . ARG A 1 354 ? 25.645 -14.535 -15.794 1.00 47.00 354 ARG A N 1
ATOM 2753 C CA . ARG A 1 354 ? 24.182 -14.474 -15.673 1.00 47.00 354 ARG A CA 1
ATOM 2754 C C . ARG A 1 354 ? 23.550 -14.614 -17.055 1.00 47.00 354 ARG A C 1
ATOM 2756 O O . ARG A 1 354 ? 23.816 -13.836 -17.966 1.00 47.00 354 ARG A O 1
ATOM 2763 N N . ILE A 1 355 ? 22.695 -15.620 -17.231 1.00 46.25 355 ILE A N 1
ATOM 2764 C CA . ILE A 1 355 ? 21.933 -15.782 -18.476 1.00 46.25 355 ILE A CA 1
ATOM 2765 C C . ILE A 1 355 ? 20.861 -14.694 -18.508 1.00 46.25 355 ILE A C 1
ATOM 2767 O O . ILE A 1 355 ? 19.911 -14.740 -17.730 1.00 46.25 355 ILE A O 1
ATOM 2771 N N . TYR A 1 356 ? 21.025 -13.710 -19.389 1.00 42.81 356 TYR A N 1
ATOM 2772 C CA . TYR A 1 356 ? 20.126 -12.559 -19.442 1.00 42.81 356 TYR A CA 1
ATOM 2773 C C . TYR A 1 356 ? 18.945 -12.780 -20.400 1.00 42.81 356 TYR A C 1
ATOM 2775 O O . TYR A 1 356 ? 17.849 -12.293 -20.131 1.00 42.81 356 TYR A O 1
ATOM 2783 N N . LYS A 1 357 ? 19.121 -13.522 -21.511 1.00 46.22 357 LYS A N 1
ATOM 2784 C CA . LYS A 1 357 ? 18.051 -13.688 -22.510 1.00 46.22 357 LYS A CA 1
ATOM 2785 C C . LYS A 1 357 ? 18.235 -14.905 -23.428 1.00 46.22 357 LYS A C 1
ATOM 2787 O O . LYS A 1 357 ? 19.319 -15.144 -23.939 1.00 46.22 357 LYS A O 1
ATOM 2792 N N . SER A 1 358 ? 17.159 -15.642 -23.701 1.00 49.88 358 SER A N 1
ATOM 2793 C CA . SER A 1 358 ? 17.106 -16.625 -24.800 1.00 49.88 358 SER A CA 1
ATOM 2794 C C . SER A 1 358 ? 16.171 -16.092 -25.884 1.00 49.88 358 SER A C 1
ATOM 2796 O O . SER A 1 358 ? 15.139 -15.515 -25.554 1.00 49.88 358 SER A O 1
ATOM 2798 N N . LEU A 1 359 ? 16.544 -16.223 -27.156 1.00 52.53 359 LEU A N 1
ATOM 2799 C CA . LEU A 1 359 ? 15.727 -15.800 -28.294 1.00 52.53 359 LEU A CA 1
ATOM 2800 C C . LEU A 1 359 ? 15.168 -17.031 -29.008 1.00 52.53 359 LEU A C 1
ATOM 2802 O O . LEU A 1 359 ? 15.923 -17.932 -29.373 1.00 52.53 359 LEU A O 1
ATOM 2806 N N . PHE A 1 360 ? 13.858 -17.038 -29.248 1.00 51.81 360 PHE A N 1
ATOM 2807 C CA . PHE A 1 360 ? 13.163 -18.071 -30.014 1.00 51.81 360 PHE A CA 1
ATOM 2808 C C . PHE A 1 360 ? 12.708 -17.482 -31.355 1.00 51.81 360 PHE A C 1
ATOM 2810 O O . PHE A 1 360 ? 12.059 -16.435 -31.389 1.00 51.81 360 PHE A O 1
ATOM 2817 N N . ILE A 1 361 ? 13.068 -18.137 -32.459 1.00 53.47 361 ILE A N 1
ATOM 2818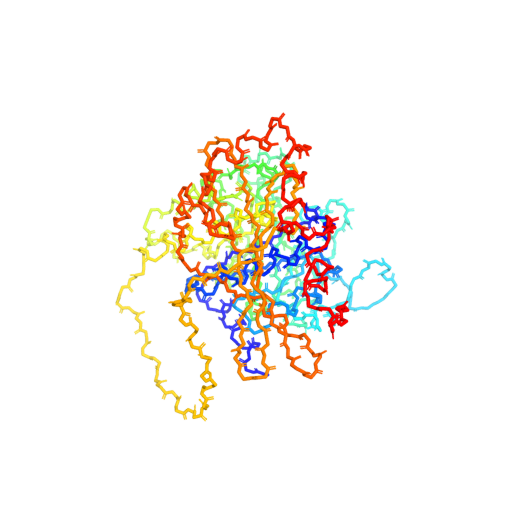 C CA . ILE A 1 361 ? 12.833 -17.661 -33.826 1.00 53.47 361 ILE A CA 1
ATOM 2819 C C . ILE A 1 361 ? 12.021 -18.712 -34.588 1.00 53.47 361 ILE A C 1
ATOM 2821 O O . ILE A 1 361 ? 12.544 -19.770 -34.925 1.00 53.47 361 ILE A O 1
ATOM 2825 N N . ASP A 1 362 ? 10.758 -18.424 -34.905 1.00 47.62 362 ASP A N 1
ATOM 2826 C CA . ASP A 1 362 ? 9.937 -19.283 -35.772 1.00 47.62 362 ASP A CA 1
ATOM 2827 C C . ASP A 1 362 ? 10.254 -19.041 -37.267 1.00 47.62 362 ASP A C 1
ATOM 2829 O O . ASP A 1 362 ? 10.457 -17.903 -37.702 1.00 47.62 362 ASP A O 1
ATOM 2833 N N . LYS A 1 363 ? 10.256 -20.105 -38.083 1.00 48.81 363 LYS A N 1
ATOM 2834 C CA . LYS A 1 363 ? 10.392 -20.076 -39.554 1.00 48.81 363 LYS A CA 1
ATOM 2835 C C . LYS A 1 363 ? 9.352 -19.210 -40.267 1.00 48.81 363 LYS A C 1
ATOM 2837 O O . LYS A 1 363 ? 9.637 -18.752 -41.373 1.00 48.81 363 LYS A O 1
ATOM 2842 N N . ASP A 1 364 ? 8.197 -18.948 -39.655 1.00 49.69 364 ASP A N 1
ATOM 2843 C CA . ASP A 1 364 ? 7.190 -18.019 -40.195 1.00 49.69 364 ASP A CA 1
ATOM 2844 C C . ASP A 1 364 ? 7.512 -16.534 -39.902 1.00 49.69 364 ASP A C 1
ATOM 2846 O O . ASP A 1 364 ? 6.689 -15.650 -40.141 1.00 49.69 364 ASP A O 1
ATOM 2850 N N . LYS A 1 365 ? 8.747 -16.241 -39.460 1.00 49.38 365 LYS A N 1
ATOM 2851 C CA . LYS A 1 365 ? 9.290 -14.894 -39.200 1.00 49.38 365 LYS A CA 1
ATOM 2852 C C . LYS A 1 365 ? 8.586 -14.146 -38.063 1.00 49.38 365 LYS A C 1
ATOM 2854 O O . LYS A 1 365 ? 8.532 -12.917 -38.072 1.00 49.38 365 LYS A O 1
ATOM 2859 N N . VAL A 1 366 ? 8.040 -14.871 -37.089 1.00 36.59 366 VAL A N 1
ATOM 2860 C CA . VAL A 1 366 ? 7.386 -14.287 -35.911 1.00 36.59 366 VAL A CA 1
ATOM 2861 C C . VAL A 1 366 ? 8.261 -14.505 -34.681 1.00 36.59 366 VAL A C 1
ATOM 2863 O O . VAL A 1 366 ? 8.692 -15.622 -34.395 1.00 36.59 366 VAL A O 1
ATOM 2866 N N . PHE A 1 367 ? 8.517 -13.417 -33.956 1.00 46.09 367 PHE A N 1
ATOM 2867 C CA . PHE A 1 367 ? 9.192 -13.450 -32.664 1.00 46.09 367 PHE A CA 1
ATOM 2868 C C . PHE A 1 367 ? 8.250 -13.980 -31.592 1.00 46.09 367 PHE A C 1
ATOM 2870 O O . PHE A 1 367 ? 7.141 -13.471 -31.426 1.00 46.09 367 PHE A O 1
ATOM 2877 N N . ILE A 1 368 ? 8.734 -14.942 -30.812 1.00 41.12 368 ILE A N 1
ATOM 2878 C CA . ILE A 1 368 ? 8.141 -15.283 -29.523 1.00 41.12 368 ILE A CA 1
ATOM 2879 C C . ILE A 1 368 ? 9.154 -14.842 -28.473 1.00 41.12 368 ILE A C 1
ATOM 2881 O O . ILE A 1 368 ? 10.182 -15.486 -28.266 1.00 41.12 368 ILE A O 1
ATOM 2885 N N . ASP A 1 369 ? 8.900 -13.689 -27.857 1.00 39.19 369 ASP A N 1
ATOM 2886 C CA . ASP A 1 369 ? 9.709 -13.209 -26.740 1.00 39.19 369 ASP A CA 1
ATOM 2887 C C . ASP A 1 369 ? 9.291 -13.943 -25.462 1.00 39.19 369 ASP A C 1
ATOM 2889 O O . ASP A 1 369 ? 8.600 -13.396 -24.603 1.00 39.19 369 ASP A O 1
ATOM 2893 N N . ASP A 1 370 ? 9.695 -15.207 -25.348 1.00 38.34 370 ASP A N 1
ATOM 2894 C CA . ASP A 1 370 ? 9.675 -15.907 -24.070 1.00 38.34 370 ASP A CA 1
ATOM 2895 C C . ASP A 1 370 ? 10.882 -15.420 -23.261 1.00 38.34 370 ASP A C 1
ATOM 2897 O O . ASP A 1 370 ? 11.974 -15.997 -23.249 1.00 38.34 370 ASP A O 1
ATOM 2901 N N . HIS A 1 371 ? 10.691 -14.311 -22.545 1.00 35.75 371 HIS A N 1
ATOM 2902 C CA . HIS A 1 371 ? 11.482 -14.076 -21.346 1.00 35.75 371 HIS A CA 1
ATOM 2903 C C . HIS A 1 371 ? 11.202 -15.272 -20.446 1.00 35.75 371 HIS A C 1
ATOM 2905 O O . HIS A 1 371 ? 10.107 -15.325 -19.907 1.00 35.75 371 HIS A O 1
ATOM 2911 N N . HIS A 1 372 ? 12.129 -16.226 -20.344 1.00 33.69 372 HIS A N 1
ATOM 2912 C CA . HIS A 1 372 ? 12.414 -17.116 -19.207 1.00 33.69 372 HIS A CA 1
ATOM 2913 C C . HIS A 1 372 ? 13.111 -18.393 -19.718 1.00 33.69 372 HIS A C 1
ATOM 2915 O O . HIS A 1 372 ? 12.482 -19.417 -19.953 1.00 33.69 372 HIS A O 1
ATOM 2921 N N . VAL A 1 373 ? 14.444 -18.379 -19.762 1.00 30.00 373 VAL A N 1
ATOM 2922 C CA . VAL A 1 373 ? 15.213 -19.589 -19.432 1.00 30.00 373 VAL A CA 1
ATOM 2923 C C . VAL A 1 373 ? 16.149 -19.215 -18.295 1.00 30.00 373 VAL A C 1
ATOM 2925 O O . VAL A 1 373 ? 17.289 -18.809 -18.496 1.00 30.00 373 VAL A O 1
ATOM 2928 N N . VAL A 1 374 ? 15.631 -19.311 -17.072 1.00 29.55 374 VAL A N 1
ATOM 2929 C CA . VAL A 1 374 ? 16.472 -19.404 -15.880 1.00 29.55 374 VAL A CA 1
ATOM 2930 C C . VAL A 1 374 ? 16.862 -20.872 -15.770 1.00 29.55 374 VAL A C 1
ATOM 2932 O O . VAL A 1 374 ? 16.065 -21.684 -15.300 1.00 29.55 374 VAL A O 1
ATOM 2935 N N . ILE A 1 375 ? 18.071 -21.228 -16.209 1.00 30.42 375 ILE A N 1
ATOM 2936 C CA . ILE A 1 375 ? 18.694 -22.444 -15.682 1.00 30.42 375 ILE A CA 1
ATOM 2937 C C . ILE A 1 375 ? 18.978 -22.135 -14.212 1.00 30.42 375 ILE A C 1
ATOM 2939 O O . ILE A 1 375 ? 19.648 -21.159 -13.887 1.00 30.42 375 ILE A O 1
ATOM 2943 N N . LYS A 1 376 ? 18.348 -22.912 -13.335 1.00 29.44 376 LYS A N 1
ATOM 2944 C CA . LYS A 1 376 ? 18.211 -22.669 -11.894 1.00 29.44 376 LYS A CA 1
ATOM 2945 C C . LYS A 1 376 ? 19.470 -22.977 -11.070 1.00 29.44 376 LYS A C 1
ATOM 2947 O O . LYS A 1 376 ? 19.367 -23.000 -9.851 1.00 29.44 376 LYS A O 1
ATOM 2952 N N . ASP A 1 377 ? 20.622 -23.161 -11.706 1.00 28.66 377 ASP A N 1
ATOM 2953 C CA . ASP A 1 377 ? 21.873 -23.513 -11.037 1.00 28.66 377 ASP A CA 1
ATOM 2954 C C . ASP A 1 377 ? 22.976 -22.518 -11.416 1.00 28.66 377 ASP A C 1
ATOM 2956 O O . ASP A 1 377 ? 23.078 -22.109 -12.576 1.00 28.66 377 ASP A O 1
ATOM 2960 N N . GLU A 1 378 ? 23.815 -22.142 -10.442 1.00 33.53 378 GLU A N 1
ATOM 2961 C CA . GLU A 1 378 ? 25.139 -21.580 -10.716 1.00 33.53 378 GLU A CA 1
ATOM 2962 C C . GLU A 1 378 ? 25.869 -22.559 -11.637 1.00 33.53 378 GLU A C 1
ATOM 2964 O O . GLU A 1 378 ? 26.357 -23.607 -11.210 1.00 33.53 378 GLU A O 1
ATOM 2969 N N . VAL A 1 379 ? 25.923 -22.249 -12.930 1.00 35.38 379 VAL A N 1
ATOM 2970 C CA . VAL A 1 379 ? 26.800 -22.986 -13.825 1.00 35.38 379 VAL A CA 1
ATOM 2971 C C . VAL A 1 379 ? 28.196 -22.499 -13.488 1.00 35.38 379 VAL A C 1
ATOM 2973 O O . VAL A 1 379 ? 28.555 -21.371 -13.823 1.00 35.38 379 VAL A O 1
ATOM 2976 N N . ALA A 1 380 ? 28.974 -23.337 -12.804 1.00 37.12 380 ALA A N 1
ATOM 2977 C CA . ALA A 1 380 ? 30.414 -23.165 -12.747 1.00 37.12 380 ALA A CA 1
ATOM 2978 C C . ALA A 1 380 ? 30.912 -23.167 -14.195 1.00 37.12 380 ALA A C 1
ATOM 2980 O O . ALA A 1 380 ? 31.049 -24.221 -14.821 1.00 37.12 380 ALA A O 1
ATOM 2981 N N . VAL A 1 381 ? 31.100 -21.975 -14.760 1.00 42.59 381 VAL A N 1
ATOM 2982 C CA . VAL A 1 381 ? 31.787 -21.843 -16.034 1.00 42.59 381 VAL A CA 1
ATOM 2983 C C . VAL A 1 381 ? 33.186 -22.355 -15.752 1.00 42.59 381 VAL A C 1
ATOM 2985 O O . VAL A 1 381 ? 33.844 -21.894 -14.818 1.00 42.59 381 VAL A O 1
ATOM 2988 N N . GLN A 1 382 ? 33.597 -23.385 -16.485 1.00 46.97 382 GLN A N 1
ATOM 2989 C CA . GLN A 1 382 ? 34.956 -23.882 -16.363 1.00 46.97 382 GLN A CA 1
ATOM 2990 C C . GLN A 1 382 ? 35.903 -22.693 -16.569 1.00 46.97 382 GLN A C 1
ATOM 2992 O O . GLN A 1 382 ? 35.661 -21.851 -17.435 1.00 46.97 382 GLN A O 1
ATOM 2997 N N . ASP A 1 383 ? 36.982 -22.620 -15.784 1.00 49.78 383 ASP A N 1
ATOM 2998 C CA . ASP A 1 383 ? 38.013 -21.577 -15.930 1.00 49.78 383 ASP A CA 1
ATOM 2999 C C . ASP A 1 383 ? 38.647 -21.589 -17.337 1.00 49.78 383 ASP A C 1
ATOM 3001 O O . ASP A 1 383 ? 39.446 -20.715 -17.657 1.00 49.78 383 ASP A O 1
ATOM 3005 N N . GLU A 1 384 ? 38.297 -22.568 -18.173 1.00 50.09 384 GLU A N 1
ATOM 3006 C CA . GLU A 1 384 ? 38.720 -22.750 -19.547 1.00 50.09 384 GLU A CA 1
ATOM 3007 C C . GLU A 1 384 ? 37.510 -22.805 -20.493 1.00 50.09 384 GLU A C 1
ATOM 3009 O O . GLU A 1 384 ? 36.566 -23.564 -20.274 1.00 50.09 384 GLU A O 1
ATOM 3014 N N . ILE A 1 385 ? 37.552 -22.020 -21.570 1.00 48.50 385 ILE A N 1
ATOM 3015 C CA . ILE A 1 385 ? 36.570 -22.045 -22.657 1.00 48.50 385 ILE A CA 1
ATOM 3016 C C . ILE A 1 385 ? 37.248 -22.457 -23.964 1.00 48.50 385 ILE A C 1
ATOM 3018 O O . ILE A 1 385 ? 38.292 -21.923 -24.328 1.00 48.50 385 ILE A O 1
ATOM 3022 N N . GLU A 1 386 ? 36.666 -23.424 -24.674 1.00 46.81 386 GLU A N 1
ATOM 3023 C CA . GLU A 1 386 ? 37.145 -23.854 -25.993 1.00 46.81 386 GLU A CA 1
ATOM 3024 C C . GLU A 1 386 ? 36.510 -22.966 -27.076 1.00 46.81 386 GLU A C 1
ATOM 3026 O O . GLU A 1 386 ? 35.293 -22.983 -27.269 1.00 46.81 386 GLU A O 1
ATOM 3031 N N . ILE A 1 387 ? 37.326 -22.183 -27.779 1.00 47.66 387 ILE A N 1
ATOM 3032 C CA . ILE A 1 387 ? 36.938 -21.328 -28.901 1.00 47.66 387 ILE A CA 1
ATOM 3033 C C . ILE A 1 387 ? 37.608 -21.887 -30.162 1.00 47.66 387 ILE A C 1
ATOM 3035 O O . ILE A 1 387 ? 38.830 -21.911 -30.255 1.00 47.66 387 ILE A O 1
ATOM 3039 N N . ASP A 1 388 ? 36.811 -22.380 -31.116 1.00 42.12 388 ASP A N 1
ATOM 3040 C CA . ASP A 1 388 ? 37.283 -22.944 -32.396 1.00 42.12 388 ASP A CA 1
ATOM 3041 C C . ASP A 1 388 ? 38.399 -24.011 -32.275 1.00 42.12 388 ASP A C 1
ATOM 3043 O O . ASP A 1 388 ? 39.259 -24.164 -33.141 1.00 42.12 388 ASP A O 1
ATOM 3047 N N . GLY A 1 389 ? 38.342 -24.817 -31.209 1.00 43.75 389 GLY A N 1
ATOM 3048 C CA . GLY A 1 389 ? 39.297 -25.899 -30.941 1.00 43.75 389 GLY A CA 1
ATOM 3049 C C . GLY A 1 389 ? 40.522 -25.477 -30.126 1.00 43.75 389 GLY A C 1
ATOM 3050 O O . GLY A 1 389 ? 41.334 -26.331 -29.771 1.00 43.75 389 GLY A O 1
ATOM 3051 N N . GLU A 1 390 ? 40.646 -24.191 -29.795 1.00 45.19 390 GLU A N 1
ATOM 3052 C CA . GLU A 1 390 ? 41.661 -23.658 -28.887 1.00 45.19 390 GLU A CA 1
ATOM 3053 C C . GLU A 1 390 ? 41.064 -23.425 -27.496 1.00 45.19 390 GLU A C 1
ATOM 3055 O O . GLU A 1 390 ? 39.954 -22.922 -27.360 1.00 45.19 390 GLU A O 1
ATOM 3060 N N . ILE A 1 391 ? 41.794 -23.796 -26.444 1.00 52.78 391 ILE A N 1
ATOM 3061 C CA . ILE A 1 391 ? 41.330 -23.684 -25.057 1.00 52.78 391 ILE A CA 1
ATOM 3062 C C . ILE A 1 391 ? 41.908 -22.410 -24.435 1.00 52.78 391 ILE A C 1
ATOM 3064 O O . ILE A 1 391 ? 43.125 -22.238 -24.374 1.00 52.78 391 ILE A O 1
ATOM 3068 N N . PHE A 1 392 ? 41.037 -21.529 -23.949 1.00 54.28 392 PHE A N 1
ATOM 3069 C CA . PHE A 1 392 ? 41.393 -20.245 -23.353 1.00 54.28 392 PHE A CA 1
ATOM 3070 C C . PHE A 1 392 ? 41.053 -20.212 -21.873 1.00 54.28 392 PHE A C 1
ATOM 3072 O O . PHE A 1 392 ? 39.918 -20.486 -21.498 1.00 54.28 392 PHE A O 1
ATOM 3079 N N . ASN A 1 393 ? 42.000 -19.782 -21.035 1.00 63.66 393 ASN A N 1
ATOM 3080 C CA . ASN A 1 393 ? 41.706 -19.514 -19.633 1.00 63.66 393 ASN A CA 1
ATOM 3081 C C . ASN A 1 393 ? 40.882 -18.219 -19.500 1.00 63.66 393 ASN A C 1
ATOM 3083 O O . ASN A 1 393 ? 41.363 -17.128 -19.820 1.00 63.66 393 ASN A O 1
ATOM 3087 N N . LEU A 1 394 ? 39.651 -18.349 -19.013 1.00 56.47 394 LEU A N 1
ATOM 3088 C CA . LEU A 1 394 ? 38.653 -17.292 -18.906 1.00 56.47 394 LEU A CA 1
ATOM 3089 C C . LEU A 1 394 ? 39.149 -16.142 -18.020 1.00 56.47 394 LEU A C 1
ATOM 3091 O O . LEU A 1 394 ? 39.086 -14.986 -18.427 1.00 56.47 394 LEU A O 1
ATOM 3095 N N . ARG A 1 395 ? 39.743 -16.440 -16.856 1.00 54.91 395 ARG A N 1
ATOM 3096 C CA . ARG A 1 395 ? 40.325 -15.420 -15.959 1.00 54.91 395 ARG A CA 1
ATOM 3097 C C . ARG A 1 395 ? 41.458 -14.648 -16.623 1.00 54.91 395 ARG A C 1
ATOM 3099 O O . ARG A 1 395 ? 41.537 -13.432 -16.488 1.00 54.91 395 ARG A O 1
ATOM 3106 N N . SER A 1 396 ? 42.345 -15.337 -17.338 1.00 58.09 396 SER A N 1
ATOM 3107 C CA . SER A 1 396 ? 43.470 -14.701 -18.029 1.00 58.09 396 SER A CA 1
ATOM 3108 C C . SER A 1 396 ? 42.998 -13.803 -19.175 1.00 58.09 396 SER A C 1
ATOM 3110 O O . SER A 1 396 ? 43.490 -12.679 -19.304 1.00 58.09 396 SER A O 1
ATOM 3112 N N . LEU A 1 397 ? 42.005 -14.260 -19.946 1.00 58.34 397 LEU A N 1
ATOM 3113 C CA . LEU A 1 397 ? 41.366 -13.478 -21.001 1.00 58.34 397 LEU A CA 1
ATOM 3114 C C . LEU A 1 397 ? 40.725 -12.212 -20.417 1.00 58.34 397 LEU A C 1
ATOM 3116 O O . LEU A 1 397 ? 41.059 -11.113 -20.847 1.00 58.34 397 LEU A O 1
ATOM 3120 N N . LEU A 1 398 ? 39.902 -12.342 -19.377 1.00 54.38 398 LEU A N 1
ATOM 3121 C CA . LEU A 1 398 ? 39.217 -11.220 -18.728 1.00 54.38 398 LEU A CA 1
ATOM 3122 C C . LEU A 1 398 ? 40.183 -10.226 -18.064 1.00 54.38 398 LEU A C 1
ATOM 3124 O O . LEU A 1 398 ? 40.060 -9.020 -18.264 1.00 54.38 398 LEU A O 1
ATOM 3128 N N . ASN A 1 399 ? 41.217 -10.708 -17.370 1.00 52.66 399 ASN A N 1
ATOM 3129 C CA . ASN A 1 399 ? 42.259 -9.847 -16.800 1.00 52.66 399 ASN A CA 1
ATOM 3130 C C . ASN A 1 399 ? 43.029 -9.071 -17.877 1.00 52.66 399 ASN A C 1
ATOM 3132 O O . ASN A 1 399 ? 43.494 -7.956 -17.635 1.00 52.66 399 ASN A O 1
ATOM 3136 N N . SER A 1 400 ? 43.170 -9.635 -19.079 1.00 53.81 400 SER A N 1
ATOM 3137 C CA . SER A 1 400 ? 43.751 -8.906 -20.206 1.00 53.81 400 SER A CA 1
ATOM 3138 C C . SER A 1 400 ? 42.795 -7.855 -20.797 1.00 53.81 400 SER A C 1
ATOM 3140 O O . SER A 1 400 ? 43.274 -6.847 -21.313 1.00 53.81 400 SER A O 1
ATOM 3142 N N . MET A 1 401 ? 41.470 -8.019 -20.658 1.00 52.28 401 MET A N 1
ATOM 3143 C CA . MET A 1 401 ? 40.458 -7.043 -21.107 1.00 52.28 401 MET A CA 1
ATOM 3144 C C . MET A 1 401 ? 40.448 -5.775 -20.256 1.00 52.28 401 MET A C 1
ATOM 3146 O O . MET A 1 401 ? 40.338 -4.687 -20.814 1.00 52.28 401 MET A O 1
ATOM 3150 N N . VAL A 1 402 ? 40.656 -5.910 -18.942 1.00 49.84 402 VAL A N 1
ATOM 3151 C CA . VAL A 1 402 ? 40.811 -4.773 -18.014 1.00 49.84 402 VAL A CA 1
ATOM 3152 C C . VAL A 1 402 ? 42.035 -3.915 -18.367 1.00 49.84 402 VAL A C 1
ATOM 3154 O O . VAL A 1 402 ? 42.043 -2.712 -18.121 1.00 49.84 402 VAL A O 1
ATOM 3157 N N . ASN A 1 403 ? 43.069 -4.515 -18.970 1.00 47.31 403 ASN A N 1
ATOM 3158 C CA . ASN A 1 403 ? 44.366 -3.867 -19.174 1.00 47.31 403 ASN A CA 1
ATOM 3159 C C . ASN A 1 403 ? 44.655 -3.418 -20.625 1.00 47.31 403 ASN A C 1
ATOM 3161 O O . ASN A 1 403 ? 45.393 -2.452 -20.802 1.00 47.31 403 ASN A O 1
ATOM 3165 N N . ASP A 1 404 ? 44.115 -4.072 -21.666 1.00 58.28 404 ASP A N 1
ATOM 3166 C CA . ASP A 1 404 ? 44.279 -3.644 -23.071 1.00 58.28 404 ASP A CA 1
ATOM 3167 C C . ASP A 1 404 ? 43.162 -4.181 -23.992 1.00 58.28 404 ASP A C 1
ATOM 3169 O O . ASP A 1 404 ? 43.294 -5.184 -24.705 1.00 58.28 404 ASP A O 1
ATOM 3173 N N . HIS A 1 405 ? 42.047 -3.451 -24.006 1.00 54.72 405 HIS A N 1
ATOM 3174 C CA . HIS A 1 405 ? 40.833 -3.742 -24.778 1.00 54.72 405 HIS A CA 1
ATOM 3175 C C . HIS A 1 405 ? 41.069 -3.876 -26.299 1.00 54.72 405 HIS A C 1
ATOM 3177 O O . HIS A 1 405 ? 40.366 -4.607 -27.009 1.00 54.72 405 HIS A O 1
ATOM 3183 N N . SER A 1 406 ? 42.080 -3.175 -26.822 1.00 53.50 406 SER A N 1
ATOM 3184 C CA . SER A 1 406 ? 42.342 -3.056 -28.259 1.00 53.50 406 SER A CA 1
ATOM 3185 C C . SER A 1 406 ? 42.936 -4.334 -28.859 1.00 53.50 406 SER A C 1
ATOM 3187 O O . SER A 1 406 ? 42.576 -4.750 -29.966 1.00 53.50 406 SER A O 1
ATOM 3189 N N . LYS A 1 407 ? 43.808 -5.002 -28.098 1.00 55.12 407 LYS A N 1
ATOM 3190 C CA . LYS A 1 407 ? 44.538 -6.196 -28.525 1.00 55.12 407 LYS A CA 1
ATOM 3191 C C . LYS A 1 407 ? 43.627 -7.420 -28.627 1.00 55.12 407 LYS A C 1
ATOM 3193 O O . LYS A 1 407 ? 43.741 -8.188 -29.577 1.00 55.12 407 LYS A O 1
ATOM 3198 N N . ILE A 1 408 ? 42.684 -7.566 -27.700 1.00 54.75 408 ILE A N 1
ATOM 3199 C CA . ILE A 1 408 ? 41.748 -8.703 -27.648 1.00 54.75 408 ILE A CA 1
ATOM 3200 C C . ILE A 1 408 ? 40.679 -8.579 -28.726 1.00 54.75 408 ILE A C 1
ATOM 3202 O O . ILE A 1 408 ? 40.424 -9.532 -29.457 1.00 54.75 408 ILE A O 1
ATOM 3206 N N . THR A 1 409 ? 40.134 -7.374 -28.907 1.00 54.56 409 THR A N 1
ATOM 3207 C CA . THR A 1 409 ? 39.221 -7.070 -30.018 1.00 54.56 409 THR A CA 1
ATOM 3208 C C . THR A 1 409 ? 39.862 -7.408 -31.368 1.00 54.56 409 THR A C 1
ATOM 3210 O O . THR A 1 409 ? 39.199 -7.939 -32.258 1.00 54.56 409 THR A O 1
ATOM 3213 N N . LYS A 1 410 ? 41.167 -7.143 -31.526 1.00 55.94 410 LYS A N 1
ATOM 3214 C CA . LYS A 1 410 ? 41.927 -7.489 -32.732 1.00 55.94 410 LYS A CA 1
ATOM 3215 C C . LYS A 1 410 ? 42.069 -9.005 -32.921 1.00 55.94 410 LYS A C 1
ATOM 3217 O O . LYS A 1 410 ? 41.740 -9.487 -34.000 1.00 55.94 410 LYS A O 1
ATOM 3222 N N . VAL A 1 411 ? 42.481 -9.746 -31.890 1.00 55.28 411 VAL A N 1
ATOM 3223 C CA . VAL A 1 411 ? 42.627 -11.217 -31.946 1.00 55.28 411 VAL A CA 1
ATOM 3224 C C . VAL A 1 411 ? 41.293 -11.901 -32.272 1.00 55.28 411 VAL A C 1
ATOM 3226 O O . VAL A 1 411 ? 41.228 -12.728 -33.179 1.00 55.28 411 VAL A O 1
ATOM 3229 N N . LEU A 1 412 ? 40.202 -11.498 -31.612 1.00 54.28 412 LEU A N 1
ATOM 3230 C CA . LEU A 1 412 ? 38.874 -12.079 -31.841 1.00 54.28 412 LEU A CA 1
ATOM 3231 C C . LEU A 1 412 ? 38.313 -11.742 -33.235 1.00 54.28 412 LEU A C 1
ATOM 3233 O O . LEU A 1 412 ? 37.609 -12.560 -33.828 1.00 54.28 412 LEU A O 1
ATOM 3237 N N . ARG A 1 413 ? 38.643 -10.568 -33.799 1.00 56.19 413 ARG A N 1
ATOM 3238 C CA . ARG A 1 413 ? 38.325 -10.237 -35.202 1.00 56.19 413 ARG A CA 1
ATOM 3239 C C . ARG A 1 413 ? 39.145 -11.060 -36.193 1.00 56.19 413 ARG A C 1
ATOM 3241 O O . ARG A 1 413 ? 38.587 -11.526 -37.182 1.00 56.19 413 ARG A O 1
ATOM 3248 N N . GLU A 1 414 ? 40.442 -11.243 -35.945 1.00 55.25 414 GLU A N 1
ATOM 3249 C CA . GLU A 1 414 ? 41.339 -12.032 -36.804 1.00 55.25 414 GLU A CA 1
ATOM 3250 C C . GLU A 1 414 ? 40.917 -13.509 -36.866 1.00 55.25 414 GLU A C 1
ATOM 3252 O O . GLU A 1 414 ? 40.928 -14.100 -37.946 1.00 55.25 414 GLU A O 1
ATOM 3257 N N . GLN A 1 415 ? 40.441 -14.069 -35.749 1.00 52.53 415 GLN A N 1
ATOM 3258 C CA . GLN A 1 415 ? 39.863 -15.418 -35.690 1.00 52.53 415 GLN A CA 1
ATOM 3259 C C . GLN A 1 415 ? 38.395 -15.490 -36.164 1.00 52.53 415 GLN A C 1
ATOM 3261 O O . GLN A 1 415 ? 37.809 -16.563 -36.160 1.00 52.53 415 GLN A O 1
ATOM 3266 N N . LYS A 1 416 ? 37.792 -14.378 -36.623 1.00 54.00 416 LYS A N 1
ATOM 3267 C CA . LYS A 1 416 ? 36.380 -14.281 -37.067 1.00 54.00 416 LYS A CA 1
ATOM 3268 C C . LYS A 1 416 ? 35.341 -14.651 -35.997 1.00 54.00 416 LYS A C 1
ATOM 3270 O O . LYS A 1 416 ? 34.213 -15.008 -36.327 1.00 54.00 416 LYS A O 1
ATOM 3275 N N . MET A 1 417 ? 35.711 -14.515 -34.729 1.00 50.12 417 MET A N 1
ATOM 3276 C CA . MET A 1 417 ? 34.877 -14.842 -33.571 1.00 50.12 417 MET A CA 1
ATOM 3277 C C . MET A 1 417 ? 34.073 -13.647 -33.051 1.00 50.12 417 MET A C 1
ATOM 3279 O O . MET A 1 417 ? 33.100 -13.839 -32.321 1.00 50.12 417 MET A O 1
ATOM 3283 N N . LEU A 1 418 ? 34.485 -12.425 -33.409 1.00 50.00 418 LEU A N 1
ATOM 3284 C CA . LEU A 1 418 ? 33.801 -11.189 -33.040 1.00 50.00 418 LEU A CA 1
ATOM 3285 C C . LEU A 1 418 ? 32.818 -10.763 -34.137 1.00 50.00 418 LEU A C 1
ATOM 3287 O O . LEU A 1 418 ? 33.230 -10.353 -35.226 1.00 50.00 418 LEU A O 1
ATOM 3291 N N . VAL A 1 419 ? 31.527 -10.807 -33.819 1.00 56.25 419 VAL A N 1
ATOM 3292 C CA . VAL A 1 419 ? 30.483 -10.124 -34.596 1.00 56.25 419 VAL A CA 1
ATOM 3293 C C . VAL A 1 419 ? 30.626 -8.622 -34.325 1.00 56.25 419 VAL A C 1
ATOM 3295 O O . VAL A 1 419 ? 31.003 -8.245 -33.217 1.00 56.25 419 VAL A O 1
ATOM 3298 N N . THR A 1 420 ? 30.454 -7.758 -35.333 1.00 53.56 420 THR A N 1
ATOM 3299 C CA . THR A 1 420 ? 30.700 -6.302 -35.217 1.00 53.56 420 THR A CA 1
ATOM 3300 C C . THR A 1 420 ? 30.126 -5.749 -33.910 1.00 53.56 420 THR A C 1
ATOM 3302 O O . THR A 1 420 ? 29.026 -6.164 -33.562 1.00 53.56 420 THR A O 1
ATOM 3305 N N . PRO A 1 421 ? 30.828 -4.851 -33.181 1.00 48.47 421 PRO A N 1
ATOM 3306 C CA . PRO A 1 421 ? 30.357 -4.362 -31.888 1.00 48.47 421 PRO A CA 1
ATOM 3307 C C . PRO A 1 421 ? 29.040 -3.604 -32.074 1.00 48.47 421 PRO A C 1
ATOM 3309 O O . PRO A 1 421 ? 29.024 -2.412 -32.378 1.00 48.47 421 PRO A O 1
ATOM 3312 N N . ALA A 1 422 ? 27.942 -4.332 -31.939 1.00 47.03 422 ALA A N 1
ATOM 3313 C CA . ALA A 1 422 ? 26.600 -3.807 -31.970 1.00 47.03 422 ALA A CA 1
ATOM 3314 C C . ALA A 1 422 ? 26.255 -3.363 -30.552 1.00 47.03 422 ALA A C 1
ATOM 3316 O O . ALA A 1 422 ? 26.536 -4.067 -29.581 1.00 47.03 422 ALA A O 1
ATOM 3317 N N . HIS A 1 423 ? 25.653 -2.183 -30.425 1.00 46.00 423 HIS A N 1
ATOM 3318 C CA . HIS A 1 423 ? 25.143 -1.719 -29.132 1.00 46.00 423 HIS A CA 1
ATOM 3319 C C . HIS A 1 423 ? 23.869 -2.488 -28.731 1.00 46.00 423 HIS A C 1
ATOM 3321 O O . HIS A 1 423 ? 23.439 -2.405 -27.583 1.00 46.00 423 HIS A O 1
ATOM 3327 N N . ASP A 1 424 ? 23.292 -3.252 -29.669 1.00 50.88 424 ASP A N 1
ATOM 3328 C CA . ASP A 1 424 ? 22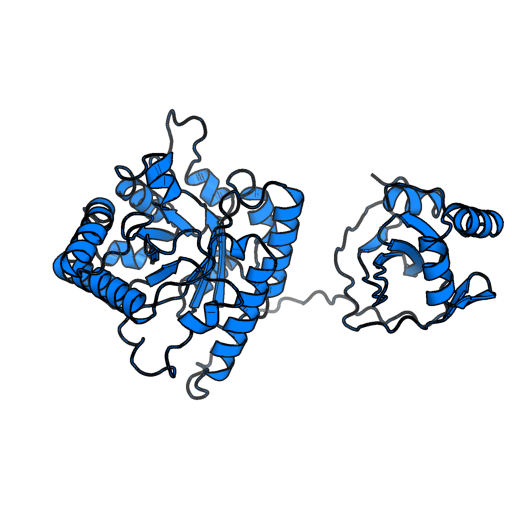.082 -4.048 -29.500 1.00 50.88 424 ASP A CA 1
ATOM 3329 C C . ASP A 1 424 ? 22.352 -5.548 -29.786 1.00 50.88 424 ASP A C 1
ATOM 3331 O O . ASP A 1 424 ? 22.774 -5.909 -30.892 1.00 50.88 424 ASP A O 1
ATOM 3335 N N . PRO A 1 425 ? 22.075 -6.458 -28.831 1.00 53.78 425 PRO A N 1
ATOM 3336 C CA . PRO A 1 425 ? 22.147 -7.906 -29.044 1.00 53.78 425 PRO A CA 1
ATOM 3337 C C . PRO A 1 425 ? 21.277 -8.426 -30.205 1.00 53.78 425 PRO A C 1
ATOM 3339 O O . PRO A 1 425 ? 21.589 -9.465 -30.788 1.00 53.78 425 PRO A O 1
ATOM 3342 N N . ARG A 1 426 ? 20.195 -7.720 -30.562 1.00 52.56 426 ARG A N 1
ATOM 3343 C CA . ARG A 1 426 ? 19.333 -8.038 -31.714 1.00 52.56 426 ARG A CA 1
ATOM 3344 C C . ARG A 1 426 ? 20.069 -7.819 -33.028 1.00 52.56 426 ARG A C 1
ATOM 3346 O O . ARG A 1 426 ? 20.076 -8.695 -33.886 1.00 52.56 426 ARG A O 1
ATOM 3353 N N . GLU A 1 427 ? 20.757 -6.692 -33.161 1.00 58.25 427 GLU A N 1
ATOM 3354 C CA . GLU A 1 427 ? 21.583 -6.402 -34.332 1.00 58.25 427 GLU A CA 1
ATOM 3355 C C . GLU A 1 427 ? 22.694 -7.457 -34.479 1.00 58.25 427 GLU A C 1
ATOM 3357 O O . GLU A 1 427 ? 22.883 -8.010 -35.564 1.00 58.25 427 GLU A O 1
ATOM 3362 N N . ALA A 1 428 ? 23.347 -7.844 -33.381 1.00 56.72 428 ALA A N 1
ATOM 3363 C CA . ALA A 1 428 ? 24.328 -8.928 -33.399 1.00 56.72 428 ALA A CA 1
ATOM 3364 C C . ALA A 1 428 ? 23.740 -10.281 -33.848 1.00 56.72 428 ALA A C 1
ATOM 3366 O O . ALA A 1 428 ? 24.355 -10.989 -34.651 1.00 56.72 428 ALA A O 1
ATOM 3367 N N . ALA A 1 429 ? 22.541 -10.640 -33.375 1.00 56.22 429 ALA A N 1
ATOM 3368 C CA . ALA A 1 429 ? 21.859 -11.866 -33.787 1.00 56.22 429 ALA A CA 1
ATOM 3369 C C . ALA A 1 429 ? 21.504 -11.859 -35.288 1.00 56.22 429 ALA A C 1
ATOM 3371 O O . ALA A 1 429 ? 21.717 -12.864 -35.971 1.00 56.22 429 ALA A O 1
ATOM 3372 N N . SER A 1 430 ? 21.051 -10.718 -35.826 1.00 57.69 430 SER A N 1
ATOM 3373 C CA . SER A 1 430 ? 20.735 -10.561 -37.258 1.00 57.69 430 SER A CA 1
ATOM 3374 C C . SER A 1 430 ? 21.959 -10.732 -38.168 1.00 57.69 430 SER A C 1
ATOM 3376 O O . SER A 1 430 ? 21.869 -11.293 -39.258 1.00 57.69 430 SER A O 1
ATOM 3378 N N . GLN A 1 431 ? 23.142 -10.317 -37.706 1.00 59.03 431 GLN A N 1
ATOM 3379 C CA . GLN A 1 431 ? 24.388 -10.453 -38.466 1.00 59.03 431 GLN A CA 1
ATOM 3380 C C . GLN A 1 431 ? 24.882 -11.905 -38.529 1.00 59.03 431 GLN A C 1
ATOM 3382 O O . GLN A 1 431 ? 25.528 -12.302 -39.506 1.00 59.03 431 GLN A O 1
ATOM 3387 N N . LEU A 1 432 ? 24.576 -12.704 -37.502 1.00 55.59 432 LEU A N 1
ATOM 3388 C CA . LEU A 1 432 ? 24.912 -14.126 -37.453 1.00 55.59 432 LEU A CA 1
ATOM 3389 C C . LEU A 1 432 ? 23.953 -14.964 -38.317 1.00 55.59 432 LEU A C 1
ATOM 3391 O O . LEU A 1 432 ? 24.380 -15.920 -38.967 1.00 55.59 432 LEU A O 1
ATOM 3395 N N . VAL A 1 433 ? 22.672 -14.582 -38.352 1.00 56.00 433 VAL A N 1
ATOM 3396 C CA . VAL A 1 433 ? 21.616 -15.268 -39.107 1.00 56.00 433 VAL A CA 1
ATOM 3397 C C . VAL A 1 433 ? 21.110 -14.358 -40.229 1.00 56.00 433 VAL A C 1
ATOM 3399 O O . VAL A 1 433 ? 20.087 -13.693 -40.114 1.00 56.00 433 VAL A O 1
ATOM 3402 N N . LYS A 1 434 ? 21.862 -14.353 -41.334 1.00 50.38 434 LYS A N 1
ATOM 3403 C CA . LYS A 1 434 ? 21.800 -13.375 -42.440 1.00 50.38 434 LYS A CA 1
ATOM 3404 C C . LYS A 1 434 ? 20.452 -13.204 -43.161 1.00 50.38 434 LYS A C 1
ATOM 3406 O O . LYS A 1 434 ? 20.342 -12.297 -43.979 1.00 50.38 434 LYS A O 1
ATOM 3411 N N . ASP A 1 435 ? 19.460 -14.043 -42.876 1.00 48.25 435 ASP A N 1
ATOM 3412 C CA . ASP A 1 435 ? 18.171 -14.088 -43.579 1.00 48.25 435 ASP A CA 1
ATOM 3413 C C . ASP A 1 435 ? 16.980 -13.666 -42.690 1.00 48.25 435 ASP A C 1
ATOM 3415 O O . ASP A 1 435 ? 15.826 -13.957 -43.017 1.00 48.25 435 ASP A O 1
ATOM 3419 N N . ILE A 1 436 ? 17.244 -13.010 -41.552 1.00 47.84 436 ILE A N 1
ATOM 3420 C CA . ILE A 1 436 ? 16.224 -12.629 -40.566 1.00 47.84 436 ILE A CA 1
ATOM 3421 C C . ILE A 1 436 ? 16.171 -11.107 -40.405 1.00 47.84 436 ILE A C 1
ATOM 3423 O O . ILE A 1 436 ? 17.131 -10.492 -39.945 1.00 47.84 436 ILE A O 1
ATOM 3427 N N . ASP A 1 437 ? 15.012 -10.520 -40.714 1.00 44.25 437 ASP A N 1
ATOM 3428 C CA . ASP A 1 437 ? 14.667 -9.152 -40.319 1.00 44.25 437 ASP A CA 1
ATOM 3429 C C . ASP A 1 437 ? 14.180 -9.158 -38.865 1.00 44.25 437 ASP A C 1
ATOM 3431 O O . ASP A 1 437 ? 13.189 -9.814 -38.531 1.00 44.25 437 ASP A O 1
ATOM 3435 N N . ILE A 1 438 ? 14.890 -8.440 -37.996 1.00 44.69 438 ILE A N 1
ATOM 3436 C CA . ILE A 1 438 ? 14.578 -8.323 -36.570 1.00 44.69 438 ILE A CA 1
ATOM 3437 C C . ILE A 1 438 ? 13.963 -6.943 -36.329 1.00 44.69 438 ILE A C 1
ATOM 3439 O O . ILE A 1 438 ? 14.648 -5.939 -36.509 1.00 44.69 438 ILE A O 1
ATOM 3443 N N . VAL A 1 439 ? 12.669 -6.902 -35.982 1.00 42.41 439 VAL A N 1
ATOM 3444 C CA . VAL A 1 439 ? 11.889 -5.666 -35.750 1.00 42.41 439 VAL A CA 1
ATOM 3445 C C . VAL A 1 439 ? 11.780 -5.362 -34.263 1.00 42.41 439 VAL A C 1
ATOM 3447 O O . VAL A 1 439 ? 11.440 -6.289 -33.493 1.00 42.41 439 VAL A O 1
#

pLDDT: mean 71.54, std 23.75, range [23.73, 98.5]

Radius of gyration: 26.78 Å; chains: 1; bounding box: 66×53×69 Å

Secondary structure (DSSP, 8-state):
--SHHHHHHHHHSS-EEEEE--TTS---HHHHHHHHHHHHHHHTT-SSEEEEE---GGGHHHHHHHHTTSSEEEEES---SSSSSS-TT---HHHHHHTT--EEEES-HHHHHHH--GGGHHHHHHHHHHTT-EEEEEE-SPTT-----HHHHHHHHHHHHHHHHTT--HHHHHHTT-EEEE--GGGTTSSSPPPHHHHHHHHHHHHHHHHHTT-HHHHHHSEEEEESS--TTTHHHHH--SSS-TTGGGT-EEEEEE-GGGGSTHHHHHHHHHHHHHHTT--TT-------------------PPPP-S----EEEEEETTEEEEEEEEEEETTEEEEEEEEEEE-SS-EEEEEEEEEEEETTS-EE-------SS-----SEEEETTEEEEHHHHHHHHHH-HHHHHHHHHHTT-B----SSHHHHHHHHSTT----